Protein AF-0000000067284249 (afdb_homodimer)

Sequence (664 aa):
MKAVLMTAPGNPEVLQLQDVANPSVSVGETELVVRLRAAGVNPIDTKLRKRGTFYPDQMPAILGCDGAGIVEAVGTGVKKFRVGDEVYFCNGGLGAHQGNYAEYTTVDERFAAHKPTSVSFAEAAAAPLVLITAWEALYERGRLEPGEKVLIHAGAGG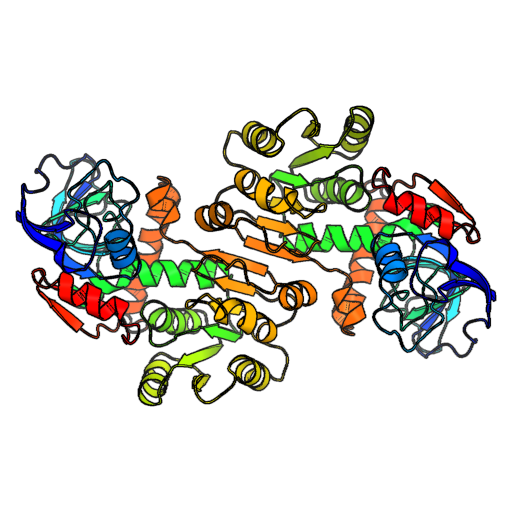VGHVAIQLAKLKGANVCTTVSSQEKADFVKQLGADYPILYKQTDFAQAALDWTGGEGVDLAFDTVGGETFHKTFPAVRIYGDIVTILEPDANTVWKIARNRNLRIGLELMLTPMLQGILEAQQHHADILAECAKYIDAGKLKIHVSQELPLAEAAKAHQLIESGSTTGKIVLVIMKAVLMTAPGNPEVLQLQDVANPSVSVGETELVVRLRAAGVNPIDTKLRKRGTFYPDQMPAILGCDGAGIVEAVGTGVKKFRVGDEVYFCNGGLGAHQGNYAEYTTVDERFAAHKPTSVSFAEAAAAPLVLITAWEALYERGRLEPGEKVLIHAGAGGVGHVAIQLAKLKGANVCTTVSSQEKADFVKQLGADYPILYKQTDFAQAALDWTGGEGVDLAFDTVGGETFHKTFPAVRIYGDIVTILEPDANTVWKIARNRNLRIGLELMLTPMLQGILEAQQHHADILAECAKYIDAGKLKIHVSQELPLAEAAKAHQLIESGSTTGKIVLVI

Foldseek 3Di:
DWFWWQAAADALVSTFIDDDDAPDPPAPQQKFKFQFFKFFDDLLLLVCSNPNAPCNVQPGAGAGQKTWGFGCDGHNNHDPDDGGFIKIFGHDRRRPAHHHLDRIHMDGPLQIAGAQPVDDRQLRRNQQPLLLQLCCQQCPQQVQAAAFEEEEEPLQEANNVQNLLVNVVRNYAYEYEDQDPVSVVVSVVSPHPHYDNVVVDPVLVVLCVVVVNQATQEYEAADADAVVLSNLSRHGQQHEYEYQDDHDPPRDCVSVVVSVYHYHYDDLCVCNVVVPSVSSSVSNVSSNVVSVCVNVVSGGADEPEEAASRCSSVLSVVVVVVRDGGTHMHGD/DWFWWQAAAAALVSTFIDDDDAPDPPAPQQKFKFQFFKFFDDLLLLVCSNPNAPCNVQPGAGAGQKTWGFGCDGHNNHDPDDGGFIKIFGHDRRRPAHHHLGRIHMDGPLQIAGAQPVDDRQLRRNDQPLLLQLCCQQCPQQVQAAAFEEEEEPLQEANNVQNLLVNVVRNYAYEYEDQDPVSVVVSVVSPHPHYDNVVVDPVLVVLCVVVVNQATQEYEAADADAVVLSNLSRHGQQHEYEYQDDHDPPRDCVSVVVSVYHYHYDDLCVCVVVVPSVSSSVSNVSSNVVSVCVNVVSGGADEPEEAASRCSSVLSVVVVVVRDGGTHMHGD

Structure (mmCIF, N/CA/C/O backbone):
data_AF-0000000067284249-model_v1
#
loop_
_entity.id
_entity.type
_entity.pdbx_description
1 polymer 'NADPH:quinone reductase'
#
loop_
_atom_site.group_PDB
_atom_site.id
_atom_site.type_symbol
_atom_site.label_atom_id
_atom_site.label_alt_id
_atom_site.label_comp_id
_atom_site.label_asym_id
_atom_site.label_entity_id
_atom_site.label_seq_id
_atom_site.pdbx_PDB_ins_code
_atom_site.Cartn_x
_atom_site.Cartn_y
_atom_site.Cartn_z
_atom_site.occupancy
_atom_site.B_iso_or_equiv
_atom_site.auth_seq_id
_atom_site.auth_comp_id
_atom_site.auth_asym_id
_atom_site.auth_atom_id
_atom_site.pdbx_PDB_model_num
ATOM 1 N N . MET A 1 1 ? -14.883 39.812 17.094 1 94.19 1 MET A N 1
ATOM 2 C CA . MET A 1 1 ? -13.477 39.438 16.922 1 94.19 1 MET A CA 1
ATOM 3 C C . MET A 1 1 ? -13.039 39.656 15.469 1 94.19 1 MET A C 1
ATOM 5 O O . MET A 1 1 ? -13.875 39.688 14.562 1 94.19 1 MET A O 1
ATOM 9 N N . LYS A 1 2 ? -11.797 39.875 15.328 1 97 2 LYS A N 1
ATOM 10 C CA . LYS A 1 2 ? -11.242 39.938 13.977 1 97 2 LYS A CA 1
ATOM 11 C C . LYS A 1 2 ? -11.008 38.531 13.43 1 97 2 LYS A C 1
ATOM 13 O O . LYS A 1 2 ? -10.562 37.625 14.156 1 97 2 LYS A O 1
ATOM 18 N N . ALA A 1 3 ? -11.383 38.344 12.18 1 97.94 3 ALA A N 1
ATOM 19 C CA . ALA A 1 3 ? -11.148 37.094 11.477 1 97.94 3 ALA A CA 1
ATOM 20 C C . ALA A 1 3 ? -11.023 37.312 9.977 1 97.94 3 ALA A C 1
ATOM 22 O O . ALA A 1 3 ? -11.508 38.344 9.453 1 97.94 3 ALA A O 1
ATOM 23 N N . VAL A 1 4 ? -10.32 36.469 9.336 1 98.44 4 VAL A N 1
ATOM 24 C CA . VAL A 1 4 ? -10.25 36.5 7.875 1 98.44 4 VAL A CA 1
ATOM 25 C C . VAL A 1 4 ? -11.359 35.625 7.293 1 98.44 4 VAL A C 1
ATOM 27 O O . VAL A 1 4 ? -11.359 34.406 7.48 1 98.44 4 VAL A O 1
ATOM 30 N N . LEU A 1 5 ? -12.234 36.219 6.547 1 97.25 5 LEU A N 1
ATOM 31 C CA . LEU A 1 5 ? -13.359 35.5 5.953 1 97.25 5 LEU A CA 1
ATOM 32 C C . LEU A 1 5 ? -13.102 35.219 4.477 1 97.25 5 LEU A C 1
ATOM 34 O O . LEU A 1 5 ? -12.594 36.062 3.75 1 97.25 5 LEU A O 1
ATOM 38 N N . MET A 1 6 ? -13.297 34 4.133 1 97.12 6 MET A N 1
ATOM 39 C CA . MET A 1 6 ? -13.438 33.625 2.727 1 97.12 6 MET A CA 1
ATOM 40 C C . MET A 1 6 ? -14.891 33.781 2.27 1 97.12 6 MET A C 1
ATOM 42 O O . MET A 1 6 ? -15.758 33 2.689 1 97.12 6 MET A O 1
ATOM 46 N N . THR A 1 7 ? -15.164 34.625 1.391 1 91.5 7 THR A N 1
ATOM 47 C CA . THR A 1 7 ? -16.531 35 1.06 1 91.5 7 THR A CA 1
ATOM 48 C C . THR A 1 7 ? -17.016 34.188 -0.159 1 91.5 7 THR A C 1
ATOM 50 O O . THR A 1 7 ? -18.219 34 -0.337 1 91.5 7 THR A O 1
ATOM 53 N N . ALA A 1 8 ? -16.141 33.812 -0.989 1 94.31 8 ALA A N 1
ATOM 54 C CA . ALA A 1 8 ? -16.375 32.969 -2.168 1 94.31 8 ALA A CA 1
ATOM 55 C C . ALA A 1 8 ? -15.094 32.281 -2.621 1 94.31 8 ALA A C 1
ATOM 57 O O . ALA A 1 8 ? -13.992 32.719 -2.281 1 94.31 8 ALA A O 1
ATOM 58 N N . PRO A 1 9 ? -15.305 31.141 -3.275 1 96.31 9 PRO A N 1
ATOM 59 C CA . PRO A 1 9 ? -14.102 30.594 -3.896 1 96.31 9 PRO A CA 1
ATOM 60 C C . PRO A 1 9 ? -13.461 31.547 -4.895 1 96.31 9 PRO A C 1
ATOM 62 O O . PRO A 1 9 ? -14.172 32.281 -5.594 1 96.31 9 PRO A O 1
ATOM 65 N N . GLY A 1 10 ? -12.141 31.609 -4.949 1 96.88 10 GLY A N 1
ATOM 66 C CA . GLY A 1 10 ? -11.492 32.5 -5.902 1 96.88 10 GLY A CA 1
ATOM 67 C C . GLY A 1 10 ? -10.031 32.75 -5.582 1 96.88 10 GLY A C 1
ATOM 68 O O . GLY A 1 10 ? -9.375 31.922 -4.965 1 96.88 10 GLY A O 1
ATOM 69 N N . ASN A 1 11 ? -9.523 33.875 -6.148 1 96.56 11 ASN A N 1
ATOM 70 C CA . ASN A 1 11 ? -8.141 34.281 -5.91 1 96.56 11 ASN A CA 1
ATOM 71 C C . ASN A 1 11 ? -7.941 34.781 -4.48 1 96.56 11 ASN A C 1
ATOM 73 O O . ASN A 1 11 ? -8.914 34.969 -3.748 1 96.56 11 ASN A O 1
ATOM 77 N N . PRO A 1 12 ? -6.723 34.969 -4.031 1 96.62 12 PRO A N 1
ATOM 78 C CA . PRO A 1 12 ? -6.441 35.312 -2.637 1 96.62 12 PRO A CA 1
ATOM 79 C C . PRO A 1 12 ? -7.195 36.562 -2.166 1 96.62 12 PRO A C 1
ATOM 81 O O . PRO A 1 12 ? -7.449 36.719 -0.97 1 96.62 12 PRO A O 1
ATOM 84 N N . GLU A 1 13 ? -7.625 37.375 -2.992 1 94.56 13 GLU A N 1
ATOM 85 C CA . GLU A 1 13 ? -8.297 38.625 -2.656 1 94.56 13 GLU A CA 1
ATOM 86 C C . GLU A 1 13 ? -9.648 38.375 -1.998 1 94.56 13 GLU A C 1
ATOM 88 O O . GLU A 1 13 ? -10.227 39.25 -1.378 1 94.56 13 GLU A O 1
ATOM 93 N N . VAL A 1 14 ? -10.156 37.188 -2.145 1 96.69 14 VAL A N 1
ATOM 94 C CA . VAL A 1 14 ? -11.445 36.844 -1.549 1 96.69 14 VAL A CA 1
ATOM 95 C C . VAL A 1 14 ? -11.305 36.75 -0.031 1 96.69 14 VAL A C 1
ATOM 97 O O . VAL A 1 14 ? -12.305 36.75 0.689 1 96.69 14 VAL A O 1
ATOM 100 N N . LEU A 1 15 ? -10.102 36.625 0.449 1 97.69 15 LEU A N 1
ATOM 101 C CA . LEU A 1 15 ? -9.836 36.625 1.883 1 97.69 15 LEU A CA 1
ATOM 102 C C . LEU A 1 15 ? -9.859 38.062 2.438 1 97.69 15 LEU A C 1
ATOM 104 O O . LEU A 1 15 ? -9.031 38.875 2.061 1 97.69 15 LEU A O 1
ATOM 108 N N . GLN A 1 16 ? -10.781 38.281 3.395 1 96.81 16 GLN A N 1
ATOM 109 C CA . GLN A 1 16 ? -10.961 39.625 3.9 1 96.81 16 GLN A CA 1
ATOM 110 C C . GLN A 1 16 ? -11.016 39.656 5.426 1 96.81 16 GLN A C 1
ATOM 112 O O . GLN A 1 16 ? -11.758 38.875 6.035 1 96.81 16 GLN A O 1
ATOM 117 N N . LEU A 1 17 ? -10.234 40.5 6 1 97.5 17 LEU A N 1
ATOM 118 C CA . LEU A 1 17 ? -10.32 40.719 7.438 1 97.5 17 LEU A CA 1
ATOM 119 C C . LEU A 1 17 ? -11.609 41.438 7.801 1 97.5 17 LEU A C 1
ATOM 121 O O . LEU A 1 17 ? -11.906 42.5 7.246 1 97.5 17 LEU A O 1
ATOM 125 N N . GLN A 1 18 ? -12.344 40.875 8.672 1 96.75 18 GLN A N 1
ATOM 126 C CA . GLN A 1 18 ? -13.609 41.469 9.094 1 96.75 18 GLN A CA 1
ATOM 127 C C . GLN A 1 18 ? -13.844 41.25 10.586 1 96.75 18 GLN A C 1
ATOM 129 O O . GLN A 1 18 ? -13.164 40.438 11.219 1 96.75 18 GLN A O 1
ATOM 134 N N . ASP A 1 19 ? -14.734 42.062 11.094 1 96.38 19 ASP A N 1
ATOM 135 C CA . ASP A 1 19 ? -15.242 41.844 12.445 1 96.38 19 ASP A CA 1
ATOM 136 C C . ASP A 1 19 ? -16.406 40.844 12.438 1 96.38 19 ASP A C 1
ATOM 138 O O . ASP A 1 19 ? -17.391 41.062 11.719 1 96.38 19 ASP A O 1
ATOM 142 N N . VAL A 1 20 ? -16.234 39.781 13.164 1 92.69 20 VAL A N 1
ATOM 143 C CA . VAL A 1 20 ? -17.312 38.781 13.273 1 92.69 20 VAL A CA 1
ATOM 144 C C . VAL A 1 20 ? -17.609 38.531 14.75 1 92.69 20 VAL A C 1
ATOM 146 O O . VAL A 1 20 ? -16.891 39 15.633 1 92.69 20 VAL A O 1
ATOM 149 N N . ALA A 1 21 ? -18.703 37.844 14.969 1 88 21 ALA A N 1
ATOM 150 C CA . ALA A 1 21 ? -19.062 37.5 16.344 1 88 21 ALA A CA 1
ATOM 151 C C . ALA A 1 21 ? -18.031 36.531 16.953 1 88 21 ALA A C 1
ATOM 153 O O . ALA A 1 21 ? -17.547 35.625 16.297 1 88 21 ALA A O 1
ATOM 154 N N . ASN A 1 22 ? -17.688 36.781 18.172 1 85.94 22 ASN A N 1
ATOM 155 C CA . ASN A 1 22 ? -16.812 35.875 18.891 1 85.94 22 ASN A CA 1
ATOM 156 C C . ASN A 1 22 ? -17.516 34.531 19.156 1 85.94 22 ASN A C 1
ATOM 158 O O . ASN A 1 22 ? -18.734 34.5 19.375 1 85.94 22 ASN A O 1
ATOM 162 N N . PRO A 1 23 ? -16.781 33.5 18.859 1 71.56 23 PRO A N 1
ATOM 163 C CA . PRO A 1 23 ? -17.406 32.219 19.234 1 71.56 23 PRO A CA 1
ATOM 164 C C . PRO A 1 23 ? -17.859 32.188 20.688 1 71.56 23 PRO A C 1
ATOM 166 O O . PRO A 1 23 ? -17.188 32.75 21.562 1 71.56 23 PRO A O 1
ATOM 169 N N . SER A 1 24 ? -19.172 32.469 20.797 1 62.38 24 SER A N 1
ATOM 170 C CA . SER A 1 24 ? -19.828 32.719 22.078 1 62.38 24 SER A CA 1
ATOM 171 C C . SER A 1 24 ? -19.297 31.781 23.156 1 62.38 24 SER A C 1
ATOM 173 O O . SER A 1 24 ? -18.781 30.703 22.859 1 62.38 24 SER A O 1
ATOM 175 N N . VAL A 1 25 ? -19.172 32.344 24.422 1 58.22 25 VAL A N 1
ATOM 176 C CA . VAL A 1 25 ? -18.875 31.703 25.703 1 58.22 25 VAL A CA 1
ATOM 177 C C . VAL A 1 25 ? -19.75 30.469 25.875 1 58.22 25 VAL A C 1
ATOM 179 O O . VAL A 1 25 ? -19.562 29.703 26.828 1 58.22 25 VAL A O 1
ATOM 182 N N . SER A 1 26 ? -20.766 30.281 25.141 1 63.66 26 SER A N 1
ATOM 183 C CA . SER A 1 26 ? -21.406 29 25.438 1 63.66 26 SER A CA 1
ATOM 184 C C . SER A 1 26 ? -20.625 27.844 24.859 1 63.66 26 SER A C 1
ATOM 186 O O . SER A 1 26 ? -20.969 27.312 23.797 1 63.66 26 SER A O 1
ATOM 188 N N . VAL A 1 27 ? -19.547 27.703 25.375 1 82.38 27 VAL A N 1
ATOM 189 C CA . VAL A 1 27 ? -18.578 26.656 25.047 1 82.38 27 VAL A CA 1
ATOM 190 C C . VAL A 1 27 ? -19.156 25.281 25.375 1 82.38 27 VAL A C 1
ATOM 192 O O . VAL A 1 27 ? -19.812 25.109 26.406 1 82.38 27 VAL A O 1
ATOM 195 N N . GLY A 1 28 ? -19.125 24.438 24.438 1 89 28 GLY A N 1
ATOM 196 C CA . GLY A 1 28 ? -19.578 23.078 24.672 1 89 28 GLY A CA 1
ATOM 197 C C . GLY A 1 28 ? -18.953 22.453 25.906 1 89 28 GLY A C 1
ATOM 198 O O . GLY A 1 28 ? -17.922 22.922 26.391 1 89 28 GLY A O 1
ATOM 199 N N . GLU A 1 29 ? -19.5 21.406 26.422 1 93.5 29 GLU A N 1
ATOM 200 C CA . GLU A 1 29 ? -19.109 20.75 27.672 1 93.5 29 GLU A CA 1
ATOM 201 C C . GLU A 1 29 ? -17.641 20.375 27.672 1 93.5 29 GLU A C 1
ATOM 203 O O . GLU A 1 29 ? -16.953 20.5 28.688 1 93.5 29 GLU A O 1
ATOM 208 N N . THR A 1 30 ? -17.078 19.938 26.531 1 96.19 30 THR A N 1
ATOM 209 C CA . THR A 1 30 ? -15.703 19.469 26.484 1 96.19 30 THR A CA 1
ATOM 210 C C . THR A 1 30 ? -14.844 20.391 25.625 1 96.19 30 THR A C 1
ATOM 212 O O . THR A 1 30 ? -13.766 20.016 25.188 1 96.19 30 THR A O 1
ATOM 215 N N . GLU A 1 31 ? -15.266 21.625 25.422 1 96.75 31 GLU A N 1
ATOM 216 C CA . GLU A 1 31 ? -14.594 22.516 24.484 1 96.75 31 GLU A CA 1
ATOM 217 C C . GLU A 1 31 ? -13.758 23.562 25.219 1 96.75 31 GLU A C 1
ATOM 219 O O . GLU A 1 31 ? -14.062 23.922 26.359 1 96.75 31 GLU A O 1
ATOM 224 N N . LEU A 1 32 ? -12.734 23.953 24.578 1 97.56 32 LEU A N 1
ATOM 225 C CA . LEU A 1 32 ? -11.914 25.094 24.953 1 97.56 32 LEU A CA 1
ATOM 226 C C . LEU A 1 32 ? -12.219 26.297 24.062 1 97.56 32 LEU A C 1
ATOM 228 O O . LEU A 1 32 ? -12.406 26.141 22.859 1 97.56 32 LEU A O 1
ATOM 232 N N . VAL A 1 33 ? -12.281 27.438 24.656 1 97.06 33 VAL A N 1
ATOM 233 C CA . VAL A 1 33 ? -12.125 28.672 23.891 1 97.06 33 VAL A CA 1
ATOM 234 C C . VAL A 1 33 ? -10.664 29.109 23.906 1 97.06 33 VAL A C 1
ATOM 236 O O . VAL A 1 33 ? -10.07 29.266 24.984 1 97.06 33 VAL A O 1
ATOM 239 N N . VAL A 1 34 ? -10.148 29.25 22.812 1 97.94 34 VAL A N 1
ATOM 240 C CA . VAL A 1 34 ? -8.727 29.578 22.703 1 97.94 34 VAL A CA 1
ATOM 241 C C . VAL A 1 34 ? -8.562 30.969 22.109 1 97.94 34 VAL A C 1
ATOM 243 O O . VAL A 1 34 ? -9.117 31.266 21.047 1 97.94 34 VAL A O 1
ATOM 246 N N . ARG A 1 35 ? -7.883 31.812 22.828 1 98.12 35 ARG A N 1
ATOM 247 C CA . ARG A 1 35 ? -7.387 33.062 22.234 1 98.12 35 ARG A CA 1
ATOM 248 C C . ARG A 1 35 ? -6.152 32.781 21.375 1 98.12 35 ARG A C 1
ATOM 250 O O . ARG A 1 35 ? -5.055 32.594 21.906 1 98.12 35 ARG A O 1
ATOM 257 N N . LEU A 1 36 ? -6.406 32.812 20.109 1 98.69 36 LEU A N 1
ATOM 258 C CA . LEU A 1 36 ? -5.355 32.438 19.172 1 98.69 36 LEU A CA 1
ATOM 259 C C . LEU A 1 36 ? -4.258 33.5 19.141 1 98.69 36 LEU A C 1
ATOM 261 O O . LEU A 1 36 ? -4.547 34.688 19.188 1 98.69 36 LEU A O 1
ATOM 265 N N . ARG A 1 37 ? -3.037 33.031 19.062 1 98.88 37 ARG A N 1
ATOM 266 C CA . ARG A 1 37 ? -1.884 33.906 18.922 1 98.88 37 ARG A CA 1
ATOM 267 C C . ARG A 1 37 ? -1.258 33.75 17.547 1 98.88 37 ARG A C 1
ATOM 269 O O . ARG A 1 37 ? -0.583 34.688 17.062 1 98.88 37 ARG A O 1
ATOM 276 N N . ALA A 1 38 ? -1.45 32.688 16.922 1 98.94 38 ALA A N 1
ATOM 277 C CA . ALA A 1 38 ? -0.933 32.438 15.578 1 98.94 38 ALA A CA 1
ATOM 278 C C . ALA A 1 38 ? -1.703 31.297 14.891 1 98.94 38 ALA A C 1
ATOM 280 O O . ALA A 1 38 ? -2.365 30.5 15.555 1 98.94 38 ALA A O 1
ATOM 281 N N . ALA A 1 39 ? -1.671 31.25 13.57 1 98.94 39 ALA A N 1
ATOM 282 C CA . ALA A 1 39 ? -2.268 30.203 12.727 1 98.94 39 ALA A CA 1
ATOM 283 C C . ALA A 1 39 ? -1.317 29.797 11.609 1 98.94 39 ALA A C 1
ATOM 285 O O . ALA A 1 39 ? -0.726 30.641 10.938 1 98.94 39 ALA A O 1
ATOM 286 N N . GLY A 1 40 ? -1.103 28.516 11.477 1 98.81 40 GLY A N 1
ATOM 287 C CA . GLY A 1 40 ? -0.304 28.031 10.359 1 98.81 40 GLY A CA 1
ATOM 288 C C . GLY A 1 40 ? -1.04 28.078 9.031 1 98.81 40 GLY A C 1
ATOM 289 O O . GLY A 1 40 ? -2.26 27.906 8.992 1 98.81 40 GLY A O 1
ATOM 290 N N . VAL A 1 41 ? -0.318 28.344 7.957 1 98.62 41 VAL A N 1
ATOM 291 C CA . VAL A 1 41 ? -0.887 28.344 6.613 1 98.62 41 VAL A CA 1
ATOM 292 C C . VAL A 1 41 ? -0.403 27.109 5.855 1 98.62 41 VAL A C 1
ATOM 294 O O . VAL A 1 41 ? 0.792 26.797 5.848 1 98.62 41 VAL A O 1
ATOM 297 N N . ASN A 1 42 ? -1.313 26.375 5.266 1 98.06 42 ASN A N 1
ATOM 298 C CA . ASN A 1 42 ? -1.005 25.125 4.574 1 98.06 42 ASN A CA 1
ATOM 299 C C . ASN A 1 42 ? -1.575 25.125 3.156 1 98.06 42 ASN A C 1
ATOM 301 O O . ASN A 1 42 ? -2.512 25.859 2.854 1 98.06 42 ASN A O 1
ATOM 305 N N . PRO A 1 43 ? -1.048 24.266 2.291 1 96.94 43 PRO A N 1
ATOM 306 C CA . PRO A 1 43 ? -1.557 24.156 0.92 1 96.94 43 PRO A CA 1
ATOM 307 C C . PRO A 1 43 ? -3.053 23.859 0.869 1 96.94 43 PRO A C 1
ATOM 309 O O . PRO A 1 43 ? -3.75 24.312 -0.036 1 96.94 43 PRO A O 1
ATOM 312 N N . ILE A 1 44 ? -3.588 23.109 1.816 1 97.19 44 ILE A N 1
ATOM 313 C CA . ILE A 1 44 ? -5.008 22.781 1.832 1 97.19 44 ILE A CA 1
ATOM 314 C C . ILE A 1 44 ? -5.84 24.047 1.948 1 97.19 44 ILE A C 1
ATOM 316 O O . ILE A 1 44 ? -6.926 24.141 1.37 1 97.19 44 ILE A O 1
ATOM 320 N N . ASP A 1 45 ? -5.344 25.047 2.641 1 98.06 45 ASP A N 1
ATOM 321 C CA . ASP A 1 45 ? -6.059 26.312 2.77 1 98.06 45 ASP A CA 1
ATOM 322 C C . ASP A 1 45 ? -6.242 26.984 1.409 1 98.06 45 ASP A C 1
ATOM 324 O O . ASP A 1 45 ? -7.328 27.469 1.096 1 98.06 45 ASP A O 1
ATOM 328 N N . THR A 1 46 ? -5.145 26.969 0.625 1 97.88 46 THR A N 1
ATOM 329 C CA . THR A 1 46 ? -5.203 27.594 -0.689 1 97.88 46 THR A CA 1
ATOM 330 C C . THR A 1 46 ? -6.113 26.812 -1.627 1 97.88 46 THR A C 1
ATOM 332 O O . THR A 1 46 ? -6.824 27.406 -2.447 1 97.88 46 THR A O 1
ATOM 335 N N . LYS A 1 47 ? -6.109 25.516 -1.498 1 96.88 47 LYS A N 1
ATOM 336 C CA . LYS A 1 47 ? -6.973 24.688 -2.33 1 96.88 47 LYS A CA 1
ATOM 337 C C . LYS A 1 47 ? -8.445 24.953 -2.025 1 96.88 47 LYS A C 1
ATOM 339 O O . LYS A 1 47 ? -9.258 25.078 -2.941 1 96.88 47 LYS A O 1
ATOM 344 N N . LEU A 1 48 ? -8.75 25 -0.772 1 97.38 48 LEU A N 1
ATOM 345 C CA . LEU A 1 48 ? -10.125 25.281 -0.368 1 97.38 48 LEU A CA 1
ATOM 346 C C . LEU A 1 48 ? -10.555 26.672 -0.836 1 97.38 48 LEU A C 1
ATOM 348 O O . LEU A 1 48 ? -11.664 26.844 -1.349 1 97.38 48 LEU A O 1
ATOM 352 N N . ARG A 1 49 ? -9.688 27.562 -0.67 1 97.81 49 ARG A N 1
ATOM 353 C CA . ARG A 1 49 ? -9.992 28.922 -1.112 1 97.81 49 ARG A CA 1
ATOM 354 C C . ARG A 1 49 ? -10.289 28.953 -2.609 1 97.81 49 ARG A C 1
ATOM 356 O O . ARG A 1 49 ? -11.25 29.594 -3.043 1 97.81 49 ARG A O 1
ATOM 363 N N . LYS A 1 50 ? -9.508 28.266 -3.396 1 97.5 50 LYS A N 1
ATOM 364 C CA . LYS A 1 50 ? -9.625 28.266 -4.852 1 97.5 50 LYS A CA 1
ATOM 365 C C . LYS A 1 50 ? -10.867 27.516 -5.305 1 97.5 50 LYS A C 1
ATOM 367 O O . LYS A 1 50 ? -11.609 27.984 -6.172 1 97.5 50 LYS A O 1
ATOM 372 N N . ARG A 1 51 ? -11.117 26.344 -4.633 1 95.88 51 ARG A N 1
ATOM 373 C CA . ARG A 1 51 ? -12.086 25.406 -5.188 1 95.88 51 ARG A CA 1
ATOM 374 C C . ARG A 1 51 ? -13.391 25.438 -4.395 1 95.88 51 ARG A C 1
ATOM 376 O O . ARG A 1 51 ? -14.422 24.938 -4.863 1 95.88 51 ARG A O 1
ATOM 383 N N . GLY A 1 52 ? -13.328 25.953 -3.271 1 95.25 52 GLY A N 1
ATOM 384 C CA . GLY A 1 52 ? -14.445 25.859 -2.344 1 95.25 52 GLY A CA 1
ATOM 385 C C . GLY A 1 52 ? -14.195 24.875 -1.219 1 95.25 52 GLY A C 1
ATOM 386 O O . GLY A 1 52 ? -13.375 23.953 -1.355 1 95.25 52 GLY A O 1
ATOM 387 N N . THR A 1 53 ? -14.914 25.141 -0.128 1 94.06 53 THR A N 1
ATOM 388 C CA . THR A 1 53 ? -14.766 24.25 1.018 1 94.06 53 THR A CA 1
ATOM 389 C C . THR A 1 53 ? -15.539 22.953 0.801 1 94.06 53 THR A C 1
ATOM 391 O O . THR A 1 53 ? -16.188 22.766 -0.236 1 94.06 53 THR A O 1
ATOM 394 N N . PHE A 1 54 ? -15.477 22.062 1.727 1 89.06 54 PHE A N 1
ATOM 395 C CA . PHE A 1 54 ? -16.219 20.797 1.672 1 89.06 54 PHE A CA 1
ATOM 396 C C . PHE A 1 54 ? -17.688 21.031 2.014 1 89.06 54 PHE A C 1
ATOM 398 O O . PHE A 1 54 ? -18.5 20.109 1.882 1 89.06 54 PHE A O 1
ATOM 405 N N . TYR A 1 55 ? -18 22.281 2.41 1 91.31 55 TYR A N 1
ATOM 406 C CA . TYR A 1 55 ? -19.328 22.688 2.844 1 91.31 55 TYR A CA 1
ATOM 407 C C . TYR A 1 55 ? -19.75 24 2.201 1 91.31 55 TYR A C 1
ATOM 409 O O . TYR A 1 55 ? -19.891 25.016 2.885 1 91.31 55 TYR A O 1
ATOM 417 N N . PRO A 1 56 ? -20.125 23.938 1 1 87.81 56 PRO A N 1
ATOM 418 C CA . PRO A 1 56 ? -20.375 25.188 0.258 1 87.81 56 PRO A CA 1
ATOM 419 C C . PRO A 1 56 ? -21.562 25.969 0.805 1 87.81 56 PRO A C 1
ATOM 421 O O . PRO A 1 56 ? -21.641 27.188 0.625 1 87.81 56 PRO A O 1
ATOM 424 N N . ASP A 1 57 ? -22.375 25.328 1.511 1 90.75 57 ASP A N 1
ATOM 425 C CA . ASP A 1 57 ? -23.578 26 2.023 1 90.75 57 ASP A CA 1
ATOM 426 C C . ASP A 1 57 ? -23.266 26.75 3.316 1 90.75 57 ASP A C 1
ATOM 428 O O . ASP A 1 57 ? -24.109 27.516 3.805 1 90.75 57 ASP A O 1
ATOM 432 N N . GLN A 1 58 ? -22.047 26.625 3.816 1 90.06 58 GLN A N 1
ATOM 433 C CA . GLN A 1 58 ? -21.641 27.281 5.059 1 90.06 58 GLN A CA 1
ATOM 434 C C . GLN A 1 58 ? -20.641 28.406 4.797 1 90.06 58 GLN A C 1
ATOM 436 O O . GLN A 1 58 ? -19.484 28.312 5.215 1 90.06 58 GLN A O 1
ATOM 441 N N . MET A 1 59 ? -21.062 29.406 4.051 1 91.38 59 MET A N 1
ATOM 442 C CA . MET A 1 59 ? -20.234 30.562 3.705 1 91.38 59 MET A CA 1
ATOM 443 C C . MET A 1 59 ? -20.812 31.844 4.328 1 91.38 59 MET A C 1
ATOM 445 O O . MET A 1 59 ? -22.016 31.953 4.555 1 91.38 59 MET A O 1
ATOM 449 N N . PRO A 1 60 ? -20 32.781 4.652 1 94.38 60 PRO A N 1
ATOM 450 C CA . PRO A 1 60 ? -18.547 32.781 4.5 1 94.38 60 PRO A CA 1
ATOM 451 C C . PRO A 1 60 ? -17.828 31.859 5.477 1 94.38 60 PRO A C 1
ATOM 453 O O . PRO A 1 60 ? -18.406 31.469 6.496 1 94.38 60 PRO A O 1
ATOM 456 N N . ALA A 1 61 ? -16.609 31.469 5.117 1 96.12 61 ALA A N 1
ATOM 457 C CA . ALA A 1 61 ? -15.852 30.531 5.934 1 96.12 61 ALA A CA 1
ATOM 458 C C . ALA A 1 61 ? -14.578 31.172 6.48 1 96.12 61 ALA A C 1
ATOM 460 O O . ALA A 1 61 ? -14.023 32.094 5.863 1 96.12 61 ALA A O 1
ATOM 461 N N . ILE A 1 62 ? -14.195 30.75 7.66 1 97.5 62 ILE A N 1
ATOM 462 C CA . ILE A 1 62 ? -12.867 31.031 8.188 1 97.5 62 ILE A CA 1
ATOM 463 C C . ILE A 1 62 ? -11.969 29.828 7.992 1 97.5 62 ILE A C 1
ATOM 465 O O . ILE A 1 62 ? -12.227 28.75 8.547 1 97.5 62 ILE A O 1
ATOM 469 N N . LEU A 1 63 ? -10.883 29.984 7.234 1 98.31 63 LEU A N 1
ATOM 470 C CA . LEU A 1 63 ? -9.992 28.875 6.898 1 98.31 63 LEU A CA 1
ATOM 471 C C . LEU A 1 63 ? -8.891 28.734 7.941 1 98.31 63 LEU A C 1
ATOM 473 O O . LEU A 1 63 ? -8.906 29.422 8.969 1 98.31 63 LEU A O 1
ATOM 477 N N . GLY A 1 64 ? -8.023 27.766 7.684 1 98.56 64 GLY A N 1
ATOM 478 C CA . GLY A 1 64 ? -6.879 27.531 8.547 1 98.56 64 GLY A CA 1
ATOM 479 C C . GLY A 1 64 ? -7.098 26.375 9.516 1 98.56 64 GLY A C 1
ATOM 480 O O . GLY A 1 64 ? -7.832 26.516 10.5 1 98.56 64 GLY A O 1
ATOM 481 N N . CYS A 1 65 ? -6.301 25.328 9.438 1 98.31 65 CYS A N 1
ATOM 482 C CA . CYS A 1 65 ? -6.508 24.141 10.25 1 98.31 65 CYS A CA 1
ATOM 483 C C . CYS A 1 65 ? -5.625 24.172 11.492 1 98.31 65 CYS A C 1
ATOM 485 O O . CYS A 1 65 ? -5.91 23.484 12.477 1 98.31 65 CYS A O 1
ATOM 487 N N . ASP A 1 66 ? -4.598 24.984 11.453 1 98.81 66 ASP A N 1
ATOM 488 C CA . ASP A 1 66 ? -3.6 24.969 12.516 1 98.81 66 ASP A CA 1
ATOM 489 C C . ASP A 1 66 ? -3.744 26.203 13.406 1 98.81 66 ASP A C 1
ATOM 491 O O . ASP A 1 66 ? -3.85 27.328 12.914 1 98.81 66 ASP A O 1
ATOM 495 N N . GLY A 1 67 ? -3.717 25.969 14.688 1 98.81 67 GLY A N 1
ATOM 496 C CA . GLY A 1 67 ? -3.768 27.078 15.617 1 98.81 67 GLY A CA 1
ATOM 497 C C . GLY A 1 67 ? -2.926 26.875 16.859 1 98.81 67 GLY A C 1
ATOM 498 O O . GLY A 1 67 ? -2.639 25.734 17.234 1 98.81 67 GLY A O 1
ATOM 499 N N . ALA A 1 68 ? -2.486 27.906 17.453 1 98.94 68 ALA A N 1
ATOM 500 C CA . ALA A 1 68 ? -1.849 27.953 18.766 1 98.94 68 ALA A CA 1
ATOM 501 C C . ALA A 1 68 ? -2.266 29.203 19.531 1 98.94 68 ALA A C 1
ATOM 503 O O . ALA A 1 68 ? -2.393 30.281 18.953 1 98.94 68 ALA A O 1
ATOM 504 N N . GLY A 1 69 ? -2.494 29.016 20.781 1 98.88 69 GLY A N 1
ATOM 505 C CA . GLY A 1 69 ? -2.938 30.141 21.609 1 98.88 69 GLY A CA 1
ATOM 506 C C . GLY A 1 69 ? -3.086 29.781 23.078 1 98.88 69 GLY A C 1
ATOM 507 O O . GLY A 1 69 ? -2.443 28.859 23.562 1 98.88 69 GLY A O 1
ATOM 508 N N . ILE A 1 70 ? -3.855 30.625 23.688 1 98.75 70 ILE A N 1
ATOM 509 C CA . ILE A 1 70 ? -4.039 30.516 25.125 1 98.75 70 ILE A CA 1
ATOM 510 C C . ILE A 1 70 ? -5.5 30.188 25.438 1 98.75 70 ILE A C 1
ATOM 512 O O . ILE A 1 70 ? -6.41 30.828 24.906 1 98.75 70 ILE A O 1
ATOM 516 N N . VAL A 1 71 ? -5.699 29.203 26.312 1 98.25 71 VAL A N 1
ATOM 517 C CA . VAL A 1 71 ? -7.055 28.859 26.719 1 98.25 71 VAL A CA 1
ATOM 518 C C . VAL A 1 71 ? -7.672 30.016 27.5 1 98.25 71 VAL A C 1
ATOM 520 O O . VAL A 1 71 ? -7.137 30.438 28.531 1 98.25 71 VAL A O 1
ATOM 523 N N . GLU A 1 72 ? -8.727 30.469 27 1 96.31 72 GLU A N 1
ATOM 524 C CA . GLU A 1 72 ? -9.406 31.609 27.594 1 96.31 72 GLU A CA 1
ATOM 525 C C . GLU A 1 72 ? -10.594 31.156 28.453 1 96.31 72 GLU A C 1
ATOM 527 O O . GLU A 1 72 ? -10.914 31.797 29.453 1 96.31 72 GLU A O 1
ATOM 532 N N . ALA A 1 73 ? -11.25 30.125 28.062 1 95.88 73 ALA A N 1
ATOM 533 C CA . ALA A 1 73 ? -12.383 29.531 28.766 1 95.88 73 ALA A CA 1
ATOM 534 C C . ALA A 1 73 ? -12.477 28.031 28.5 1 95.88 73 ALA A C 1
ATOM 536 O O . ALA A 1 73 ? -11.953 27.547 27.5 1 95.88 73 ALA A O 1
ATOM 537 N N . VAL A 1 74 ? -13.125 27.344 29.453 1 96.12 74 VAL A N 1
ATOM 538 C CA . VAL A 1 74 ? -13.281 25.906 29.297 1 96.12 74 VAL A CA 1
ATOM 539 C C . VAL A 1 74 ? -14.719 25.5 29.641 1 96.12 74 VAL A C 1
ATOM 541 O O . VAL A 1 74 ? -15.359 26.125 30.484 1 96.12 74 VAL A O 1
ATOM 544 N N . GLY A 1 75 ? -15.172 24.516 28.891 1 95.56 75 GLY A N 1
ATOM 545 C CA . GLY A 1 75 ? -16.453 23.922 29.266 1 95.56 75 GLY A CA 1
ATOM 546 C C . GLY A 1 75 ? -16.406 23.219 30.609 1 95.56 75 GLY A C 1
ATOM 547 O O . GLY A 1 75 ? -15.336 22.875 31.109 1 95.56 75 GLY A O 1
ATOM 548 N N . THR A 1 76 ? -17.594 22.906 31.125 1 95.38 76 THR A N 1
ATOM 549 C CA . THR A 1 76 ? -17.734 22.375 32.469 1 95.38 76 THR A CA 1
ATOM 550 C C . THR A 1 76 ? -17.172 20.953 32.562 1 95.38 76 THR A C 1
ATOM 552 O O . THR A 1 76 ? -16.797 20.5 33.656 1 95.38 76 THR A O 1
ATOM 555 N N . GLY A 1 77 ? -17.047 20.281 31.469 1 96.62 77 GLY A N 1
ATOM 556 C CA . GLY A 1 77 ? -16.594 18.906 31.469 1 96.62 77 GLY A CA 1
ATOM 557 C C . GLY A 1 77 ? -15.133 18.75 31.125 1 96.62 77 GLY A C 1
ATOM 558 O O . GLY A 1 77 ? -14.609 17.641 31.062 1 96.62 77 GLY A O 1
ATOM 559 N N . VAL A 1 78 ? -14.484 19.844 30.828 1 97.69 78 VAL A N 1
ATOM 560 C CA . VAL A 1 78 ? -13.078 19.812 30.438 1 97.69 78 VAL A CA 1
ATOM 561 C C . VAL A 1 78 ? -12.219 19.359 31.609 1 97.69 78 VAL A C 1
ATOM 563 O O . VAL A 1 78 ? -12.398 19.812 32.75 1 97.69 78 VAL A O 1
ATOM 566 N N . LYS A 1 79 ? -11.219 18.438 31.359 1 97.81 79 LYS A N 1
ATOM 567 C CA . LYS A 1 79 ? -10.406 17.859 32.406 1 97.81 79 LYS A CA 1
ATOM 568 C C . LYS A 1 79 ? -8.914 18.047 32.125 1 97.81 79 LYS A C 1
ATOM 570 O O . LYS A 1 79 ? -8.102 18.109 33.031 1 97.81 79 LYS A O 1
ATOM 575 N N . LYS A 1 80 ? -8.555 18.219 30.922 1 97.81 80 LYS A N 1
ATOM 576 C CA . LYS A 1 80 ? -7.156 18.125 30.5 1 97.81 80 LYS A CA 1
ATOM 577 C C . LYS A 1 80 ? -6.484 19.5 30.531 1 97.81 80 LYS A C 1
ATOM 579 O O . LYS A 1 80 ? -5.258 19.594 30.594 1 97.81 80 LYS A O 1
ATOM 584 N N . PHE A 1 81 ? -7.32 20.578 30.469 1 98.56 81 PHE A N 1
ATOM 585 C CA . PHE A 1 81 ? -6.781 21.922 30.328 1 98.56 81 PHE A CA 1
ATOM 586 C C . PHE A 1 81 ? -7.457 22.875 31.312 1 98.56 81 PHE A C 1
ATOM 588 O O . PHE A 1 81 ? -8.531 22.578 31.844 1 98.56 81 PHE A O 1
ATOM 595 N N . ARG A 1 82 ? -6.793 23.984 31.516 1 98.12 82 ARG A N 1
ATOM 596 C CA . ARG A 1 82 ? -7.348 25.078 32.312 1 98.12 82 ARG A CA 1
ATOM 597 C C . ARG A 1 82 ? -7.074 26.422 31.641 1 98.12 82 ARG A C 1
ATOM 599 O O . ARG A 1 82 ? -6.215 26.531 30.766 1 98.12 82 ARG A O 1
ATOM 606 N N . VAL A 1 83 ? -7.797 27.375 32.094 1 97.69 83 VAL A N 1
ATOM 607 C CA . VAL A 1 83 ? -7.602 28.734 31.594 1 97.69 83 VAL A CA 1
ATOM 608 C C . VAL A 1 83 ? -6.145 29.156 31.797 1 97.69 83 VAL A C 1
ATOM 610 O O . VAL A 1 83 ? -5.574 28.922 32.875 1 97.69 83 VAL A O 1
ATOM 613 N N . GLY A 1 84 ? -5.539 29.656 30.766 1 98.56 84 GLY A N 1
ATOM 614 C CA . GLY A 1 84 ? -4.148 30.078 30.828 1 98.56 84 GLY A CA 1
ATOM 615 C C . GLY A 1 84 ? -3.189 29.109 30.172 1 98.56 84 GLY A C 1
ATOM 616 O O . GLY A 1 84 ? -2.055 29.484 29.859 1 98.56 84 GLY A O 1
ATOM 617 N N . ASP A 1 85 ? -3.621 27.891 30 1 98.81 85 ASP A N 1
ATOM 618 C CA . ASP A 1 85 ? -2.773 26.922 29.328 1 98.81 85 ASP A CA 1
ATOM 619 C C . ASP A 1 85 ? -2.488 27.328 27.891 1 98.81 85 ASP A C 1
ATOM 621 O O . ASP A 1 85 ? -3.369 27.844 27.188 1 98.81 85 ASP A O 1
ATOM 625 N N . GLU A 1 86 ? -1.235 27.125 27.422 1 98.94 86 GLU A N 1
ATOM 626 C CA . GLU A 1 86 ? -0.87 27.312 26.016 1 98.94 86 GLU A CA 1
ATOM 627 C C . GLU A 1 86 ? -1.056 26.031 25.219 1 98.94 86 GLU A C 1
ATOM 629 O O . GLU A 1 86 ? -0.545 24.969 25.609 1 98.94 86 GLU A O 1
ATOM 634 N N . VAL A 1 87 ? -1.85 26.078 24.141 1 98.94 87 VAL A N 1
ATOM 635 C CA . VAL A 1 87 ? -2.215 24.875 23.406 1 98.94 87 VAL A CA 1
ATOM 636 C C . VAL A 1 87 ? -1.94 25.078 21.906 1 98.94 87 VAL A C 1
ATOM 638 O O . VAL A 1 87 ? -1.796 26.219 21.453 1 98.94 87 VAL A O 1
ATOM 641 N N . TYR A 1 88 ? -1.722 24.047 21.172 1 98.94 88 TYR A N 1
ATOM 642 C CA . TYR A 1 88 ? -1.696 24.016 19.703 1 98.94 88 TYR A CA 1
ATOM 643 C C . TYR A 1 88 ? -2.439 22.797 19.172 1 98.94 88 TYR A C 1
ATOM 645 O O . TYR A 1 88 ? -2.605 21.812 19.891 1 98.94 88 TYR A O 1
ATOM 653 N N . PHE A 1 89 ? -3.002 22.859 18.031 1 98.94 89 PHE A N 1
ATOM 654 C CA . PHE A 1 89 ? -3.902 21.844 17.516 1 98.94 89 PHE A CA 1
ATOM 655 C C . PHE A 1 89 ? -4.117 22.016 16.016 1 98.94 89 PHE A C 1
ATOM 657 O O . PHE A 1 89 ? -3.807 23.078 15.461 1 98.94 89 PHE A O 1
ATOM 664 N N . CYS A 1 90 ? -4.5 20.984 15.352 1 98.88 90 CYS A N 1
ATOM 665 C CA . CYS A 1 90 ? -5.07 20.984 14.008 1 98.88 90 CYS A CA 1
ATOM 666 C C . CYS A 1 90 ? -6.566 20.688 14.047 1 98.88 90 CYS A C 1
ATOM 668 O O . CYS A 1 90 ? -6.969 19.531 14.25 1 98.88 90 CYS A O 1
ATOM 670 N N . ASN A 1 91 ? -7.348 21.672 13.867 1 98.44 91 ASN A N 1
ATOM 671 C CA . ASN A 1 91 ? -8.797 21.516 13.961 1 98.44 91 ASN A CA 1
ATOM 672 C C . ASN A 1 91 ? -9.523 22.672 13.258 1 98.44 91 ASN A C 1
ATOM 674 O O . ASN A 1 91 ? -9.109 23.828 13.367 1 98.44 91 ASN A O 1
ATOM 678 N N . GLY A 1 92 ? -10.594 22.297 12.555 1 97 92 GLY A N 1
ATOM 679 C CA . GLY A 1 92 ? -11.398 23.312 11.891 1 97 92 GLY A CA 1
ATOM 680 C C . GLY A 1 92 ? -10.805 23.781 10.578 1 97 92 GLY A C 1
ATOM 681 O O . GLY A 1 92 ? -9.805 23.234 10.109 1 97 92 GLY A O 1
ATOM 682 N N . GLY A 1 93 ? -11.492 24.75 9.953 1 97.31 93 GLY A N 1
ATOM 683 C CA . GLY A 1 93 ? -10.945 25.453 8.805 1 97.31 93 GLY A CA 1
ATOM 684 C C . GLY A 1 93 ? -11.227 24.766 7.484 1 97.31 93 GLY A C 1
ATOM 685 O O . GLY A 1 93 ? -10.719 25.188 6.441 1 97.31 93 GLY A O 1
ATOM 686 N N . LEU A 1 94 ? -12.039 23.719 7.551 1 96.44 94 LEU A N 1
ATOM 687 C CA . LEU A 1 94 ? -12.336 22.984 6.324 1 96.44 94 LEU A CA 1
ATOM 688 C C . LEU A 1 94 ? -13.711 23.359 5.785 1 96.44 94 LEU A C 1
ATOM 690 O O . LEU A 1 94 ? -14.148 22.812 4.766 1 96.44 94 LEU A O 1
ATOM 694 N N . GLY A 1 95 ? -14.406 24.219 6.492 1 93.31 95 GLY A N 1
ATOM 695 C CA . GLY A 1 95 ? -15.688 24.703 6.012 1 93.31 95 GLY A CA 1
ATOM 696 C C . GLY A 1 95 ? -16.812 24.484 7.004 1 93.31 95 GLY A C 1
ATOM 697 O O . GLY A 1 95 ? -17.797 25.234 7.008 1 93.31 95 GLY A O 1
ATOM 698 N N . ALA A 1 96 ? -16.734 23.547 7.832 1 92.75 96 ALA A N 1
ATOM 699 C CA . ALA A 1 96 ? -17.75 23.281 8.836 1 92.75 96 ALA A CA 1
ATOM 700 C C . ALA A 1 96 ? -17.422 23.984 10.148 1 92.75 96 ALA A C 1
ATOM 702 O O . ALA A 1 96 ? -17.953 25.062 10.43 1 92.75 96 ALA A O 1
ATOM 703 N N . HIS A 1 97 ? -16.531 23.438 10.875 1 93.12 97 HIS A N 1
ATOM 704 C CA . HIS A 1 97 ? -16.047 24.109 12.078 1 93.12 97 HIS A CA 1
ATOM 705 C C . HIS A 1 97 ? -15.141 25.297 11.727 1 93.12 97 HIS A C 1
ATOM 707 O O . HIS A 1 97 ? -14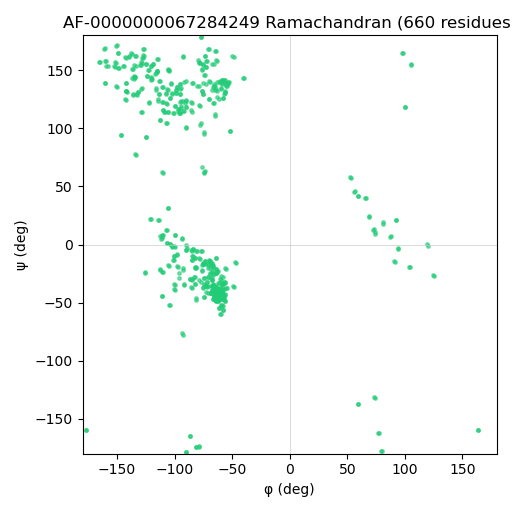.32 25.203 10.805 1 93.12 97 HIS A O 1
ATOM 713 N N . GLN A 1 98 ? -15.305 26.344 12.406 1 94.44 98 GLN A N 1
ATOM 714 C CA . GLN A 1 98 ? -14.523 27.562 12.188 1 94.44 98 GLN A CA 1
ATOM 715 C C . GLN A 1 98 ? -13.023 27.25 12.219 1 94.44 98 GLN A C 1
ATOM 717 O O . GLN A 1 98 ? -12.555 26.5 13.078 1 94.44 98 GLN A O 1
ATOM 722 N N . GLY A 1 99 ? -12.273 27.938 11.25 1 97.56 99 GLY A N 1
ATOM 723 C CA . GLY A 1 99 ? -10.82 27.797 11.242 1 97.56 99 GLY A CA 1
ATOM 724 C C . GLY A 1 99 ? -10.125 28.781 12.164 1 97.56 99 GLY A C 1
ATOM 725 O O . GLY A 1 99 ? -10.758 29.375 13.047 1 97.56 99 GLY A O 1
ATOM 726 N N . ASN A 1 100 ? -8.805 28.891 11.945 1 98.62 100 ASN A N 1
ATOM 727 C CA . ASN A 1 100 ? -7.98 29.547 12.953 1 98.62 100 ASN A CA 1
ATOM 728 C C . ASN A 1 100 ? -7.434 30.891 12.461 1 98.62 100 ASN A C 1
ATOM 730 O O . ASN A 1 100 ? -6.609 31.5 13.125 1 98.62 100 ASN A O 1
ATOM 734 N N . TYR A 1 101 ? -7.875 31.297 11.266 1 98.69 101 TYR A N 1
ATOM 735 C CA . TYR A 1 101 ? -7.586 32.656 10.828 1 98.69 101 TYR A CA 1
ATOM 736 C C . TYR A 1 101 ? -8.461 33.656 11.57 1 98.69 101 TYR A C 1
ATOM 738 O O . TYR A 1 101 ? -9.227 34.406 10.953 1 98.69 101 TYR A O 1
ATOM 746 N N . ALA A 1 102 ? -8.328 33.719 12.898 1 98.31 102 ALA A N 1
ATOM 747 C CA . ALA A 1 102 ? -9.195 34.5 13.766 1 98.31 102 ALA A CA 1
ATOM 748 C C . ALA A 1 102 ? -8.547 34.75 15.117 1 98.31 102 ALA A C 1
ATOM 750 O O . ALA A 1 102 ? -7.52 34.156 15.445 1 98.31 102 ALA A O 1
ATOM 751 N N . GLU A 1 103 ? -9.172 35.656 15.844 1 98.19 103 GLU A N 1
ATOM 752 C CA . GLU A 1 103 ? -8.633 35.969 17.156 1 98.19 103 GLU A CA 1
ATOM 753 C C . GLU A 1 103 ? -8.992 34.875 18.172 1 98.19 103 GLU A C 1
ATOM 755 O O . GLU A 1 103 ? -8.25 34.656 19.141 1 98.19 103 GLU A O 1
ATOM 760 N N . TYR A 1 104 ? -10.188 34.25 17.969 1 97.19 104 TYR A N 1
ATOM 761 C CA . TYR A 1 104 ? -10.633 33.188 18.875 1 97.19 104 TYR A CA 1
ATOM 762 C C . TYR A 1 104 ? -11.164 31.984 18.094 1 97.19 104 TYR A C 1
ATOM 764 O O . TYR A 1 104 ? -11.633 32.125 16.953 1 97.19 104 TYR A O 1
ATOM 772 N N . THR A 1 105 ? -11.094 30.875 18.656 1 96.88 105 THR A N 1
ATOM 773 C CA . THR A 1 105 ? -11.727 29.672 18.156 1 96.88 105 THR A CA 1
ATOM 774 C C . THR A 1 105 ? -12.109 28.734 19.297 1 96.88 105 THR A C 1
ATOM 776 O O . THR A 1 105 ? -11.883 29.047 20.469 1 96.88 105 THR A O 1
ATOM 779 N N . THR A 1 106 ? -12.844 27.703 18.969 1 96.69 106 THR A N 1
ATOM 780 C CA . THR A 1 106 ? -13.117 26.625 19.906 1 96.69 106 THR A CA 1
ATOM 781 C C . THR A 1 106 ? -12.5 25.312 19.422 1 96.69 106 THR A C 1
ATOM 783 O O . THR A 1 106 ? -12.336 25.109 18.219 1 96.69 106 THR A O 1
ATOM 786 N N . VAL A 1 107 ? -12.125 24.484 20.344 1 97.56 107 VAL A N 1
ATOM 787 C CA . VAL A 1 107 ? -11.609 23.156 20.016 1 97.56 107 VAL A CA 1
ATOM 788 C C . VAL A 1 107 ? -11.93 22.188 21.156 1 97.56 107 VAL A C 1
ATOM 790 O O . VAL A 1 107 ? -11.875 22.562 22.328 1 97.56 107 VAL A O 1
ATOM 793 N N . ASP A 1 108 ? -12.391 20.984 20.781 1 97.69 108 ASP A N 1
ATOM 794 C CA . ASP A 1 108 ? -12.57 19.969 21.797 1 97.69 108 ASP A CA 1
ATOM 795 C C . ASP A 1 108 ? -11.258 19.656 22.5 1 97.69 108 ASP A C 1
ATOM 797 O O . ASP A 1 108 ? -10.211 19.547 21.859 1 97.69 108 ASP A O 1
ATOM 801 N N . GLU A 1 109 ? -11.273 19.484 23.812 1 98.38 109 GLU A N 1
ATOM 802 C CA . GLU A 1 109 ? -10.047 19.25 24.547 1 98.38 109 GLU A CA 1
ATOM 803 C C . GLU A 1 109 ? -9.328 17.984 24.062 1 98.38 109 GLU A C 1
ATOM 805 O O . GLU A 1 109 ? -8.117 17.859 24.203 1 98.38 109 GLU A O 1
ATOM 810 N N . ARG A 1 110 ? -10.047 17.047 23.531 1 97.94 110 ARG A N 1
ATOM 811 C CA . ARG A 1 110 ? -9.5 15.773 23.047 1 97.94 110 ARG A CA 1
ATOM 812 C C . ARG A 1 110 ? -8.664 15.969 21.797 1 97.94 110 ARG A C 1
ATOM 814 O O . ARG A 1 110 ? -7.891 15.086 21.406 1 97.94 110 ARG A O 1
ATOM 821 N N . PHE A 1 111 ? -8.719 17.172 21.109 1 98.75 111 PHE A N 1
ATOM 822 C CA . PHE A 1 111 ? -8.055 17.391 19.828 1 98.75 111 PHE A CA 1
ATOM 823 C C . PHE A 1 111 ? -6.914 18.391 19.969 1 98.75 111 PHE A C 1
ATOM 825 O O . PHE A 1 111 ? -6.324 18.812 18.984 1 98.75 111 PHE A O 1
ATOM 832 N N . ALA A 1 112 ? -6.625 18.75 21.172 1 98.81 112 ALA A N 1
ATOM 833 C CA . ALA A 1 112 ? -5.578 19.734 21.438 1 98.81 112 ALA A CA 1
ATOM 834 C C . ALA A 1 112 ? -4.457 19.141 22.281 1 98.81 112 ALA A C 1
ATOM 836 O O . ALA A 1 112 ? -4.656 18.109 22.953 1 98.81 112 ALA A O 1
ATOM 837 N N . ALA A 1 113 ? -3.324 19.688 22.172 1 98.94 113 ALA A N 1
ATOM 838 C CA . ALA A 1 113 ? -2.176 19.375 23.016 1 98.94 113 ALA A CA 1
ATOM 839 C C . ALA A 1 113 ? -1.563 20.625 23.609 1 98.94 113 ALA A C 1
ATOM 841 O O . ALA A 1 113 ? -1.751 21.734 23.094 1 98.94 113 ALA A O 1
ATOM 842 N N . HIS A 1 114 ? -0.875 20.438 24.719 1 98.94 114 HIS A N 1
ATOM 843 C CA . HIS A 1 114 ? -0.091 21.547 25.234 1 98.94 114 HIS A CA 1
ATOM 844 C C . HIS A 1 114 ? 1.006 21.953 24.25 1 98.94 114 HIS A C 1
ATOM 846 O O . HIS A 1 114 ? 1.687 21.094 23.688 1 98.94 114 HIS A O 1
ATOM 852 N N . LYS A 1 115 ? 1.077 23.188 24.031 1 98.5 115 LYS A N 1
ATOM 853 C CA . LYS A 1 115 ? 2.146 23.734 23.203 1 98.5 115 LYS A CA 1
ATOM 854 C C . LYS A 1 115 ? 3.518 23.406 23.781 1 98.5 115 LYS A C 1
ATOM 856 O O . LYS A 1 115 ? 3.707 23.453 25 1 98.5 115 LYS A O 1
ATOM 861 N N . PRO A 1 116 ? 4.562 23.078 22.875 1 98.81 116 PRO A N 1
ATOM 862 C CA . PRO A 1 116 ? 5.914 23 23.438 1 98.81 116 PRO A CA 1
ATOM 863 C C . PRO A 1 116 ? 6.332 24.297 24.125 1 98.81 116 PRO A C 1
ATOM 865 O O . PRO A 1 116 ? 6.062 25.391 23.625 1 98.81 116 PRO A O 1
ATOM 868 N N . THR A 1 117 ? 7 24.219 25.188 1 98.56 117 THR A N 1
ATOM 869 C CA . THR A 1 117 ? 7.305 25.391 26 1 98.56 117 THR A CA 1
ATOM 870 C C . THR A 1 117 ? 8.492 26.156 25.438 1 98.56 117 THR A C 1
ATOM 872 O O . THR A 1 117 ? 8.672 27.344 25.719 1 98.56 117 THR A O 1
ATOM 875 N N . SER A 1 118 ? 9.258 25.516 24.641 1 98.56 118 SER A N 1
ATOM 876 C CA . SER A 1 118 ? 10.531 26.078 24.203 1 98.56 118 SER A CA 1
ATOM 877 C C . SER A 1 118 ? 10.375 26.891 22.922 1 98.56 118 SER A C 1
ATOM 879 O O . SER A 1 118 ? 11.344 27.453 22.422 1 98.56 118 SER A O 1
ATOM 881 N N . VAL A 1 119 ? 9.117 26.969 22.375 1 98.75 119 VAL A N 1
ATOM 882 C CA . VAL A 1 119 ? 9 27.609 21.062 1 98.75 119 VAL A CA 1
ATOM 883 C C . VAL A 1 119 ? 7.926 28.703 21.125 1 98.75 119 VAL A C 1
ATOM 885 O O . VAL A 1 119 ? 7.109 28.734 22.047 1 98.75 119 VAL A O 1
ATOM 888 N N . SER A 1 120 ? 7.953 29.594 20.141 1 98.81 120 SER A N 1
ATOM 889 C CA . SER A 1 120 ? 6.98 30.688 20.031 1 98.81 120 SER A CA 1
ATOM 890 C C . SER A 1 120 ? 5.617 30.156 19.578 1 98.81 120 SER A C 1
ATOM 892 O O . SER A 1 120 ? 5.5 29 19.156 1 98.81 120 SER A O 1
ATOM 894 N N . PHE A 1 121 ? 4.578 30.938 19.781 1 98.88 121 PHE A N 1
ATOM 895 C CA . PHE A 1 121 ? 3.258 30.578 19.266 1 98.88 121 PHE A CA 1
ATOM 896 C C . PHE A 1 121 ? 3.289 30.422 17.75 1 98.88 121 PHE A C 1
ATOM 898 O O . PHE A 1 121 ? 2.572 29.578 17.203 1 98.88 121 PHE A O 1
ATOM 905 N N . ALA A 1 122 ? 4.137 31.219 17.062 1 98.88 122 ALA A N 1
ATOM 906 C CA . ALA A 1 122 ? 4.258 31.094 15.617 1 98.88 122 ALA A CA 1
ATOM 907 C C . ALA A 1 122 ? 4.781 29.719 15.219 1 98.88 122 ALA A C 1
ATOM 909 O O . ALA A 1 122 ? 4.199 29.047 14.359 1 98.88 122 ALA A O 1
ATOM 910 N N . GLU A 1 123 ? 5.832 29.281 15.867 1 98.88 123 GLU A N 1
ATOM 911 C CA . GLU A 1 123 ? 6.383 27.969 15.594 1 98.88 123 GLU A CA 1
ATOM 912 C C . GLU A 1 123 ? 5.375 26.875 15.93 1 98.88 123 GLU A C 1
ATOM 914 O O . GLU A 1 123 ? 5.203 25.922 15.156 1 98.88 123 GLU A O 1
ATOM 919 N N . ALA A 1 124 ? 4.699 27.031 17.031 1 98.94 124 ALA A N 1
ATOM 920 C CA . ALA A 1 124 ? 3.727 26.031 17.469 1 98.94 124 ALA A CA 1
ATOM 921 C C . ALA A 1 124 ? 2.562 25.938 16.484 1 98.94 124 ALA A C 1
ATOM 923 O O . ALA A 1 124 ? 2.109 24.844 16.156 1 98.94 124 ALA A O 1
ATOM 924 N N . ALA A 1 125 ? 2.082 27.078 16 1 98.88 125 ALA A N 1
ATOM 925 C CA . ALA A 1 125 ? 0.93 27.109 15.102 1 98.88 125 ALA A CA 1
ATOM 926 C C . ALA A 1 125 ? 1.28 26.516 13.742 1 98.88 125 ALA A C 1
ATOM 928 O O . ALA A 1 125 ? 0.403 26.016 13.031 1 98.88 125 ALA A O 1
ATOM 929 N N . ALA A 1 126 ? 2.557 26.547 13.406 1 98.75 126 ALA A N 1
ATOM 930 C CA . ALA A 1 126 ? 3.02 26.078 12.102 1 98.75 126 ALA A CA 1
ATOM 931 C C . ALA A 1 126 ? 3.166 24.562 12.102 1 98.75 126 ALA A C 1
ATOM 933 O O . ALA A 1 126 ? 3.314 23.938 11.039 1 98.75 126 ALA A O 1
ATOM 934 N N . ALA A 1 127 ? 3.002 23.891 13.172 1 98.88 127 ALA A N 1
ATOM 935 C CA . ALA A 1 127 ? 3.561 22.562 13.367 1 98.88 127 ALA A CA 1
ATOM 936 C C . ALA A 1 127 ? 2.5 21.484 13.141 1 98.88 127 ALA A C 1
ATOM 938 O O . ALA A 1 127 ? 2.783 20.438 12.539 1 98.88 127 ALA A O 1
ATOM 939 N N . PRO A 1 128 ? 1.253 21.656 13.547 1 98.94 128 PRO A N 1
ATOM 940 C CA . PRO A 1 128 ? 0.367 20.516 13.766 1 98.94 128 PRO A CA 1
ATOM 941 C C . PRO A 1 128 ? 0.122 19.703 12.484 1 98.94 128 PRO A C 1
ATOM 943 O O . PRO A 1 128 ? 0.385 18.5 12.453 1 98.94 128 PRO A O 1
ATOM 946 N N . LEU A 1 129 ? -0.322 20.328 11.43 1 98.88 129 LEU A N 1
ATOM 947 C CA . LEU A 1 129 ? -0.69 19.578 10.234 1 98.88 129 LEU A CA 1
ATOM 948 C C . LEU A 1 129 ? 0.509 18.828 9.672 1 98.88 129 LEU A C 1
ATOM 950 O O . LEU A 1 129 ? 0.403 17.641 9.344 1 98.88 129 LEU A O 1
ATOM 954 N N . VAL A 1 130 ? 1.659 19.453 9.594 1 98.88 130 VAL A N 1
ATOM 955 C CA . VAL A 1 130 ? 2.803 18.828 8.945 1 98.88 130 VAL A CA 1
ATOM 956 C C . VAL A 1 130 ? 3.365 17.719 9.836 1 98.88 130 VAL A C 1
ATOM 958 O O . VAL A 1 130 ? 3.834 16.688 9.344 1 98.88 130 VAL A O 1
ATOM 961 N N . LEU A 1 131 ? 3.326 17.906 11.164 1 98.94 131 LEU A N 1
ATOM 962 C CA . LEU A 1 131 ? 3.793 16.859 12.07 1 98.94 131 LEU A CA 1
ATOM 963 C C . LEU A 1 131 ? 2.92 15.617 11.969 1 98.94 131 LEU A C 1
ATOM 965 O O . LEU A 1 131 ? 3.432 14.5 11.859 1 98.94 131 LEU A O 1
ATOM 969 N N . ILE A 1 132 ? 1.626 15.82 12.008 1 98.94 132 ILE A N 1
ATOM 970 C CA . ILE A 1 132 ? 0.693 14.703 11.93 1 98.94 132 ILE A CA 1
ATOM 971 C C . ILE A 1 132 ? 0.852 13.984 10.586 1 98.94 132 ILE A C 1
ATOM 973 O O . ILE A 1 132 ? 0.906 12.758 10.539 1 98.94 132 ILE A O 1
ATOM 977 N N . THR A 1 133 ? 0.962 14.75 9.492 1 98.94 133 THR A N 1
ATOM 978 C CA . THR A 1 133 ? 1.141 14.195 8.156 1 98.94 133 THR A CA 1
ATOM 979 C C . THR A 1 133 ? 2.393 13.328 8.094 1 98.94 133 THR A C 1
ATOM 981 O O . THR A 1 133 ? 2.336 12.18 7.664 1 98.94 133 THR A O 1
ATOM 984 N N . ALA A 1 134 ? 3.514 13.867 8.516 1 98.94 134 ALA A N 1
ATOM 985 C CA . ALA A 1 134 ? 4.785 13.156 8.438 1 98.94 134 ALA A CA 1
ATOM 986 C C . ALA A 1 134 ? 4.789 11.93 9.344 1 98.94 134 ALA A C 1
ATOM 988 O O . ALA A 1 134 ? 5.273 10.859 8.953 1 98.94 134 ALA A O 1
ATOM 989 N N . TRP A 1 135 ? 4.238 12.109 10.555 1 98.94 135 TRP A N 1
ATOM 990 C CA . TRP A 1 135 ? 4.172 11.016 11.516 1 98.94 135 TRP A CA 1
ATOM 991 C C . TRP A 1 135 ? 3.367 9.844 10.953 1 98.94 135 TRP A C 1
ATOM 993 O O . TRP A 1 135 ? 3.842 8.711 10.938 1 98.94 135 TRP A O 1
ATOM 1003 N N . GLU A 1 136 ? 2.174 10.102 10.492 1 98.88 136 GLU A N 1
ATOM 1004 C CA . GLU A 1 136 ? 1.328 9.047 9.945 1 98.88 136 GLU A CA 1
ATOM 1005 C C . GLU A 1 136 ? 1.954 8.43 8.695 1 98.88 136 GLU A C 1
ATOM 1007 O O . GLU A 1 136 ? 1.925 7.211 8.523 1 98.88 136 GLU A O 1
ATOM 1012 N N . ALA A 1 137 ? 2.514 9.242 7.852 1 98.94 137 ALA A N 1
ATOM 1013 C CA . ALA A 1 137 ? 3.082 8.75 6.598 1 98.94 137 ALA A CA 1
ATOM 1014 C C . ALA A 1 137 ? 4.289 7.855 6.859 1 98.94 137 ALA A C 1
ATOM 1016 O O . ALA A 1 137 ? 4.383 6.758 6.305 1 98.94 137 ALA A O 1
ATOM 1017 N N . LEU A 1 138 ? 5.215 8.297 7.746 1 98.94 138 LEU A N 1
ATOM 1018 C CA . LEU A 1 138 ? 6.477 7.59 7.941 1 98.94 138 LEU A CA 1
ATOM 1019 C C . LEU A 1 138 ? 6.293 6.406 8.883 1 98.94 138 LEU A C 1
ATOM 1021 O O . LEU A 1 138 ? 6.727 5.293 8.578 1 98.94 138 LEU A O 1
ATOM 1025 N N . TYR A 1 139 ? 5.594 6.641 10.016 1 98.75 139 TYR A N 1
ATOM 1026 C CA . TYR A 1 139 ? 5.602 5.656 11.094 1 98.75 139 TYR A CA 1
ATOM 1027 C C . TYR A 1 139 ? 4.438 4.688 10.953 1 98.75 139 TYR A C 1
ATOM 1029 O O . TYR A 1 139 ? 4.543 3.52 11.336 1 98.75 139 TYR A O 1
ATOM 1037 N N . GLU A 1 140 ? 3.314 5.184 10.469 1 97.88 140 GLU A N 1
ATOM 1038 C CA . GLU A 1 140 ? 2.115 4.352 10.523 1 97.88 140 GLU A CA 1
ATOM 1039 C C . GLU A 1 140 ? 1.783 3.773 9.148 1 97.88 140 GLU A C 1
ATOM 1041 O O . GLU A 1 140 ? 1.751 2.553 8.977 1 97.88 140 GLU A O 1
ATOM 1046 N N . ARG A 1 141 ? 1.69 4.586 8.117 1 97.56 141 ARG A N 1
ATOM 1047 C CA . ARG A 1 141 ? 1.427 4.059 6.781 1 97.56 141 ARG A CA 1
ATOM 1048 C C . ARG A 1 141 ? 2.67 3.391 6.203 1 97.56 141 ARG A C 1
ATOM 1050 O O . ARG A 1 141 ? 2.584 2.311 5.617 1 97.56 141 ARG A O 1
ATOM 1057 N N . GLY A 1 142 ? 3.801 4.07 6.352 1 98.12 142 GLY A N 1
ATOM 1058 C CA . GLY A 1 142 ? 5.055 3.59 5.793 1 98.12 142 GLY A CA 1
ATOM 1059 C C . GLY A 1 142 ? 5.738 2.557 6.664 1 98.12 142 GLY A C 1
ATOM 1060 O O . GLY A 1 142 ? 6.57 1.784 6.188 1 98.12 142 GLY A O 1
ATOM 1061 N N . ARG A 1 143 ? 5.48 2.627 8.023 1 97.69 143 ARG A N 1
ATOM 1062 C CA . ARG A 1 143 ? 6.027 1.689 9 1 97.69 143 ARG A CA 1
ATOM 1063 C C . ARG A 1 143 ? 7.551 1.701 8.977 1 97.69 143 ARG A C 1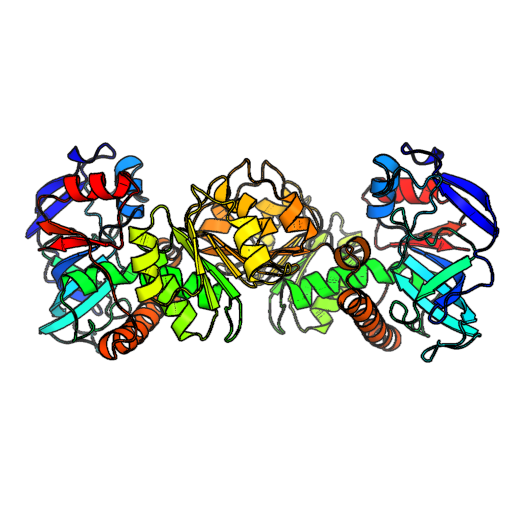
ATOM 1065 O O . ARG A 1 143 ? 8.188 0.644 8.961 1 97.69 143 ARG A O 1
ATOM 1072 N N . LEU A 1 144 ? 8.094 2.824 8.883 1 98.75 144 LEU A N 1
ATOM 1073 C CA . LEU A 1 144 ? 9.539 3.023 8.883 1 98.75 144 LEU A CA 1
ATOM 1074 C C . LEU A 1 144 ? 10.172 2.395 10.117 1 98.75 144 LEU A C 1
ATOM 1076 O O . LEU A 1 144 ? 9.656 2.525 11.227 1 98.75 144 LEU A O 1
ATOM 1080 N N . GLU A 1 145 ? 11.281 1.713 9.953 1 98.69 145 GLU A N 1
ATOM 1081 C CA . GLU A 1 145 ? 12 1.054 11.031 1 98.69 145 GLU A CA 1
ATOM 1082 C C . GLU A 1 145 ? 13.422 1.593 11.156 1 98.69 145 GLU A C 1
ATOM 1084 O O . GLU A 1 145 ? 13.977 2.137 10.203 1 98.69 145 GLU A O 1
ATOM 1089 N N . PRO A 1 146 ? 13.938 1.479 12.398 1 98.75 146 PRO A N 1
ATOM 1090 C CA . PRO A 1 146 ? 15.336 1.894 12.555 1 98.75 146 PRO A CA 1
ATOM 1091 C C . PRO A 1 146 ? 16.266 1.19 11.578 1 98.75 146 PRO A C 1
ATOM 1093 O O . PRO A 1 146 ? 16.109 -0.002 11.312 1 98.75 146 PRO A O 1
ATOM 1096 N N . GLY A 1 147 ? 17.203 1.934 11.031 1 98.75 147 GLY A N 1
ATOM 1097 C CA . GLY A 1 147 ? 18.188 1.376 10.125 1 98.75 147 GLY A CA 1
ATOM 1098 C C . GLY A 1 147 ? 17.766 1.415 8.672 1 98.75 147 GLY A C 1
ATOM 1099 O O . GLY A 1 147 ? 18.594 1.261 7.773 1 98.75 147 GLY A O 1
ATOM 1100 N N . GLU A 1 148 ? 16.516 1.649 8.352 1 98.88 148 GLU A N 1
ATOM 1101 C CA . GLU A 1 148 ? 16.016 1.684 6.98 1 98.88 148 GLU A CA 1
ATOM 1102 C C . GLU A 1 148 ? 16.422 2.975 6.277 1 98.88 148 GLU A C 1
ATOM 1104 O O . GLU A 1 148 ? 16.781 3.961 6.93 1 98.88 148 GLU A O 1
ATOM 1109 N N . LYS A 1 149 ? 16.484 2.898 5.012 1 98.94 149 LYS A N 1
ATOM 1110 C CA . LYS A 1 149 ? 16.766 4.047 4.156 1 98.94 149 LYS A CA 1
ATOM 1111 C C . LYS A 1 149 ? 15.477 4.621 3.568 1 98.94 149 LYS A C 1
ATOM 1113 O O . LYS A 1 149 ? 14.633 3.877 3.061 1 98.94 149 LYS A O 1
ATOM 1118 N N . VAL A 1 150 ? 15.336 5.914 3.701 1 98.94 150 VAL A N 1
ATOM 1119 C CA . VAL A 1 150 ? 14.102 6.551 3.26 1 98.94 150 VAL A CA 1
ATOM 1120 C C . VAL A 1 150 ? 14.422 7.727 2.338 1 98.94 150 VAL A C 1
ATOM 1122 O O . VAL A 1 150 ? 15.375 8.461 2.576 1 98.94 150 VAL A O 1
ATOM 1125 N N . LEU A 1 151 ? 13.719 7.855 1.201 1 99 151 LEU A N 1
ATOM 1126 C CA . LEU A 1 151 ? 13.727 9.023 0.326 1 99 151 LEU A CA 1
ATOM 1127 C C . LEU A 1 151 ? 12.547 9.938 0.625 1 99 151 LEU A C 1
ATOM 1129 O O . LEU A 1 151 ? 11.391 9.523 0.513 1 99 151 LEU A O 1
ATOM 1133 N N . ILE A 1 152 ? 12.789 11.117 1.051 1 98.94 152 ILE A N 1
ATOM 1134 C CA . ILE A 1 152 ? 11.758 12.109 1.321 1 98.94 152 ILE A CA 1
ATOM 1135 C C . ILE A 1 152 ? 11.836 13.227 0.287 1 98.94 152 ILE A C 1
ATOM 1137 O O . ILE A 1 152 ? 12.836 13.945 0.214 1 98.94 152 ILE A O 1
ATOM 1141 N N . HIS A 1 153 ? 10.797 13.375 -0.515 1 98.81 153 HIS A N 1
ATOM 1142 C CA . HIS A 1 153 ? 10.805 14.43 -1.522 1 98.81 153 HIS A CA 1
ATOM 1143 C C . HIS A 1 153 ? 10.547 15.789 -0.892 1 98.81 153 HIS A C 1
ATOM 1145 O O . HIS A 1 153 ? 9.805 15.898 0.084 1 98.81 153 HIS A O 1
ATOM 1151 N N . ALA A 1 154 ? 11.141 16.828 -1.562 1 98.25 154 ALA A N 1
ATOM 1152 C CA . ALA A 1 154 ? 10.945 18.219 -1.155 1 98.25 154 ALA A CA 1
ATOM 1153 C C . ALA A 1 154 ? 11.273 18.406 0.323 1 98.25 154 ALA A C 1
ATOM 1155 O O . ALA A 1 154 ? 10.453 18.938 1.083 1 98.25 154 ALA A O 1
ATOM 1156 N N . GLY A 1 155 ? 12.523 18.047 0.689 1 98.62 155 GLY A N 1
ATOM 1157 C CA . GLY A 1 155 ? 12.922 18 2.084 1 98.62 155 GLY A CA 1
ATOM 1158 C C . GLY A 1 155 ? 12.875 19.344 2.777 1 98.62 155 GLY A C 1
ATOM 1159 O O . GLY A 1 155 ? 12.711 19.422 3.996 1 98.62 155 GLY A O 1
ATOM 1160 N N . ALA A 1 156 ? 12.969 20.406 1.995 1 98.38 156 ALA A N 1
ATOM 1161 C CA . ALA A 1 156 ? 13.016 21.734 2.594 1 98.38 156 ALA A CA 1
ATOM 1162 C C . ALA A 1 156 ? 11.617 22.312 2.756 1 98.38 156 ALA A C 1
ATOM 1164 O O . ALA A 1 156 ? 11.453 23.391 3.332 1 98.38 156 ALA A O 1
ATOM 1165 N N . GLY A 1 157 ? 10.648 21.594 2.26 1 97.88 157 GLY A N 1
ATOM 1166 C CA . GLY A 1 157 ? 9.281 22.109 2.314 1 97.88 157 GLY A CA 1
ATOM 1167 C C . GLY A 1 157 ? 8.641 21.938 3.678 1 97.88 157 GLY A C 1
ATOM 1168 O O . GLY A 1 157 ? 9.32 21.609 4.652 1 97.88 157 GLY A O 1
ATOM 1169 N N . GLY A 1 158 ? 7.316 22.281 3.75 1 97.81 158 GLY A N 1
ATOM 1170 C CA . GLY A 1 158 ? 6.582 22.219 5.004 1 97.81 158 GLY A CA 1
ATOM 1171 C C . GLY A 1 158 ? 6.586 20.844 5.633 1 97.81 158 GLY A C 1
ATOM 1172 O O . GLY A 1 158 ? 7.066 20.672 6.754 1 97.81 158 GLY A O 1
ATOM 1173 N N . VAL A 1 159 ? 6.129 19.859 4.891 1 98.62 159 VAL A N 1
ATOM 1174 C CA . VAL A 1 159 ? 6.07 18.484 5.402 1 98.62 159 VAL A CA 1
ATOM 1175 C C . VAL A 1 159 ? 7.473 17.875 5.418 1 98.62 159 VAL A C 1
ATOM 1177 O O . VAL A 1 159 ? 7.855 17.203 6.379 1 98.62 159 VAL A O 1
ATOM 1180 N N . GLY A 1 160 ? 8.289 18.188 4.438 1 98.75 160 GLY A N 1
ATOM 1181 C CA . GLY A 1 160 ? 9.609 17.578 4.266 1 98.75 160 GLY A CA 1
ATOM 1182 C C . GLY A 1 160 ? 10.555 17.875 5.414 1 98.75 160 GLY A C 1
ATOM 1183 O O . GLY A 1 160 ? 11.25 16.984 5.891 1 98.75 160 GLY A O 1
ATOM 1184 N N . HIS A 1 161 ? 10.547 19.125 5.859 1 98.81 161 HIS A N 1
ATOM 1185 C CA . HIS A 1 161 ? 11.555 19.5 6.848 1 98.81 161 HIS A CA 1
ATOM 1186 C C . HIS A 1 161 ? 11.305 18.812 8.18 1 98.81 161 HIS A C 1
ATOM 1188 O O . HIS A 1 161 ? 12.25 18.516 8.914 1 98.81 161 HIS A O 1
ATOM 1194 N N . VAL A 1 162 ? 10.039 18.5 8.492 1 98.88 162 VAL A N 1
ATOM 1195 C CA . VAL A 1 162 ? 9.805 17.781 9.742 1 98.88 162 VAL A CA 1
ATOM 1196 C C . VAL A 1 162 ? 9.93 16.281 9.516 1 98.88 162 VAL A C 1
ATOM 1198 O O . VAL A 1 162 ? 10.336 15.539 10.414 1 98.88 162 VAL A O 1
ATOM 1201 N N . ALA A 1 163 ? 9.617 15.805 8.289 1 98.94 163 ALA A N 1
ATOM 1202 C CA . ALA A 1 163 ? 9.719 14.391 7.961 1 98.94 163 ALA A CA 1
ATOM 1203 C C . ALA A 1 163 ? 11.156 13.891 8.086 1 98.94 163 ALA A C 1
ATOM 1205 O O . ALA A 1 163 ? 11.398 12.797 8.594 1 98.94 163 ALA A O 1
ATOM 1206 N N . ILE A 1 164 ? 12.117 14.703 7.621 1 98.94 164 ILE A N 1
ATOM 1207 C CA . ILE A 1 164 ? 13.531 14.352 7.734 1 98.94 164 ILE A CA 1
ATOM 1208 C C . ILE A 1 164 ? 13.891 14.117 9.203 1 98.94 164 ILE A C 1
ATOM 1210 O O . ILE A 1 164 ? 14.492 13.094 9.539 1 98.94 164 ILE A O 1
ATOM 1214 N N . GLN A 1 165 ? 13.469 15.016 10.023 1 99 165 GLN A N 1
ATOM 1215 C CA . GLN A 1 165 ? 13.82 14.953 11.438 1 99 165 GLN A CA 1
ATOM 1216 C C . GLN A 1 165 ? 13.148 13.766 12.117 1 99 165 GLN A C 1
ATOM 1218 O O . GLN A 1 165 ? 13.773 13.07 12.922 1 99 165 GLN A O 1
ATOM 1223 N N . LEU A 1 166 ? 11.859 13.508 11.805 1 98.94 166 LEU A N 1
ATOM 1224 C CA . LEU A 1 166 ? 11.156 12.367 12.375 1 98.94 166 LEU A CA 1
ATOM 1225 C C . LEU A 1 166 ? 11.781 11.055 11.914 1 98.94 166 LEU A C 1
ATOM 1227 O O . LEU A 1 166 ? 11.875 10.109 12.695 1 98.94 166 LEU A O 1
ATOM 1231 N N . ALA A 1 167 ? 12.164 10.984 10.625 1 99 167 ALA A N 1
ATOM 1232 C CA . ALA A 1 167 ? 12.844 9.789 10.141 1 99 167 ALA A CA 1
ATOM 1233 C C . ALA A 1 167 ? 14.141 9.547 10.898 1 99 167 ALA A C 1
ATOM 1235 O O . ALA A 1 167 ? 14.445 8.414 11.281 1 99 167 ALA A O 1
ATOM 1236 N N . LYS A 1 168 ? 14.883 10.633 11.164 1 98.94 168 LYS A N 1
ATOM 1237 C CA . LYS A 1 168 ? 16.141 10.523 11.906 1 98.94 168 LYS A CA 1
ATOM 1238 C C . LYS A 1 168 ? 15.883 10.102 13.352 1 98.94 168 LYS A C 1
ATOM 1240 O O . LYS A 1 168 ? 16.625 9.289 13.906 1 98.94 168 LYS A O 1
ATOM 1245 N N . LEU A 1 169 ? 14.859 10.664 13.938 1 98.88 169 LEU A N 1
ATOM 1246 C CA . LEU A 1 169 ? 14.484 10.297 15.305 1 98.88 169 LEU A CA 1
ATOM 1247 C C . LEU A 1 169 ? 14.156 8.812 15.398 1 98.88 169 LEU A C 1
ATOM 1249 O O . LEU A 1 169 ? 14.391 8.188 16.438 1 98.88 169 LEU A O 1
ATOM 1253 N N . LYS A 1 170 ? 13.633 8.227 14.305 1 98.62 170 LYS A N 1
ATOM 1254 C CA . LYS A 1 170 ? 13.305 6.801 14.25 1 98.62 170 LYS A CA 1
ATOM 1255 C C . LYS A 1 170 ? 14.555 5.953 14.047 1 98.62 170 LYS A C 1
ATOM 1257 O O . LYS A 1 170 ? 14.516 4.73 14.195 1 98.62 170 LYS A O 1
ATOM 1262 N N . GLY A 1 171 ? 15.664 6.602 13.703 1 98.81 171 GLY A N 1
ATOM 1263 C CA . GLY A 1 171 ? 16.906 5.879 13.477 1 98.81 171 GLY A CA 1
ATOM 1264 C C . GLY A 1 171 ? 17.109 5.488 12.023 1 98.81 171 GLY A C 1
ATOM 1265 O O . GLY A 1 171 ? 17.891 4.574 11.727 1 98.81 171 GLY A O 1
ATOM 1266 N N . ALA A 1 172 ? 16.453 6.156 11.109 1 98.88 172 ALA A N 1
ATOM 1267 C CA . ALA A 1 172 ? 16.547 5.844 9.688 1 98.88 172 ALA A CA 1
ATOM 1268 C C . ALA A 1 172 ? 17.641 6.68 9.023 1 98.88 172 ALA A C 1
ATOM 1270 O O . ALA A 1 172 ? 18.141 7.648 9.602 1 98.88 172 ALA A O 1
ATOM 1271 N N . ASN A 1 173 ? 18.094 6.266 7.848 1 98.88 173 ASN A N 1
ATOM 1272 C CA . ASN A 1 173 ? 18.938 7.047 6.953 1 98.88 173 ASN A CA 1
ATOM 1273 C C . ASN A 1 173 ? 18.125 7.777 5.895 1 98.88 173 ASN A C 1
ATOM 1275 O O . ASN A 1 173 ? 17.234 7.191 5.27 1 98.88 173 ASN A O 1
ATOM 1279 N N . VAL A 1 174 ? 18.453 9.039 5.711 1 98.94 174 VAL A N 1
ATOM 1280 C CA . VAL A 1 174 ? 17.531 9.859 4.938 1 98.94 174 VAL A CA 1
ATOM 1281 C C . VAL A 1 174 ? 18.25 10.453 3.73 1 98.94 174 VAL A C 1
ATOM 1283 O O . VAL A 1 174 ? 19.266 11.141 3.881 1 98.94 174 VAL A O 1
ATOM 1286 N N . CYS A 1 175 ? 17.781 10.203 2.547 1 98.88 175 CYS A N 1
ATOM 1287 C CA . CYS A 1 175 ? 18.062 11.047 1.39 1 98.88 175 CYS A CA 1
ATOM 1288 C C . CYS A 1 175 ? 16.844 11.875 1.012 1 98.88 175 CYS A C 1
ATOM 1290 O O . CYS A 1 175 ? 15.711 11.492 1.317 1 98.88 175 CYS A O 1
ATOM 1292 N N . THR A 1 176 ? 17.062 13.023 0.449 1 98.94 176 THR A N 1
ATOM 1293 C CA . THR A 1 176 ? 15.969 13.945 0.158 1 98.94 176 THR A CA 1
ATOM 1294 C C . THR A 1 176 ? 16.281 14.773 -1.086 1 98.94 176 THR A C 1
ATOM 1296 O O . THR A 1 176 ? 17.438 14.93 -1.463 1 98.94 176 THR A O 1
ATOM 1299 N N . THR A 1 177 ? 15.227 15.188 -1.769 1 98.88 177 THR A N 1
ATOM 1300 C CA . THR A 1 177 ? 15.398 16.047 -2.932 1 98.88 177 THR A CA 1
ATOM 1301 C C . THR A 1 177 ? 15.234 17.516 -2.547 1 98.88 177 THR A C 1
ATOM 1303 O O . THR A 1 177 ? 14.383 17.859 -1.72 1 98.88 177 THR A O 1
ATOM 1306 N N . VAL A 1 178 ? 16.047 18.359 -3.061 1 98.5 178 VAL A N 1
ATOM 1307 C CA . VAL A 1 178 ? 16.016 19.812 -2.875 1 98.5 178 VAL A CA 1
ATOM 1308 C C . VAL A 1 178 ? 16.328 20.516 -4.195 1 98.5 178 VAL A C 1
ATOM 1310 O O . VAL A 1 178 ? 16.906 19.906 -5.098 1 98.5 178 VAL A O 1
ATOM 1313 N N . SER A 1 179 ? 15.977 21.781 -4.281 1 97.44 179 SER A N 1
ATOM 1314 C CA . SER A 1 179 ? 16.062 22.469 -5.566 1 97.44 179 SER A CA 1
ATOM 1315 C C . SER A 1 179 ? 17.312 23.328 -5.645 1 97.44 179 SER A C 1
ATOM 1317 O O . SER A 1 179 ? 17.672 23.828 -6.719 1 97.44 179 SER A O 1
ATOM 1319 N N . SER A 1 180 ? 18.016 23.578 -4.512 1 97.5 180 SER A N 1
ATOM 1320 C CA . SER A 1 180 ? 19.156 24.484 -4.492 1 97.5 180 SER A CA 1
ATOM 1321 C C . SER A 1 180 ? 20.172 24.062 -3.439 1 97.5 180 SER A C 1
ATOM 1323 O O . SER A 1 180 ? 19.875 23.234 -2.574 1 97.5 180 SER A O 1
ATOM 1325 N N . GLN A 1 181 ? 21.375 24.656 -3.588 1 98.06 181 GLN A N 1
ATOM 1326 C CA . GLN A 1 181 ? 22.438 24.359 -2.623 1 98.06 181 GLN A CA 1
ATOM 1327 C C . GLN A 1 181 ? 22.078 24.906 -1.239 1 98.06 181 GLN A C 1
ATOM 1329 O O . GLN A 1 181 ? 22.391 24.281 -0.224 1 98.06 181 GLN A O 1
ATOM 1334 N N . GLU A 1 182 ? 21.438 26.047 -1.248 1 97.94 182 GLU A N 1
ATOM 1335 C CA . GLU A 1 182 ? 21 26.609 0.019 1 97.94 182 GLU A CA 1
ATOM 1336 C C . GLU A 1 182 ? 20.062 25.672 0.756 1 97.94 182 GLU A C 1
ATOM 1338 O O . GLU A 1 182 ? 20.203 25.453 1.962 1 97.94 182 GLU A O 1
ATOM 1343 N N . LYS A 1 183 ? 19.172 25.078 0.048 1 98.31 183 LYS A N 1
ATOM 1344 C CA . LYS A 1 183 ? 18.234 24.125 0.645 1 98.31 183 LYS A CA 1
ATOM 1345 C C . LYS A 1 183 ? 18.922 22.828 1.022 1 98.31 183 LYS A C 1
ATOM 1347 O O . LYS A 1 183 ? 18.547 22.172 2.002 1 98.31 183 LYS A O 1
ATOM 1352 N N . ALA A 1 184 ? 19.922 22.453 0.258 1 98.69 184 ALA A N 1
ATOM 1353 C CA . ALA A 1 184 ? 20.719 21.281 0.619 1 98.69 184 ALA A CA 1
ATOM 1354 C C . ALA A 1 184 ? 21.391 21.469 1.978 1 98.69 184 ALA A C 1
ATOM 1356 O O . ALA A 1 184 ? 21.359 20.562 2.816 1 98.69 184 ALA A O 1
ATOM 1357 N N . ASP A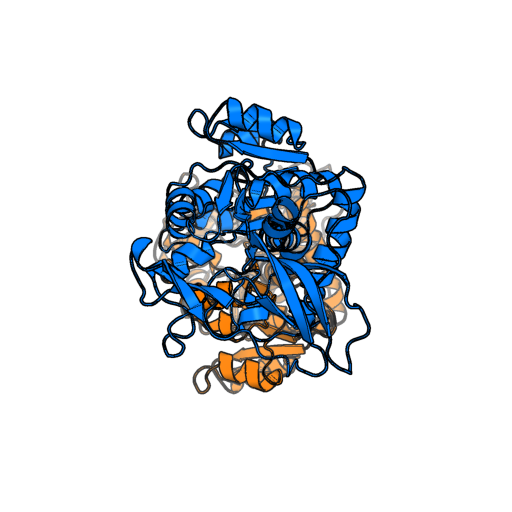 1 185 ? 21.938 22.625 2.15 1 98.69 185 ASP A N 1
ATOM 1358 C CA . ASP A 1 185 ? 22.578 22.938 3.424 1 98.69 185 ASP A CA 1
ATOM 1359 C C . ASP A 1 185 ? 21.562 22.953 4.566 1 98.69 185 ASP A C 1
ATOM 1361 O O . ASP A 1 185 ? 21.844 22.438 5.652 1 98.69 185 ASP A O 1
ATOM 1365 N N . PHE A 1 186 ? 20.406 23.453 4.281 1 98.62 186 PHE A N 1
ATOM 1366 C CA . PHE A 1 186 ? 19.344 23.531 5.262 1 98.62 186 PHE A CA 1
ATOM 1367 C C . PHE A 1 186 ? 18.922 22.141 5.715 1 98.62 186 PHE A C 1
ATOM 1369 O O . PHE A 1 186 ? 18.859 21.859 6.914 1 98.62 186 PHE A O 1
ATOM 1376 N N . VAL A 1 187 ? 18.719 21.219 4.805 1 98.88 187 VAL A N 1
ATOM 1377 C CA . VAL A 1 187 ? 18.203 19.906 5.16 1 98.88 187 VAL A CA 1
ATOM 1378 C C . VAL A 1 187 ? 19.297 19.078 5.824 1 98.88 187 VAL A C 1
ATOM 1380 O O . VAL A 1 187 ? 19 18.188 6.637 1 98.88 187 VAL A O 1
ATOM 1383 N N . LYS A 1 188 ? 20.562 19.297 5.523 1 98.88 188 LYS A N 1
ATOM 1384 C CA . LYS A 1 188 ? 21.656 18.641 6.234 1 98.88 188 LYS A CA 1
ATOM 1385 C C . LYS A 1 188 ? 21.625 18.984 7.719 1 98.88 188 LYS A C 1
ATOM 1387 O O . LYS A 1 188 ? 21.891 18.125 8.562 1 98.88 188 LYS A O 1
ATOM 1392 N N . GLN A 1 189 ? 21.281 20.234 7.934 1 98.56 189 GLN A N 1
ATOM 1393 C CA . GLN A 1 189 ? 21.188 20.672 9.32 1 98.56 189 GLN A CA 1
ATOM 1394 C C . GLN A 1 189 ? 20.016 19.984 10.031 1 98.56 189 GLN A C 1
ATOM 1396 O O . GLN A 1 189 ? 20.031 19.844 11.258 1 98.56 189 GLN A O 1
ATOM 1401 N N . LEU A 1 190 ? 19.078 19.547 9.25 1 98.75 190 LEU A N 1
ATOM 1402 C CA . LEU A 1 190 ? 17.922 18.859 9.812 1 98.75 190 LEU A CA 1
ATOM 1403 C C . LEU A 1 190 ? 18.234 17.375 10.016 1 98.75 190 LEU A C 1
ATOM 1405 O O . LEU A 1 190 ? 17.453 16.656 10.633 1 98.75 190 LEU A O 1
ATOM 1409 N N . GLY A 1 191 ? 19.312 16.859 9.453 1 98.75 191 GLY A N 1
ATOM 1410 C CA . GLY A 1 191 ? 19.719 15.492 9.672 1 98.75 191 GLY A CA 1
ATOM 1411 C C . GLY A 1 191 ? 19.766 14.672 8.398 1 98.75 191 GLY A C 1
ATOM 1412 O O . GLY A 1 191 ? 20.156 13.5 8.422 1 98.75 191 GLY A O 1
ATOM 1413 N N . ALA A 1 192 ? 19.438 15.234 7.289 1 98.88 192 ALA A N 1
ATOM 1414 C CA . ALA A 1 192 ? 19.484 14.477 6.043 1 98.88 192 ALA A CA 1
ATOM 1415 C C . ALA A 1 192 ? 20.891 13.961 5.762 1 98.88 192 ALA A C 1
ATOM 1417 O O . ALA A 1 192 ? 21.875 14.703 5.891 1 98.88 192 ALA A O 1
ATOM 1418 N N . ASP A 1 193 ? 21 12.734 5.387 1 98.88 193 ASP A N 1
ATOM 1419 C CA . ASP A 1 193 ? 22.281 12.117 5.102 1 98.88 193 ASP A CA 1
ATOM 1420 C C . ASP A 1 193 ? 22.75 12.445 3.682 1 98.88 193 ASP A C 1
ATOM 1422 O O . ASP A 1 193 ? 23.953 12.57 3.428 1 98.88 193 ASP A O 1
ATOM 1426 N N . TYR A 1 194 ? 21.797 12.555 2.785 1 98.88 194 TYR A N 1
ATOM 1427 C CA . TYR A 1 194 ? 22.156 12.711 1.381 1 98.88 194 TYR A CA 1
ATOM 1428 C C . TYR A 1 194 ? 21.141 13.594 0.657 1 98.88 194 TYR A C 1
ATOM 1430 O O . TYR A 1 194 ? 20.156 13.094 0.097 1 98.88 194 TYR A O 1
ATOM 1438 N N . PRO A 1 195 ? 21.438 14.922 0.561 1 98.88 195 PRO A N 1
ATOM 1439 C CA . PRO A 1 195 ? 20.578 15.789 -0.253 1 98.88 195 PRO A CA 1
ATOM 1440 C C . PRO A 1 195 ? 20.828 15.625 -1.751 1 98.88 195 PRO A C 1
ATOM 1442 O O . PRO A 1 195 ? 21.969 15.555 -2.191 1 98.88 195 PRO A O 1
ATOM 1445 N N . ILE A 1 196 ? 19.766 15.469 -2.504 1 98.88 196 ILE A N 1
ATOM 1446 C CA . ILE A 1 196 ? 19.828 15.312 -3.953 1 98.88 196 ILE A CA 1
ATOM 1447 C C . ILE A 1 196 ? 19.297 16.578 -4.633 1 98.88 196 ILE A C 1
ATOM 1449 O O . ILE A 1 196 ? 18.125 16.922 -4.488 1 98.88 196 ILE A O 1
ATOM 1453 N N . LEU A 1 197 ? 20.172 17.297 -5.332 1 98.69 197 LEU A N 1
ATOM 1454 C CA . LEU A 1 197 ? 19.734 18.422 -6.156 1 98.69 197 LEU A CA 1
ATOM 1455 C C . LEU A 1 197 ? 19.047 17.922 -7.426 1 98.69 197 LEU A C 1
ATOM 1457 O O . LEU A 1 197 ? 19.703 17.75 -8.461 1 98.69 197 LEU A O 1
ATOM 1461 N N . TYR A 1 198 ? 17.75 17.859 -7.406 1 97.62 198 TYR A N 1
ATOM 1462 C CA . TYR A 1 198 ? 17 17.094 -8.398 1 97.62 198 TYR A CA 1
ATOM 1463 C C . TYR A 1 198 ? 16.984 17.812 -9.742 1 97.62 198 TYR A C 1
ATOM 1465 O O . TYR A 1 198 ? 16.656 17.203 -10.773 1 97.62 198 TYR A O 1
ATOM 1473 N N . LYS A 1 199 ? 17.328 19.125 -9.781 1 97.06 199 LYS A N 1
ATOM 1474 C CA . LYS A 1 199 ? 17.391 19.875 -11.031 1 97.06 199 LYS A CA 1
ATOM 1475 C C . LYS A 1 199 ? 18.656 19.516 -11.812 1 97.06 199 LYS A C 1
ATOM 1477 O O . LYS A 1 199 ? 18.734 19.75 -13.023 1 97.06 199 LYS A O 1
ATOM 1482 N N . GLN A 1 200 ? 19.578 18.938 -11.117 1 97.06 200 GLN A N 1
ATOM 1483 C CA . GLN A 1 200 ? 20.875 18.672 -11.719 1 97.06 200 GLN A CA 1
ATOM 1484 C C . GLN A 1 200 ? 21.109 17.172 -11.875 1 97.06 200 GLN A C 1
ATOM 1486 O O . GLN A 1 200 ? 22.016 16.75 -12.617 1 97.06 200 GLN A O 1
ATOM 1491 N N . THR A 1 201 ? 20.375 16.5 -11.109 1 96.62 201 THR A N 1
ATOM 1492 C CA . THR A 1 201 ? 20.625 15.07 -11.062 1 96.62 201 THR A CA 1
ATOM 1493 C C . THR A 1 201 ? 19.312 14.297 -11.086 1 96.62 201 THR A C 1
ATOM 1495 O O . THR A 1 201 ? 18.312 14.734 -10.516 1 96.62 201 THR A O 1
ATOM 1498 N N . ASP A 1 202 ? 19.297 13.086 -11.805 1 98.31 202 ASP A N 1
ATOM 1499 C CA . ASP A 1 202 ? 18.172 12.164 -11.703 1 98.31 202 ASP A CA 1
ATOM 1500 C C . ASP A 1 202 ? 18.047 11.602 -10.289 1 98.31 202 ASP A C 1
ATOM 1502 O O . ASP A 1 202 ? 18.891 10.82 -9.852 1 98.31 202 ASP A O 1
ATOM 1506 N N . PHE A 1 203 ? 17.047 11.977 -9.602 1 98.75 203 PHE A N 1
ATOM 1507 C CA . PHE A 1 203 ? 16.969 11.656 -8.18 1 98.75 203 PHE A CA 1
ATOM 1508 C C . PHE A 1 203 ? 16.828 10.148 -7.977 1 98.75 203 PHE A C 1
ATOM 1510 O O . PHE A 1 203 ? 17.281 9.617 -6.961 1 98.75 203 PHE A O 1
ATOM 1517 N N . ALA A 1 204 ? 16.141 9.445 -8.883 1 98.81 204 ALA A N 1
ATOM 1518 C CA . ALA A 1 204 ? 15.977 8 -8.742 1 98.81 204 ALA A CA 1
ATOM 1519 C C . ALA A 1 204 ? 17.328 7.297 -8.82 1 98.81 204 ALA A C 1
ATOM 1521 O O . ALA A 1 204 ? 17.625 6.426 -8 1 98.81 204 ALA A O 1
ATOM 1522 N N . GLN A 1 205 ? 18.125 7.66 -9.812 1 98.62 205 GLN A N 1
ATOM 1523 C CA . GLN A 1 205 ? 19.453 7.086 -9.953 1 98.62 205 GLN A CA 1
ATOM 1524 C C . GLN A 1 205 ? 20.328 7.426 -8.75 1 98.62 205 GLN A C 1
ATOM 1526 O O . GLN A 1 205 ? 21.078 6.578 -8.258 1 98.62 205 GLN A O 1
ATOM 1531 N N . ALA A 1 206 ? 20.219 8.711 -8.305 1 98.81 206 ALA A N 1
ATOM 1532 C CA . ALA A 1 206 ? 20.984 9.133 -7.133 1 98.81 206 ALA A CA 1
ATOM 1533 C C . ALA A 1 206 ? 20.641 8.281 -5.914 1 98.81 206 ALA A C 1
ATOM 1535 O O . ALA A 1 206 ? 21.516 7.859 -5.164 1 98.81 206 ALA A O 1
ATOM 1536 N N . ALA A 1 207 ? 19.359 8.031 -5.699 1 98.81 207 ALA A N 1
ATOM 1537 C CA . ALA A 1 207 ? 18.922 7.195 -4.582 1 98.81 207 ALA A CA 1
ATOM 1538 C C . ALA A 1 207 ? 19.438 5.766 -4.727 1 98.81 207 ALA A C 1
ATOM 1540 O O . ALA A 1 207 ? 19.859 5.156 -3.744 1 98.81 207 ALA A O 1
ATOM 1541 N N . LEU A 1 208 ? 19.359 5.211 -5.945 1 98.75 208 LEU A N 1
ATOM 1542 C CA . LEU A 1 208 ? 19.859 3.867 -6.203 1 98.75 208 LEU A CA 1
ATOM 1543 C C . LEU A 1 208 ? 21.359 3.787 -5.898 1 98.75 208 LEU A C 1
ATOM 1545 O O . LEU A 1 208 ? 21.812 2.844 -5.25 1 98.75 208 LEU A O 1
ATOM 1549 N N . ASP A 1 209 ? 22.094 4.797 -6.344 1 98.56 209 ASP A N 1
ATOM 1550 C CA . ASP A 1 209 ? 23.531 4.832 -6.082 1 98.56 209 ASP A CA 1
ATOM 1551 C C . ASP A 1 209 ? 23.812 4.898 -4.582 1 98.56 209 ASP A C 1
ATOM 1553 O O . ASP A 1 209 ? 24.672 4.184 -4.074 1 98.56 209 ASP A O 1
ATOM 1557 N N . TRP A 1 210 ? 23.031 5.73 -3.912 1 98.62 210 TRP A N 1
ATOM 1558 C CA . TRP A 1 210 ? 23.203 5.93 -2.477 1 98.62 210 TRP A CA 1
ATOM 1559 C C . TRP A 1 210 ? 22.922 4.641 -1.709 1 98.62 210 TRP A C 1
ATOM 1561 O O . TRP A 1 210 ? 23.484 4.414 -0.638 1 98.62 210 TRP A O 1
ATOM 1571 N N . THR A 1 211 ? 22.125 3.748 -2.275 1 98.62 211 THR A N 1
ATOM 1572 C CA . THR A 1 211 ? 21.703 2.529 -1.595 1 98.62 211 THR A CA 1
ATOM 1573 C C . THR A 1 211 ? 22.422 1.312 -2.172 1 98.62 211 THR A C 1
ATOM 1575 O O . THR A 1 211 ? 21.984 0.175 -1.964 1 98.62 211 THR A O 1
ATOM 1578 N N . GLY A 1 212 ? 23.453 1.512 -2.957 1 97.94 212 GLY A N 1
ATOM 1579 C CA . GLY A 1 212 ? 24.203 0.409 -3.543 1 97.94 212 GLY A CA 1
ATOM 1580 C C . GLY A 1 212 ? 23.406 -0.351 -4.594 1 97.94 212 GLY A C 1
ATOM 1581 O O . GLY A 1 212 ? 23.609 -1.555 -4.773 1 97.94 212 GLY A O 1
ATOM 1582 N N . GLY A 1 213 ? 22.453 0.314 -5.156 1 97.88 213 GLY A N 1
ATOM 1583 C CA . GLY A 1 213 ? 21.688 -0.272 -6.246 1 97.88 213 GLY A CA 1
ATOM 1584 C C . GLY A 1 213 ? 20.422 -0.957 -5.785 1 97.88 213 GLY A C 1
ATOM 1585 O O . GLY A 1 213 ? 19.594 -1.365 -6.609 1 97.88 213 GLY A O 1
ATOM 1586 N N . GLU A 1 214 ? 20.109 -1.062 -4.574 1 97.25 214 GLU A N 1
ATOM 1587 C CA . GLU A 1 214 ? 18.969 -1.806 -4.035 1 97.25 214 GLU A CA 1
ATOM 1588 C C . GLU A 1 214 ? 17.703 -0.96 -4.055 1 97.25 214 GLU A C 1
ATOM 1590 O O . GLU A 1 214 ? 16.609 -1.479 -4.293 1 97.25 214 GLU A O 1
ATOM 1595 N N . GLY A 1 215 ? 17.844 0.365 -3.764 1 98.75 215 GLY A N 1
ATOM 1596 C CA . GLY A 1 215 ? 16.719 1.26 -3.561 1 98.75 215 GLY A CA 1
ATOM 1597 C C . GLY A 1 215 ? 16.391 1.484 -2.096 1 98.75 215 GLY A C 1
ATOM 1598 O O . GLY A 1 215 ? 16.859 0.748 -1.229 1 98.75 215 GLY A O 1
ATOM 1599 N N . VAL A 1 216 ? 15.617 2.48 -1.877 1 98.94 216 VAL A N 1
ATOM 1600 C CA . VAL A 1 216 ? 15.25 2.805 -0.502 1 98.94 216 VAL A CA 1
ATOM 1601 C C . VAL A 1 216 ? 14.156 1.853 -0.018 1 98.94 216 VAL A C 1
ATOM 1603 O O . VAL A 1 216 ? 13.414 1.289 -0.825 1 98.94 216 VAL A O 1
ATOM 1606 N N . ASP A 1 217 ? 14.078 1.691 1.332 1 98.94 217 ASP A N 1
ATOM 1607 C CA . ASP A 1 217 ? 13.023 0.887 1.947 1 98.94 217 ASP A CA 1
ATOM 1608 C C . ASP A 1 217 ? 11.672 1.586 1.854 1 98.94 217 ASP A C 1
ATOM 1610 O O . ASP A 1 217 ? 10.641 0.935 1.664 1 98.94 217 ASP A O 1
ATOM 1614 N N . LEU A 1 218 ? 11.711 2.879 1.97 1 98.94 218 LEU A N 1
ATOM 1615 C CA . LEU A 1 218 ? 10.508 3.705 1.973 1 98.94 218 LEU A CA 1
ATOM 1616 C C . LEU A 1 218 ? 10.75 5.008 1.22 1 98.94 218 LEU A C 1
ATOM 1618 O O . LEU A 1 218 ? 11.789 5.641 1.378 1 98.94 218 LEU A O 1
ATOM 1622 N N . ALA A 1 219 ? 9.844 5.352 0.346 1 99 219 ALA A N 1
ATOM 1623 C CA . ALA A 1 219 ? 9.797 6.695 -0.228 1 99 219 ALA A CA 1
ATOM 1624 C C . ALA A 1 219 ? 8.578 7.461 0.268 1 99 219 ALA A C 1
ATOM 1626 O O . ALA A 1 219 ? 7.488 6.891 0.39 1 99 219 ALA A O 1
ATOM 1627 N N . PHE A 1 220 ? 8.797 8.672 0.625 1 98.94 220 PHE A N 1
ATOM 1628 C CA . PHE A 1 220 ? 7.727 9.578 1.04 1 98.94 220 PHE A CA 1
ATOM 1629 C C . PHE A 1 220 ? 7.551 10.703 0.031 1 98.94 220 PHE A C 1
ATOM 1631 O O . PHE A 1 220 ? 8.367 11.625 -0.026 1 98.94 220 PHE A O 1
ATOM 1638 N N . ASP A 1 221 ? 6.445 10.633 -0.734 1 98.88 221 ASP A N 1
ATOM 1639 C CA . ASP A 1 221 ? 6.16 11.555 -1.826 1 98.88 221 ASP A CA 1
ATOM 1640 C C . ASP A 1 221 ? 5.254 12.695 -1.359 1 98.88 221 ASP A C 1
ATOM 1642 O O . ASP A 1 221 ? 4.082 12.477 -1.05 1 98.88 221 ASP A O 1
ATOM 1646 N N . THR A 1 222 ? 5.805 13.906 -1.345 1 98 222 THR A N 1
ATOM 1647 C CA . THR A 1 222 ? 5.047 15.094 -0.965 1 98 222 THR A CA 1
ATOM 1648 C C . THR A 1 222 ? 4.809 15.992 -2.176 1 98 222 THR A C 1
ATOM 1650 O O . THR A 1 222 ? 4.363 17.141 -2.029 1 98 222 THR A O 1
ATOM 1653 N N . VAL A 1 223 ? 5.148 15.531 -3.352 1 96.94 223 VAL A N 1
ATOM 1654 C CA . VAL A 1 223 ? 5.125 16.375 -4.543 1 96.94 223 VAL A CA 1
ATOM 1655 C C . VAL A 1 223 ? 4.004 15.922 -5.477 1 96.94 223 VAL A C 1
ATOM 1657 O O . VAL A 1 223 ? 3.236 16.75 -5.98 1 96.94 223 VAL A O 1
ATOM 1660 N N . GLY A 1 224 ? 3.844 14.633 -5.688 1 96.88 224 GLY A N 1
ATOM 1661 C CA . GLY A 1 224 ? 2.811 14.086 -6.555 1 96.88 224 GLY A CA 1
ATOM 1662 C C . GLY A 1 224 ? 3.137 14.227 -8.031 1 96.88 224 GLY A C 1
ATOM 1663 O O . GLY A 1 224 ? 4.309 14.328 -8.406 1 96.88 224 GLY A O 1
ATOM 1664 N N . GLY A 1 225 ? 2.064 14.094 -8.867 1 95.69 225 GLY A N 1
ATOM 1665 C CA . GLY A 1 225 ? 2.258 14.172 -10.312 1 95.69 225 GLY A CA 1
ATOM 1666 C C . GLY A 1 225 ? 3.209 13.125 -10.844 1 95.69 225 GLY A C 1
ATOM 1667 O O . GLY A 1 225 ? 3.162 11.961 -10.43 1 95.69 225 GLY A O 1
ATOM 1668 N N . GLU A 1 226 ? 4.109 13.539 -11.758 1 96.75 226 GLU A N 1
ATOM 1669 C CA . GLU A 1 226 ? 5.031 12.602 -12.391 1 96.75 226 GLU A CA 1
ATOM 1670 C C . GLU A 1 226 ? 6.098 12.125 -11.406 1 96.75 226 GLU A C 1
ATOM 1672 O O . GLU A 1 226 ? 6.625 11.023 -11.539 1 96.75 226 GLU A O 1
ATOM 1677 N N . THR A 1 227 ? 6.363 13.031 -10.43 1 98 227 THR A N 1
ATOM 1678 C CA . THR A 1 227 ? 7.363 12.648 -9.438 1 98 227 THR A CA 1
ATOM 1679 C C . THR A 1 227 ? 6.98 11.344 -8.75 1 98 227 THR A C 1
ATOM 1681 O O . THR A 1 227 ? 7.844 10.523 -8.438 1 98 227 THR A O 1
ATOM 1684 N N . PHE A 1 228 ? 5.738 11.125 -8.602 1 98.62 228 PHE A N 1
ATOM 1685 C CA . PHE A 1 228 ? 5.238 9.945 -7.914 1 98.62 228 PHE A CA 1
ATOM 1686 C C . PHE A 1 228 ? 5.68 8.672 -8.625 1 98.62 228 PHE A C 1
ATOM 1688 O O . PHE A 1 228 ? 6.402 7.852 -8.055 1 98.62 228 PHE A O 1
ATOM 1695 N N . HIS A 1 229 ? 5.336 8.469 -9.875 1 98.12 229 HIS A N 1
ATOM 1696 C CA . HIS A 1 229 ? 5.695 7.211 -10.523 1 98.12 229 HIS A CA 1
ATOM 1697 C C . HIS A 1 229 ? 7.172 7.188 -10.898 1 98.12 229 HIS A C 1
ATOM 1699 O O . HIS A 1 229 ? 7.758 6.113 -11.062 1 98.12 229 HIS A O 1
ATOM 1705 N N . LYS A 1 230 ? 7.84 8.367 -11.047 1 98.56 230 LYS A N 1
ATOM 1706 C CA . LYS A 1 230 ? 9.281 8.406 -11.273 1 98.56 230 LYS A CA 1
ATOM 1707 C C . LYS A 1 230 ? 10.047 7.957 -10.023 1 98.56 230 LYS A C 1
ATOM 1709 O O . LYS A 1 230 ? 11.242 7.676 -10.094 1 98.56 230 LYS A O 1
ATOM 1714 N N . THR A 1 231 ? 9.328 7.902 -8.891 1 98.88 231 THR A N 1
ATOM 1715 C CA . THR A 1 231 ? 9.938 7.488 -7.633 1 98.88 231 THR A CA 1
ATOM 1716 C C . THR A 1 231 ? 9.992 5.965 -7.539 1 98.88 231 THR A C 1
ATOM 1718 O O . THR A 1 231 ? 10.789 5.418 -6.77 1 98.88 231 THR A O 1
ATOM 1721 N N . PHE A 1 232 ? 9.195 5.238 -8.289 1 98.88 232 PHE A N 1
ATOM 1722 C CA . PHE A 1 232 ? 9.039 3.797 -8.148 1 98.88 232 PHE A CA 1
ATOM 1723 C C . PHE A 1 232 ? 10.375 3.088 -8.336 1 98.88 232 PHE A C 1
ATOM 1725 O O . PHE A 1 232 ? 10.734 2.213 -7.543 1 98.88 232 PHE A O 1
ATOM 1732 N N . PRO A 1 233 ? 11.219 3.492 -9.305 1 98.75 233 PRO A N 1
ATOM 1733 C CA . PRO A 1 233 ? 12.492 2.793 -9.508 1 98.75 233 PRO A CA 1
ATOM 1734 C C . PRO A 1 233 ? 13.461 2.994 -8.344 1 98.75 233 PRO A C 1
ATOM 1736 O O . PRO A 1 233 ? 14.445 2.256 -8.219 1 98.75 233 PRO A O 1
ATOM 1739 N N . ALA A 1 234 ? 13.234 4.012 -7.512 1 98.94 234 ALA A N 1
ATOM 1740 C CA . ALA A 1 234 ? 14.133 4.332 -6.406 1 98.94 234 ALA A CA 1
ATOM 1741 C C . ALA A 1 234 ? 13.812 3.49 -5.176 1 98.94 234 ALA A C 1
ATOM 1743 O O . ALA A 1 234 ? 14.562 3.494 -4.195 1 98.94 234 ALA A O 1
ATOM 1744 N N . VAL A 1 235 ? 12.695 2.785 -5.211 1 98.94 235 VAL A N 1
ATOM 1745 C CA . VAL A 1 235 ? 12.258 1.979 -4.078 1 98.94 235 VAL A CA 1
ATOM 1746 C C . VAL A 1 235 ? 12.656 0.522 -4.293 1 98.94 235 VAL A C 1
ATOM 1748 O O . VAL A 1 235 ? 12.508 -0.014 -5.395 1 98.94 235 VAL A O 1
ATOM 1751 N N . ARG A 1 236 ? 13.18 -0.125 -3.291 1 98.75 236 ARG A N 1
ATOM 1752 C CA . ARG A 1 236 ? 13.609 -1.511 -3.422 1 98.75 236 ARG A CA 1
ATOM 1753 C C . ARG A 1 236 ? 12.438 -2.43 -3.73 1 98.75 236 ARG A C 1
ATOM 1755 O O . ARG A 1 236 ? 11.281 -2.084 -3.455 1 98.75 236 ARG A O 1
ATOM 1762 N N . ILE A 1 237 ? 12.719 -3.584 -4.297 1 98.44 237 ILE A N 1
ATOM 1763 C CA . ILE A 1 237 ? 11.688 -4.598 -4.512 1 98.44 237 ILE A CA 1
ATOM 1764 C C . ILE A 1 237 ? 11.016 -4.938 -3.182 1 98.44 237 ILE A C 1
ATOM 1766 O O . ILE A 1 237 ? 11.688 -5.109 -2.164 1 98.44 237 ILE A O 1
ATOM 1770 N N . TYR A 1 238 ? 9.688 -4.953 -3.146 1 98.38 238 TYR A N 1
ATOM 1771 C CA . TYR A 1 238 ? 8.852 -5.227 -1.98 1 98.38 238 TYR A CA 1
ATOM 1772 C C . TYR A 1 238 ? 8.883 -4.055 -1.008 1 98.38 238 TYR A C 1
ATOM 1774 O O . TYR A 1 238 ? 8.508 -4.199 0.16 1 98.38 238 TYR A O 1
ATOM 1782 N N . GLY A 1 239 ? 9.398 -2.896 -1.442 1 98.69 239 GLY A N 1
ATOM 1783 C CA . GLY A 1 239 ? 9.438 -1.724 -0.584 1 98.69 239 GLY A CA 1
ATOM 1784 C C . GLY A 1 239 ? 8.125 -0.965 -0.546 1 98.69 239 GLY A C 1
ATOM 1785 O O . GLY A 1 239 ? 7.117 -1.433 -1.08 1 98.69 239 GLY A O 1
ATOM 1786 N N . ASP A 1 240 ? 8.164 0.178 0.127 1 98.81 240 ASP A N 1
ATOM 1787 C CA . ASP A 1 240 ? 6.961 0.971 0.365 1 98.81 240 ASP A CA 1
ATOM 1788 C C . ASP A 1 240 ? 7.129 2.393 -0.166 1 98.81 240 ASP A C 1
ATOM 1790 O O . ASP A 1 240 ? 8.227 2.951 -0.131 1 98.81 240 ASP A O 1
ATOM 1794 N N . ILE A 1 241 ? 6.078 2.932 -0.656 1 98.94 241 ILE A N 1
ATOM 1795 C CA . ILE A 1 241 ? 5.988 4.352 -0.983 1 98.94 241 ILE A CA 1
ATOM 1796 C C . ILE A 1 241 ? 4.695 4.93 -0.413 1 98.94 241 ILE A C 1
ATOM 1798 O O . ILE A 1 241 ? 3.641 4.297 -0.483 1 98.94 241 ILE A O 1
ATOM 1802 N N . VAL A 1 242 ? 4.758 6.035 0.266 1 98.94 242 VAL A N 1
ATOM 1803 C CA . VAL A 1 242 ? 3.6 6.77 0.767 1 98.94 242 VAL A CA 1
ATOM 1804 C C . VAL A 1 242 ? 3.49 8.117 0.053 1 98.94 242 VAL A C 1
ATOM 1806 O O . VAL A 1 242 ? 4.484 8.836 -0.085 1 98.94 242 VAL A O 1
ATOM 1809 N N . THR A 1 243 ? 2.359 8.438 -0.467 1 98.88 243 THR A N 1
ATOM 1810 C CA . THR A 1 243 ? 2.131 9.742 -1.079 1 98.88 243 THR A CA 1
ATOM 1811 C C . THR A 1 243 ? 0.993 10.477 -0.375 1 98.88 243 THR A C 1
ATOM 1813 O O . THR A 1 243 ? 0.021 9.852 0.06 1 98.88 243 THR A O 1
ATOM 1816 N N . ILE A 1 244 ? 1.122 11.766 -0.248 1 98.5 244 ILE A N 1
ATOM 1817 C CA . ILE A 1 244 ? 0.07 12.57 0.364 1 98.5 244 ILE A CA 1
ATOM 1818 C C . ILE A 1 244 ? -0.769 13.234 -0.725 1 98.5 244 ILE A C 1
ATOM 1820 O O . ILE A 1 244 ? -1.579 14.117 -0.439 1 98.5 244 ILE A O 1
ATOM 1824 N N . LEU A 1 245 ? -0.534 12.859 -1.998 1 97.62 245 LEU A N 1
ATOM 1825 C CA . LEU A 1 245 ? -1.309 13.336 -3.137 1 97.62 245 LEU A CA 1
ATOM 1826 C C . LEU A 1 245 ? -2.086 12.195 -3.785 1 97.62 245 LEU A C 1
ATOM 1828 O O . LEU A 1 245 ? -1.783 11.023 -3.557 1 97.62 245 LEU A O 1
ATOM 1832 N N . GLU A 1 246 ? -3.074 12.547 -4.504 1 96.56 246 GLU A N 1
ATOM 1833 C CA . GLU A 1 246 ? -3.82 11.562 -5.289 1 96.56 246 GLU A CA 1
ATOM 1834 C C . GLU A 1 246 ? -3.039 11.133 -6.527 1 96.56 246 GLU A C 1
ATOM 1836 O O . GLU A 1 246 ? -2.531 11.977 -7.27 1 96.56 246 GLU A O 1
ATOM 1841 N N . PRO A 1 247 ? -2.902 9.797 -6.727 1 96.94 247 PRO A N 1
ATOM 1842 C CA . PRO A 1 247 ? -2.26 9.383 -7.977 1 96.94 247 PRO A CA 1
ATOM 1843 C C . PRO A 1 247 ? -2.953 9.953 -9.211 1 96.94 247 PRO A C 1
ATOM 1845 O O . PRO A 1 247 ? -4.184 9.969 -9.281 1 96.94 247 PRO A O 1
ATOM 1848 N N . ASP A 1 248 ? -2.135 10.383 -10.141 1 92.88 248 ASP A N 1
ATOM 1849 C CA . ASP A 1 248 ? -2.623 10.969 -11.383 1 92.88 248 ASP A CA 1
ATOM 1850 C C . ASP A 1 248 ? -3.082 9.891 -12.359 1 92.88 248 ASP A C 1
ATOM 1852 O O . ASP A 1 248 ? -2.605 8.75 -12.297 1 92.88 248 ASP A O 1
ATOM 1856 N N . ALA A 1 249 ? -3.953 10.258 -13.305 1 90.5 249 ALA A N 1
ATOM 1857 C CA . ALA A 1 249 ? -4.438 9.328 -14.328 1 90.5 249 ALA A CA 1
ATOM 1858 C C . ALA A 1 249 ? -3.295 8.828 -15.203 1 90.5 249 ALA A C 1
ATOM 1860 O O . ALA A 1 249 ? -3.367 7.734 -15.758 1 90.5 249 ALA A O 1
ATOM 1861 N N . ASN A 1 250 ? -2.23 9.602 -15.242 1 93.69 250 ASN A N 1
ATOM 1862 C CA . ASN A 1 250 ? -1.11 9.258 -16.109 1 93.69 250 ASN A CA 1
ATOM 1863 C C . ASN A 1 250 ? -0.051 8.453 -15.359 1 93.69 250 ASN A C 1
ATOM 1865 O O . ASN A 1 250 ? 1.015 8.164 -15.914 1 93.69 250 ASN A O 1
ATOM 1869 N N . THR A 1 251 ? -0.342 8.102 -14.133 1 97.44 251 THR A N 1
ATOM 1870 C CA . THR A 1 251 ? 0.621 7.32 -13.359 1 97.44 251 THR A CA 1
ATOM 1871 C C . THR A 1 251 ? 0.945 6.008 -14.07 1 97.44 251 THR A C 1
ATOM 1873 O O . THR A 1 251 ? 0.04 5.281 -14.484 1 97.44 251 THR A O 1
ATOM 1876 N N . VAL A 1 252 ? 2.213 5.77 -14.289 1 97.31 252 VAL A N 1
ATOM 1877 C CA . VAL A 1 252 ? 2.678 4.531 -14.906 1 97.31 252 VAL A CA 1
ATOM 1878 C C . VAL A 1 252 ? 3.004 3.504 -13.82 1 97.31 252 VAL A C 1
ATOM 1880 O O . VAL A 1 252 ? 3.998 3.643 -13.102 1 97.31 252 VAL A O 1
ATOM 1883 N N . TRP A 1 253 ? 2.291 2.447 -13.758 1 98.12 253 TRP A N 1
ATOM 1884 C CA . TRP A 1 253 ? 2.301 1.555 -12.609 1 98.12 253 TRP A CA 1
ATOM 1885 C C . TRP A 1 253 ? 3.221 0.363 -12.844 1 98.12 253 TRP A C 1
ATOM 1887 O O . TRP A 1 253 ? 3.494 -0.413 -11.93 1 98.12 253 TRP A O 1
ATOM 1897 N N . LYS A 1 254 ? 3.74 0.16 -14.023 1 97 254 LYS A N 1
ATOM 1898 C CA . LYS A 1 254 ? 4.449 -1.049 -14.438 1 97 254 LYS A CA 1
ATOM 1899 C C . LYS A 1 254 ? 5.617 -1.346 -13.5 1 97 254 LYS A C 1
ATOM 1901 O O . LYS A 1 254 ? 5.777 -2.477 -13.039 1 97 254 LYS A O 1
ATOM 1906 N N . ILE A 1 255 ? 6.43 -0.349 -13.211 1 98.06 255 ILE A N 1
ATOM 1907 C CA . ILE A 1 255 ? 7.602 -0.55 -12.359 1 98.06 255 ILE A CA 1
ATOM 1908 C C . ILE A 1 255 ? 7.152 -0.899 -10.945 1 98.06 255 ILE A C 1
ATOM 1910 O O . ILE A 1 255 ? 7.715 -1.798 -10.312 1 98.06 255 ILE A O 1
ATOM 1914 N N . ALA A 1 256 ? 6.145 -0.173 -10.43 1 98.69 256 ALA A N 1
ATOM 1915 C CA . ALA A 1 256 ? 5.625 -0.484 -9.102 1 98.69 256 ALA A CA 1
ATOM 1916 C C . ALA A 1 256 ? 5.133 -1.927 -9.031 1 98.69 256 ALA A C 1
ATOM 1918 O O . ALA A 1 256 ? 5.402 -2.635 -8.055 1 98.69 256 ALA A O 1
ATOM 1919 N N . ARG A 1 257 ? 4.438 -2.35 -10.062 1 98.06 257 ARG A N 1
ATOM 1920 C CA . ARG A 1 257 ? 3.916 -3.711 -10.133 1 98.06 257 ARG A CA 1
ATOM 1921 C C . ARG A 1 257 ? 5.051 -4.73 -10.18 1 98.06 257 ARG A C 1
ATOM 1923 O O . ARG A 1 257 ? 5.047 -5.703 -9.422 1 98.06 257 ARG A O 1
ATOM 1930 N N . ASN A 1 258 ? 6.008 -4.504 -11.031 1 97.56 258 ASN A N 1
ATOM 1931 C CA . ASN A 1 258 ? 7.117 -5.434 -11.219 1 97.56 258 ASN A CA 1
ATOM 1932 C C . ASN A 1 258 ? 7.965 -5.555 -9.961 1 97.56 258 ASN A C 1
ATOM 1934 O O . ASN A 1 258 ? 8.664 -6.551 -9.766 1 97.56 258 ASN A O 1
ATOM 1938 N N . ARG A 1 259 ? 7.875 -4.555 -9.094 1 98.25 259 ARG A N 1
ATOM 1939 C CA . ARG A 1 259 ? 8.695 -4.535 -7.887 1 98.25 259 ARG A CA 1
ATOM 1940 C C . ARG A 1 259 ? 7.875 -4.898 -6.656 1 98.25 259 ARG A C 1
ATOM 1942 O O . ARG A 1 259 ? 8.375 -4.863 -5.531 1 98.25 259 ARG A O 1
ATOM 1949 N N . ASN A 1 260 ? 6.582 -5.184 -6.859 1 98.62 260 ASN A N 1
ATOM 1950 C CA . ASN A 1 260 ? 5.676 -5.527 -5.77 1 98.62 260 ASN A CA 1
ATOM 1951 C C . ASN A 1 260 ? 5.645 -4.441 -4.699 1 98.62 260 ASN A C 1
ATOM 1953 O O . ASN A 1 260 ? 5.742 -4.734 -3.508 1 98.62 260 ASN A O 1
ATOM 1957 N N . LEU A 1 261 ? 5.547 -3.195 -5.125 1 98.75 261 LEU A N 1
ATOM 1958 C CA . LEU A 1 261 ? 5.551 -2.107 -4.148 1 98.75 261 LEU A CA 1
ATOM 1959 C C . LEU A 1 261 ? 4.234 -2.055 -3.387 1 98.75 261 LEU A C 1
ATOM 1961 O O . LEU A 1 261 ? 3.209 -2.543 -3.873 1 98.75 261 LEU A O 1
ATOM 1965 N N . ARG A 1 262 ? 4.277 -1.55 -2.188 1 98.81 262 ARG A N 1
ATOM 1966 C CA . ARG A 1 262 ? 3.098 -1.16 -1.419 1 98.81 262 ARG A CA 1
ATOM 1967 C C . ARG A 1 262 ? 2.926 0.355 -1.411 1 98.81 262 ARG A C 1
ATOM 1969 O O . ARG A 1 262 ? 3.855 1.089 -1.068 1 98.81 262 ARG A O 1
ATOM 1976 N N . ILE A 1 263 ? 1.747 0.761 -1.809 1 98.81 263 ILE A N 1
ATOM 1977 C CA . ILE A 1 263 ? 1.443 2.182 -1.931 1 98.81 263 ILE A CA 1
ATOM 1978 C C . ILE A 1 263 ? 0.54 2.617 -0.779 1 98.81 263 ILE A C 1
ATOM 1980 O O . ILE A 1 263 ? -0.606 2.174 -0.68 1 98.81 263 ILE A O 1
ATOM 1984 N N . GLY A 1 264 ? 1.081 3.455 0.061 1 98.69 264 GLY A N 1
ATOM 1985 C CA . GLY A 1 264 ? 0.266 4.07 1.098 1 98.69 264 GLY A CA 1
ATOM 1986 C C . GLY A 1 264 ? -0.263 5.438 0.708 1 98.69 264 GLY A C 1
ATOM 1987 O O . GLY A 1 264 ? 0.479 6.27 0.184 1 98.69 264 GLY A O 1
ATOM 1988 N N . LEU A 1 265 ? -1.54 5.602 0.881 1 98.75 265 LEU A N 1
ATOM 1989 C CA . LEU A 1 265 ? -2.145 6.922 0.735 1 98.75 265 LEU A CA 1
ATOM 1990 C C . LEU A 1 265 ? -2.35 7.578 2.096 1 98.75 265 LEU A C 1
ATOM 1992 O O . LEU A 1 265 ? -2.801 6.93 3.043 1 98.75 265 LEU A O 1
ATOM 1996 N N . GLU A 1 266 ? -1.952 8.844 2.186 1 98.62 266 GLU A N 1
ATOM 1997 C CA . GLU A 1 266 ? -2.061 9.547 3.463 1 98.62 266 GLU A CA 1
ATOM 1998 C C . GLU A 1 266 ? -2.779 10.883 3.303 1 98.62 266 GLU A C 1
ATOM 2000 O O . GLU A 1 266 ? -2.307 11.766 2.586 1 98.62 266 GLU A O 1
ATOM 2005 N N . LEU A 1 267 ? -3.883 10.984 3.861 1 98.38 267 LEU A N 1
ATOM 2006 C CA . LEU A 1 267 ? -4.656 12.211 4.047 1 98.38 267 LEU A CA 1
ATOM 2007 C C . LEU A 1 267 ? -4.996 12.422 5.52 1 98.38 267 LEU A C 1
ATOM 2009 O O . LEU A 1 267 ? -6.027 11.938 6 1 98.38 267 LEU A O 1
ATOM 2013 N N . MET A 1 268 ? -4.172 13.133 6.207 1 98.31 268 MET A N 1
ATOM 2014 C CA . MET A 1 268 ? -4.297 13.258 7.652 1 98.31 268 MET A CA 1
ATOM 2015 C C . MET A 1 268 ? -5.598 13.961 8.023 1 98.31 268 MET A C 1
ATOM 2017 O O . MET A 1 268 ? -6.012 13.938 9.188 1 98.31 268 MET A O 1
ATOM 2021 N N . LEU A 1 269 ? -6.34 14.578 7.078 1 97.56 269 LEU A N 1
ATOM 2022 C CA . LEU A 1 269 ? -7.562 15.328 7.332 1 97.56 269 LEU A CA 1
ATOM 2023 C C . LEU A 1 269 ? -8.766 14.391 7.441 1 97.56 269 LEU A C 1
ATOM 2025 O O . LEU A 1 269 ? -9.836 14.805 7.879 1 97.56 269 LEU A O 1
ATOM 2029 N N . THR A 1 270 ? -8.547 13.133 7.062 1 97.94 270 THR A N 1
ATOM 2030 C CA . THR A 1 270 ? -9.641 12.172 6.969 1 97.94 270 THR A CA 1
ATOM 2031 C C . THR A 1 270 ? -10.383 12.062 8.297 1 97.94 270 THR A C 1
ATOM 2033 O O . THR A 1 270 ? -11.609 12.109 8.336 1 97.94 270 THR A O 1
ATOM 2036 N N . PRO A 1 271 ? -9.734 12 9.398 1 98.06 271 PRO A N 1
ATOM 2037 C CA . PRO A 1 271 ? -10.453 11.867 10.672 1 98.06 271 PRO A CA 1
ATOM 2038 C C . PRO A 1 271 ? -11.391 13.047 10.945 1 98.06 271 PRO A C 1
ATOM 2040 O O . PRO A 1 271 ? -12.516 12.852 11.406 1 98.06 271 PRO A O 1
ATOM 2043 N N . MET A 1 272 ? -10.914 14.25 10.641 1 97.19 272 MET A N 1
ATOM 2044 C CA . MET A 1 272 ? -11.75 15.43 10.852 1 97.19 272 MET A CA 1
ATOM 2045 C C . MET A 1 272 ? -12.922 15.453 9.875 1 97.19 272 MET A C 1
ATOM 2047 O O . MET A 1 272 ? -14.055 15.719 10.266 1 97.19 272 MET A O 1
ATOM 2051 N N . LEU A 1 273 ? -12.68 15.109 8.625 1 95.88 273 LEU A N 1
ATOM 2052 C CA . LEU A 1 273 ? -13.688 15.141 7.57 1 95.88 273 LEU A CA 1
ATOM 2053 C C . LEU A 1 273 ? -14.758 14.086 7.809 1 95.88 273 LEU A C 1
ATOM 2055 O O . LEU A 1 273 ? -15.93 14.289 7.477 1 95.88 273 LEU A O 1
ATOM 2059 N N . GLN A 1 274 ? -14.312 12.992 8.438 1 95.31 274 GLN A N 1
ATOM 2060 C CA . GLN A 1 274 ? -15.234 11.867 8.578 1 95.31 274 GLN A CA 1
ATOM 2061 C C . GLN A 1 274 ? -15.727 11.742 10.016 1 95.31 274 GLN A C 1
ATOM 2063 O O . GLN A 1 274 ? -16.469 10.82 10.344 1 95.31 274 GLN A O 1
ATOM 2068 N N . GLY A 1 275 ? -15.312 12.609 10.859 1 95.81 275 GLY A N 1
ATOM 2069 C CA . GLY A 1 275 ? -15.758 12.617 12.242 1 95.81 275 GLY A CA 1
ATOM 2070 C C . GLY A 1 275 ? -15.297 11.398 13.023 1 95.81 275 GLY A C 1
ATOM 2071 O O . GLY A 1 275 ? -16.078 10.82 13.789 1 95.81 275 GLY A O 1
ATOM 2072 N N . ILE A 1 276 ? -14.086 11 12.781 1 97.69 276 ILE A N 1
ATOM 2073 C CA . ILE A 1 276 ? -13.547 9.852 13.492 1 97.69 276 ILE A CA 1
ATOM 2074 C C . ILE A 1 276 ? -12.867 10.305 14.781 1 97.69 276 ILE A C 1
ATOM 2076 O O . ILE A 1 276 ? -11.688 10.656 14.781 1 97.69 276 ILE A O 1
ATOM 2080 N N . LEU A 1 277 ? -13.523 10.172 15.883 1 97.69 277 LEU A N 1
ATOM 2081 C CA . LEU A 1 277 ? -13.125 10.75 17.172 1 97.69 277 LEU A CA 1
ATOM 2082 C C . LEU A 1 277 ? -11.789 10.172 17.625 1 97.69 277 LEU A C 1
ATOM 2084 O O . LEU A 1 277 ? -10.867 10.922 17.969 1 97.69 277 LEU A O 1
ATOM 2088 N N . GLU A 1 278 ? -11.656 8.828 17.562 1 97.81 278 GLU A N 1
ATOM 2089 C CA . GLU A 1 278 ? -10.461 8.172 18.062 1 97.81 278 GLU A CA 1
ATOM 2090 C C . GLU A 1 278 ? -9.227 8.578 17.266 1 97.81 278 GLU A C 1
ATOM 2092 O O . GLU A 1 278 ? -8.141 8.734 17.812 1 97.81 278 GLU A O 1
ATOM 2097 N N . ALA A 1 279 ? -9.43 8.75 15.969 1 98.06 279 ALA A N 1
ATOM 2098 C CA . ALA A 1 279 ? -8.312 9.141 15.117 1 98.06 279 ALA A CA 1
ATOM 2099 C C . ALA A 1 279 ? -7.93 10.602 15.352 1 98.06 279 ALA A C 1
ATOM 2101 O O . ALA A 1 279 ? -6.75 10.961 15.266 1 98.06 279 ALA A O 1
ATOM 2102 N N . GLN A 1 280 ? -8.859 11.484 15.617 1 98.38 280 GLN A N 1
ATOM 2103 C CA . GLN A 1 280 ? -8.555 12.867 15.953 1 98.38 280 GLN A CA 1
ATOM 2104 C C . GLN A 1 280 ? -7.844 12.969 17.297 1 98.38 280 GLN A C 1
ATOM 2106 O O . GLN A 1 280 ? -6.949 13.797 17.469 1 98.38 280 GLN A O 1
ATOM 2111 N N . GLN A 1 281 ? -8.289 12.141 18.234 1 98.69 281 GLN A N 1
ATOM 2112 C CA . GLN A 1 281 ? -7.582 12.078 19.516 1 98.69 281 GLN A CA 1
ATOM 2113 C C . GLN A 1 281 ? -6.141 11.625 19.312 1 98.69 281 GLN A C 1
ATOM 2115 O O . GLN A 1 281 ? -5.227 12.141 19.969 1 98.69 281 GLN A O 1
ATOM 2120 N N . HIS A 1 282 ? -5.965 10.648 18.438 1 98.75 282 HIS A N 1
ATOM 2121 C CA . HIS A 1 282 ? -4.625 10.164 18.125 1 98.75 282 HIS A CA 1
ATOM 2122 C C . HIS A 1 282 ? -3.752 11.289 17.578 1 98.75 282 HIS A C 1
ATOM 2124 O O . HIS A 1 282 ? -2.557 11.352 17.875 1 98.75 282 HIS A O 1
ATOM 2130 N N . HIS A 1 283 ? -4.332 12.219 16.828 1 98.88 283 HIS A N 1
ATOM 2131 C CA . HIS A 1 283 ? -3.592 13.375 16.344 1 98.88 283 HIS A CA 1
ATOM 2132 C C . HIS A 1 283 ? -3.062 14.219 17.5 1 98.88 283 HIS A C 1
ATOM 2134 O O . HIS A 1 283 ? -1.923 14.688 17.453 1 98.88 283 HIS A O 1
ATOM 2140 N N . ALA A 1 284 ? -3.885 14.391 18.484 1 98.88 284 ALA A N 1
ATOM 2141 C CA . ALA A 1 284 ? -3.451 15.141 19.656 1 98.88 284 ALA A CA 1
ATOM 2142 C C . ALA A 1 284 ? -2.324 14.414 20.391 1 98.88 284 ALA A C 1
ATOM 2144 O O . ALA A 1 284 ? -1.403 15.047 20.906 1 98.88 284 ALA A O 1
ATOM 2145 N N . ASP A 1 285 ? -2.391 13.047 20.422 1 98.94 285 ASP A N 1
ATOM 2146 C CA . ASP A 1 285 ? -1.321 12.25 21.016 1 98.94 285 ASP A CA 1
ATOM 2147 C C . ASP A 1 285 ? -0.009 12.445 20.25 1 98.94 285 ASP A C 1
ATOM 2149 O O . ASP A 1 285 ? 1.059 12.531 20.859 1 98.94 285 ASP A O 1
ATOM 2153 N N . ILE A 1 286 ? -0.11 12.461 18.938 1 98.94 286 ILE A N 1
ATOM 2154 C CA . ILE A 1 286 ? 1.064 12.703 18.109 1 98.94 286 ILE A CA 1
ATOM 2155 C C . ILE A 1 286 ? 1.669 14.062 18.469 1 98.94 286 ILE A C 1
ATOM 2157 O O . ILE A 1 286 ? 2.881 14.172 18.656 1 98.94 286 ILE A O 1
ATOM 2161 N N . LEU A 1 287 ? 0.807 15.078 18.562 1 98.94 287 LEU A N 1
ATOM 2162 C CA . LEU A 1 287 ? 1.276 16.438 18.844 1 98.94 287 LEU A CA 1
ATOM 2163 C C . LEU A 1 287 ? 1.918 16.5 20.234 1 98.94 287 LEU A C 1
ATOM 2165 O O . LEU A 1 287 ? 2.928 17.172 20.422 1 98.94 287 LEU A O 1
ATOM 2169 N N . ALA A 1 288 ? 1.348 15.82 21.188 1 98.94 288 ALA A N 1
ATOM 2170 C CA . ALA A 1 288 ? 1.921 15.789 22.531 1 98.94 288 ALA A CA 1
ATOM 2171 C C . ALA A 1 288 ? 3.311 15.156 22.516 1 98.94 288 ALA A C 1
ATOM 2173 O O . ALA A 1 288 ? 4.227 15.656 23.172 1 98.94 288 ALA A O 1
ATOM 2174 N N . GLU A 1 289 ? 3.449 14.078 21.781 1 98.94 289 GLU A N 1
ATOM 2175 C CA . GLU A 1 289 ? 4.754 13.438 21.672 1 98.94 289 GLU A CA 1
ATOM 2176 C C . GLU A 1 289 ? 5.762 14.344 20.969 1 98.94 289 GLU A C 1
ATOM 2178 O O . GLU A 1 289 ? 6.91 14.445 21.406 1 98.94 289 GLU A O 1
ATOM 2183 N N . CYS A 1 290 ? 5.328 15 19.953 1 98.94 290 CYS A N 1
ATOM 2184 C CA . CYS A 1 290 ? 6.215 15.898 19.203 1 98.94 290 CYS A CA 1
ATOM 2185 C C . CYS A 1 290 ? 6.621 17.094 20.062 1 98.94 290 CYS A C 1
ATOM 2187 O O . CYS A 1 290 ? 7.738 17.594 19.938 1 98.94 290 CYS A O 1
ATOM 2189 N N . ALA A 1 291 ? 5.727 17.531 20.891 1 98.94 291 ALA A N 1
ATOM 2190 C CA . ALA A 1 291 ? 6.059 18.625 21.797 1 98.94 291 ALA A CA 1
ATOM 2191 C C . ALA A 1 291 ? 7.246 18.266 22.688 1 98.94 291 ALA A C 1
ATOM 2193 O O . ALA A 1 291 ? 8.117 19.094 22.938 1 98.94 291 ALA A O 1
ATOM 2194 N N . LYS A 1 292 ? 7.285 17.031 23.125 1 98.88 292 LYS A N 1
ATOM 2195 C CA . LYS A 1 292 ? 8.406 16.562 23.938 1 98.88 292 LYS A CA 1
ATOM 2196 C C . LYS A 1 292 ? 9.711 16.609 23.141 1 98.88 292 LYS A C 1
ATOM 2198 O O . LYS A 1 292 ? 10.75 17.031 23.656 1 98.88 292 LYS A O 1
ATOM 2203 N N . TYR A 1 293 ? 9.656 16.141 21.922 1 98.94 293 TYR A N 1
ATOM 2204 C CA . TYR A 1 293 ? 10.836 16.172 21.078 1 98.94 293 TYR A CA 1
ATOM 2205 C C . TYR A 1 293 ? 11.312 17.609 20.859 1 98.94 293 TYR A C 1
ATOM 2207 O O . TYR A 1 293 ? 12.516 17.875 20.859 1 98.94 293 TYR A O 1
ATOM 2215 N N . ILE A 1 294 ? 10.352 18.5 20.641 1 98.94 294 ILE A N 1
ATOM 2216 C CA . ILE A 1 294 ? 10.68 19.906 20.391 1 98.94 294 ILE A CA 1
ATOM 2217 C C . ILE A 1 294 ? 11.328 20.516 21.625 1 98.94 294 ILE A C 1
ATOM 2219 O O . ILE A 1 294 ? 12.367 21.156 21.531 1 98.94 294 ILE A O 1
ATOM 2223 N N . ASP A 1 295 ? 10.773 20.25 22.75 1 98.88 295 ASP A N 1
ATOM 2224 C CA . ASP A 1 295 ? 11.305 20.812 24 1 98.88 295 ASP A CA 1
ATOM 2225 C C . ASP A 1 295 ? 12.688 20.234 24.312 1 98.88 295 ASP A C 1
ATOM 2227 O O . ASP A 1 295 ? 13.516 20.891 24.938 1 98.88 295 ASP A O 1
ATOM 2231 N N . ALA A 1 296 ? 12.953 19.047 23.812 1 98.75 296 ALA A N 1
ATOM 2232 C CA . ALA A 1 296 ? 14.25 18.406 24.016 1 98.75 296 ALA A CA 1
ATOM 2233 C C . ALA A 1 296 ? 15.258 18.859 22.969 1 98.75 296 ALA A C 1
ATOM 2235 O O . ALA A 1 296 ? 16.406 18.422 22.969 1 98.75 296 ALA A O 1
ATOM 2236 N N . GLY A 1 297 ? 14.867 19.625 22.016 1 98.38 297 GLY A N 1
ATOM 2237 C CA . GLY A 1 297 ? 15.742 20.141 20.969 1 98.38 297 GLY A CA 1
ATOM 2238 C C . GLY A 1 297 ? 15.992 19.141 19.859 1 98.38 297 GLY A C 1
ATOM 2239 O O . GLY A 1 297 ? 16.906 19.312 19.062 1 98.38 297 GLY A O 1
ATOM 2240 N N . LYS A 1 298 ? 15.141 18.156 19.766 1 98.69 298 LYS A N 1
ATOM 2241 C CA . LYS A 1 298 ? 15.352 17.062 18.812 1 98.69 298 LYS A CA 1
ATOM 2242 C C . LYS A 1 298 ? 14.492 17.234 17.562 1 98.69 298 LYS A C 1
ATOM 2244 O O . LYS A 1 298 ? 14.656 16.516 16.578 1 98.69 298 LYS A O 1
ATOM 2249 N N . LEU A 1 299 ? 13.602 18.156 17.609 1 98.88 299 LEU A N 1
ATOM 2250 C CA . LEU A 1 299 ? 12.688 18.453 16.516 1 98.88 299 LEU A CA 1
ATOM 2251 C C . LEU A 1 299 ? 12.453 19.969 16.422 1 98.88 299 LEU A C 1
ATOM 2253 O O . LEU A 1 299 ? 12.055 20.594 17.406 1 98.88 299 LEU A O 1
ATOM 2257 N N . LYS A 1 300 ? 12.695 20.469 15.266 1 98.75 300 LYS A N 1
ATOM 2258 C CA . LYS A 1 300 ? 12.602 21.906 15.055 1 98.75 300 LYS A CA 1
ATOM 2259 C C . LYS A 1 300 ? 11.57 22.25 13.977 1 98.75 300 LYS A C 1
ATOM 2261 O O . LYS A 1 300 ? 11.453 21.531 12.977 1 98.75 300 LYS A O 1
ATOM 2266 N N . ILE A 1 301 ? 10.859 23.297 14.188 1 98.88 301 ILE A N 1
ATOM 2267 C CA . ILE A 1 301 ? 9.922 23.844 13.211 1 98.88 301 ILE A CA 1
ATOM 2268 C C . ILE A 1 301 ? 10.5 25.125 12.602 1 98.88 301 ILE A C 1
ATOM 2270 O O . ILE A 1 301 ? 10.781 26.094 13.32 1 98.88 301 ILE A O 1
ATOM 2274 N N . HIS A 1 302 ? 10.656 25.109 11.305 1 98.75 302 HIS A N 1
ATOM 2275 C CA . HIS A 1 302 ? 11.195 26.281 10.625 1 98.75 302 HIS A CA 1
ATOM 2276 C C . HIS A 1 302 ? 10.086 27.156 10.062 1 98.75 302 HIS A C 1
ATOM 2278 O O . HIS A 1 302 ? 9.359 26.734 9.156 1 98.75 302 HIS A O 1
ATOM 2284 N N . VAL A 1 303 ? 9.969 28.297 10.602 1 98.62 303 VAL A N 1
ATOM 2285 C CA . VAL A 1 303 ? 9.039 29.297 10.086 1 98.62 303 VAL A CA 1
ATOM 2286 C C . VAL A 1 303 ? 9.789 30.328 9.25 1 98.62 303 VAL A C 1
ATOM 2288 O O . VAL A 1 303 ? 10.578 31.109 9.781 1 98.62 303 VAL A O 1
ATOM 2291 N N . SER A 1 304 ? 9.5 30.312 7.977 1 97 304 SER A N 1
ATOM 2292 C CA . SER A 1 304 ? 10.25 31.188 7.082 1 97 304 SER A CA 1
ATOM 2293 C C . SER A 1 304 ? 9.641 32.594 7.047 1 97 304 SER A C 1
ATOM 2295 O O . SER A 1 304 ? 10.344 33.562 6.781 1 97 304 SER A O 1
ATOM 2297 N N . GLN A 1 305 ? 8.32 32.656 7.254 1 96.69 305 GLN A N 1
ATOM 2298 C CA . GLN A 1 305 ? 7.645 33.969 7.199 1 96.69 305 GLN A CA 1
ATOM 2299 C C . GLN A 1 305 ? 6.551 34.062 8.258 1 96.69 305 GLN A C 1
ATOM 2301 O O . GLN A 1 305 ? 5.785 33.125 8.453 1 96.69 305 GLN A O 1
ATOM 2306 N N . GLU A 1 306 ? 6.566 35.156 8.969 1 98.5 306 GLU A N 1
ATOM 2307 C CA . GLU A 1 306 ? 5.469 35.562 9.844 1 98.5 306 GLU A CA 1
ATOM 2308 C C . GLU A 1 306 ? 4.754 36.781 9.289 1 98.5 306 GLU A C 1
ATOM 2310 O O . GLU A 1 306 ? 5.391 37.781 8.992 1 98.5 306 GLU A O 1
ATOM 2315 N N . LEU A 1 307 ? 3.512 36.656 9.086 1 98.75 307 LEU A N 1
ATOM 2316 C CA . LEU A 1 307 ? 2.689 37.781 8.594 1 98.75 307 LEU A CA 1
ATOM 2317 C C . LEU A 1 307 ? 1.537 38.062 9.547 1 98.75 307 LEU A C 1
ATOM 2319 O O . LEU A 1 307 ? 1.046 37.156 10.227 1 98.75 307 LEU A O 1
ATOM 2323 N N . PRO A 1 308 ? 1.109 39.312 9.602 1 98.69 308 PRO A N 1
ATOM 2324 C CA . PRO A 1 308 ? -0.086 39.562 10.406 1 98.69 308 PRO A CA 1
ATOM 2325 C C . PRO A 1 308 ? -1.341 38.938 9.828 1 98.69 308 PRO A C 1
ATOM 2327 O O . PRO A 1 308 ? -1.417 38.688 8.617 1 98.69 308 PRO A O 1
ATOM 2330 N N . LEU A 1 309 ? -2.287 38.688 10.664 1 98.69 309 LEU A N 1
ATOM 2331 C CA . LEU A 1 309 ? -3.555 38.062 10.289 1 98.69 309 LEU A CA 1
ATOM 2332 C C . LEU A 1 309 ? -4.164 38.75 9.078 1 98.69 309 LEU A C 1
ATOM 2334 O O . LEU A 1 309 ? -4.699 38.094 8.188 1 98.69 309 LEU A O 1
ATOM 2338 N N . ALA A 1 310 ? -4.016 40.031 8.961 1 98.06 310 ALA A N 1
ATOM 2339 C CA . ALA A 1 310 ? -4.613 40.844 7.91 1 98.06 310 ALA A CA 1
ATOM 2340 C C . ALA A 1 310 ? -3.992 40.531 6.551 1 98.06 310 ALA A C 1
ATOM 2342 O O . ALA A 1 310 ? -4.551 40.875 5.508 1 98.06 310 ALA A O 1
ATOM 2343 N N . GLU A 1 311 ? -2.873 39.875 6.527 1 98.44 311 GLU A N 1
ATOM 2344 C CA . GLU A 1 311 ? -2.17 39.594 5.281 1 98.44 311 GLU A CA 1
ATOM 2345 C C . GLU A 1 311 ? -2.318 38.125 4.895 1 98.44 311 GLU A C 1
ATOM 2347 O O . GLU A 1 311 ? -1.399 37.531 4.332 1 98.44 311 GLU A O 1
ATOM 2352 N N . ALA A 1 312 ? -3.443 37.562 5.258 1 98.56 312 ALA A N 1
ATOM 2353 C CA . ALA A 1 312 ? -3.717 36.156 4.902 1 98.56 312 ALA A CA 1
ATOM 2354 C C . ALA A 1 312 ? -3.645 35.969 3.393 1 98.56 312 ALA A C 1
ATOM 2356 O O . ALA A 1 312 ? -3.166 34.906 2.922 1 98.56 312 ALA A O 1
ATOM 2357 N N . ALA A 1 313 ? -4.109 36.906 2.629 1 98.12 313 ALA A N 1
ATOM 2358 C CA . ALA A 1 313 ? -4.051 36.812 1.172 1 98.12 313 ALA A CA 1
ATOM 2359 C C . ALA A 1 313 ? -2.611 36.688 0.689 1 98.12 313 ALA A C 1
ATOM 2361 O O . ALA A 1 313 ? -2.316 35.844 -0.182 1 98.12 313 ALA A O 1
ATOM 2362 N N . LYS A 1 314 ? -1.78 37.5 1.232 1 97.75 314 LYS A N 1
ATOM 2363 C CA . LYS A 1 314 ? -0.362 37.438 0.889 1 97.75 314 LYS A CA 1
ATOM 2364 C C . LYS A 1 314 ? 0.238 36.062 1.264 1 97.75 314 LYS A C 1
ATOM 2366 O O . LYS A 1 314 ? 1.035 35.5 0.51 1 97.75 314 LYS A O 1
ATOM 2371 N N . ALA A 1 315 ? -0.112 35.594 2.404 1 98.06 315 ALA A N 1
ATOM 2372 C CA . ALA A 1 315 ? 0.367 34.281 2.832 1 98.06 315 ALA A CA 1
ATOM 2373 C C . ALA A 1 315 ? -0.02 33.188 1.824 1 98.06 315 ALA A C 1
ATOM 2375 O O . ALA A 1 315 ? 0.795 32.344 1.481 1 98.06 315 ALA A O 1
ATOM 2376 N N . HIS A 1 316 ? -1.297 33.219 1.34 1 98.19 316 HIS A N 1
ATOM 2377 C CA . HIS A 1 316 ? -1.766 32.25 0.355 1 98.19 316 HIS A CA 1
ATOM 2378 C C . HIS A 1 316 ? -0.982 32.375 -0.948 1 98.19 316 HIS A C 1
ATOM 2380 O O . HIS A 1 316 ? -0.648 31.359 -1.569 1 98.19 316 HIS A O 1
ATOM 2386 N N . GLN A 1 317 ? -0.642 33.562 -1.366 1 97.19 317 GLN A N 1
ATOM 2387 C CA . GLN A 1 317 ? 0.15 33.781 -2.572 1 97.19 317 GLN A CA 1
ATOM 2388 C C . GLN A 1 317 ? 1.536 33.156 -2.439 1 97.19 317 GLN A C 1
ATOM 2390 O O . GLN A 1 317 ? 2.035 32.531 -3.381 1 97.19 317 GLN A O 1
ATOM 2395 N N . LEU A 1 318 ? 2.076 33.344 -1.292 1 96.12 318 LEU A N 1
ATOM 2396 C CA . LEU A 1 318 ? 3.412 32.812 -1.048 1 96.12 318 LEU A CA 1
ATOM 2397 C C . LEU A 1 318 ? 3.41 31.281 -1.094 1 96.12 318 LEU A C 1
ATOM 2399 O O . LEU A 1 318 ? 4.293 30.672 -1.702 1 96.12 318 LEU A O 1
ATOM 2403 N N . ILE A 1 319 ? 2.414 30.641 -0.467 1 95.38 319 ILE A N 1
ATOM 2404 C CA . ILE A 1 319 ? 2.283 29.188 -0.482 1 95.38 319 ILE A CA 1
ATOM 2405 C C . ILE A 1 319 ? 2.16 28.688 -1.922 1 95.38 319 ILE A C 1
ATOM 2407 O O . ILE A 1 319 ? 2.797 27.703 -2.305 1 95.38 319 ILE A O 1
ATOM 2411 N N . GLU A 1 320 ? 1.417 29.328 -2.73 1 94.62 320 GLU A N 1
ATOM 2412 C CA . GLU A 1 320 ? 1.098 28.891 -4.086 1 94.62 320 GLU A CA 1
ATOM 2413 C C . GLU A 1 320 ? 2.281 29.109 -5.027 1 94.62 320 GLU A C 1
ATOM 2415 O O . GLU A 1 320 ? 2.332 28.516 -6.109 1 94.62 320 GLU A O 1
ATOM 2420 N N . SER A 1 321 ? 3.209 29.906 -4.574 1 88.12 321 SER A N 1
ATOM 2421 C CA . SER A 1 321 ? 4.391 30.125 -5.402 1 88.12 321 SER A CA 1
ATOM 2422 C C . SER A 1 321 ? 5.305 28.906 -5.391 1 88.12 321 SER A C 1
ATOM 2424 O O . SER A 1 321 ? 6.164 28.75 -6.262 1 88.12 321 SER A O 1
ATOM 2426 N N . GLY A 1 322 ? 5.141 27.906 -4.457 1 82.69 322 GLY A N 1
ATOM 2427 C CA . GLY A 1 322 ? 5.801 26.609 -4.41 1 82.69 322 GLY A CA 1
ATOM 2428 C C . GLY A 1 322 ? 7.246 26.688 -3.963 1 82.69 322 GLY A C 1
ATOM 2429 O O . GLY A 1 322 ? 7.973 25.703 -4 1 82.69 322 GLY A O 1
ATOM 2430 N N . SER A 1 323 ? 7.855 27.75 -3.473 1 76.88 323 SER A N 1
ATOM 2431 C CA . SER A 1 323 ? 9.289 27.875 -3.219 1 76.88 323 SER A CA 1
ATOM 2432 C C . SER A 1 323 ? 9.562 28.156 -1.745 1 76.88 323 SER A C 1
ATOM 2434 O O . SER A 1 323 ? 10.688 28.516 -1.376 1 76.88 323 SER A O 1
ATOM 2436 N N . THR A 1 324 ? 8.602 27.797 -0.955 1 85.62 324 THR A N 1
ATOM 2437 C CA . THR A 1 324 ? 8.789 28.172 0.441 1 85.62 324 THR A CA 1
ATOM 2438 C C . THR A 1 324 ? 9.641 27.141 1.177 1 85.62 324 THR A C 1
ATOM 2440 O O . THR A 1 324 ? 9.531 25.953 0.912 1 85.62 324 THR A O 1
ATOM 2443 N N . THR A 1 325 ? 10.516 27.609 1.985 1 95.88 325 THR A N 1
ATOM 2444 C CA . THR A 1 325 ? 11.281 26.781 2.92 1 95.88 325 THR A CA 1
ATOM 2445 C C . THR A 1 325 ? 10.594 26.75 4.285 1 95.88 325 THR A C 1
ATOM 2447 O O . THR A 1 325 ? 10.422 27.781 4.93 1 95.88 325 THR A O 1
ATOM 2450 N N . GLY A 1 326 ? 10.211 25.578 4.695 1 97.62 326 GLY A N 1
ATOM 2451 C CA . GLY A 1 326 ? 9.508 25.453 5.961 1 97.62 326 GLY A CA 1
ATOM 2452 C C . GLY A 1 326 ? 8.078 25.969 5.898 1 97.62 326 GLY A C 1
ATOM 2453 O O . GLY A 1 326 ? 7.312 25.562 5.016 1 97.62 326 GLY A O 1
ATOM 2454 N N . LYS A 1 327 ? 7.715 26.797 6.879 1 98.56 327 LYS A N 1
ATOM 2455 C CA . LYS A 1 327 ? 6.305 27.125 7.078 1 98.56 327 LYS A CA 1
ATOM 2456 C C . LYS A 1 327 ? 6.078 28.641 7.055 1 98.56 327 LYS A C 1
ATOM 2458 O O . LYS A 1 327 ? 7.008 29.406 7.281 1 98.56 327 LYS A O 1
ATOM 2463 N N . ILE A 1 328 ? 4.859 28.984 6.719 1 98.5 328 ILE A N 1
ATOM 2464 C CA . ILE A 1 328 ? 4.367 30.359 6.809 1 98.5 328 ILE A CA 1
ATOM 2465 C C . ILE A 1 328 ? 3.277 30.438 7.879 1 98.5 328 ILE A C 1
ATOM 2467 O O . ILE A 1 328 ? 2.447 29.547 8 1 98.5 328 ILE A O 1
ATOM 2471 N N . VAL A 1 329 ? 3.311 31.531 8.633 1 98.81 329 VAL A N 1
ATOM 2472 C CA . VAL A 1 329 ? 2.402 31.656 9.766 1 98.81 329 VAL A CA 1
ATOM 2473 C C . VAL A 1 329 ? 1.763 33.031 9.773 1 98.81 329 VAL A C 1
ATOM 2475 O O . VAL A 1 329 ? 2.373 34 9.32 1 98.81 329 VAL A O 1
ATOM 2478 N N . LEU A 1 330 ? 0.505 33.094 10.18 1 98.94 330 LEU A N 1
ATOM 2479 C CA . LEU A 1 330 ? -0.175 34.344 10.5 1 98.94 330 LEU A CA 1
ATOM 2480 C C . LEU A 1 330 ? -0.111 34.625 11.992 1 98.94 330 LEU A C 1
ATOM 2482 O O . LEU A 1 330 ? -0.563 33.812 12.805 1 98.94 330 LEU A O 1
ATOM 2486 N N . VAL A 1 331 ? 0.409 35.719 12.352 1 98.81 331 VAL A N 1
ATOM 2487 C CA . VAL A 1 331 ? 0.456 36.156 13.75 1 98.81 331 VAL A CA 1
ATOM 2488 C C . VAL A 1 331 ? -0.785 36.969 14.078 1 98.81 331 VAL A C 1
ATOM 2490 O O . VAL A 1 331 ? -1.213 37.812 13.289 1 98.81 331 VAL A O 1
ATOM 2493 N N . ILE A 1 332 ? -1.297 36.719 15.32 1 98.56 332 ILE A N 1
ATOM 2494 C CA . ILE A 1 332 ? -2.582 37.281 15.703 1 98.56 332 ILE A CA 1
ATOM 2495 C C . ILE A 1 332 ? -2.41 38.156 16.953 1 98.56 332 ILE A C 1
ATOM 2497 O O . ILE A 1 332 ? -1.783 37.75 17.922 1 98.56 332 ILE A O 1
ATOM 2501 N N . MET B 1 1 ? 12.297 -36.125 -25.719 1 94.06 1 MET B N 1
ATOM 2502 C CA . MET B 1 1 ? 11.117 -36.062 -24.844 1 94.06 1 MET B CA 1
ATOM 2503 C C . MET B 1 1 ? 9.969 -35.312 -25.531 1 94.06 1 MET B C 1
ATOM 2505 O O . MET B 1 1 ? 10.195 -34.531 -26.453 1 94.06 1 MET B O 1
ATOM 2509 N N . LYS B 1 2 ? 8.812 -35.656 -25.125 1 96.94 2 LYS B N 1
ATOM 2510 C CA . LYS B 1 2 ? 7.656 -34.906 -25.578 1 96.94 2 LYS B CA 1
ATOM 2511 C C . LYS B 1 2 ? 7.5 -33.594 -24.797 1 96.94 2 LYS B C 1
ATOM 2513 O O . LYS B 1 2 ? 7.703 -33.594 -23.578 1 96.94 2 LYS B O 1
ATOM 2518 N N . ALA B 1 3 ? 7.203 -32.562 -25.531 1 97.88 3 ALA B N 1
ATOM 2519 C CA . ALA B 1 3 ? 6.934 -31.25 -24.922 1 97.88 3 ALA B CA 1
ATOM 2520 C C . ALA B 1 3 ? 6.008 -30.422 -25.797 1 97.88 3 ALA B C 1
ATOM 2522 O O . ALA B 1 3 ? 5.91 -30.656 -27.016 1 97.88 3 ALA B O 1
ATOM 2523 N N . VAL B 1 4 ? 5.289 -29.547 -25.219 1 98.44 4 VAL B N 1
ATOM 2524 C CA . VAL B 1 4 ? 4.48 -28.594 -25.969 1 98.44 4 VAL B CA 1
ATOM 2525 C C . VAL B 1 4 ? 5.301 -27.344 -26.25 1 98.44 4 VAL B C 1
ATOM 2527 O O . VAL B 1 4 ? 5.684 -26.625 -25.328 1 98.44 4 VAL B O 1
ATOM 2530 N N . LEU B 1 5 ? 5.512 -27.047 -27.484 1 97.19 5 LEU B N 1
ATOM 2531 C CA . LEU B 1 5 ? 6.305 -25.891 -27.891 1 97.19 5 LEU B CA 1
ATOM 2532 C C . LEU B 1 5 ? 5.406 -24.75 -28.344 1 97.19 5 LEU B C 1
ATOM 2534 O O . LEU B 1 5 ? 4.422 -24.969 -29.047 1 97.19 5 LEU B O 1
ATOM 2538 N N . MET B 1 6 ? 5.66 -23.609 -27.797 1 97.19 6 MET B N 1
ATOM 2539 C CA . MET B 1 6 ? 5.145 -22.359 -28.359 1 97.19 6 MET B CA 1
ATOM 2540 C C . MET B 1 6 ? 6.07 -21.828 -29.453 1 97.19 6 MET B C 1
ATOM 2542 O O . MET B 1 6 ? 7.18 -21.391 -29.156 1 97.19 6 MET B O 1
ATOM 2546 N N . THR B 1 7 ? 5.648 -21.781 -30.641 1 91.69 7 THR B N 1
ATOM 2547 C CA . THR B 1 7 ? 6.535 -21.484 -31.75 1 91.69 7 THR B CA 1
ATOM 2548 C C . THR B 1 7 ? 6.488 -20 -32.125 1 91.69 7 THR B C 1
ATOM 2550 O O . THR B 1 7 ? 7.438 -19.469 -32.688 1 91.69 7 THR B O 1
ATOM 2553 N N . ALA B 1 8 ? 5.438 -19.359 -31.828 1 94.44 8 ALA B N 1
ATOM 2554 C CA . ALA B 1 8 ? 5.227 -17.922 -32 1 94.44 8 ALA B CA 1
ATOM 2555 C C . ALA B 1 8 ? 4.086 -17.422 -31.109 1 94.44 8 ALA B C 1
ATOM 2557 O O . ALA B 1 8 ? 3.25 -18.203 -30.672 1 94.44 8 ALA B O 1
ATOM 2558 N N . PRO B 1 9 ? 4.188 -16.141 -30.781 1 96.38 9 PRO B N 1
ATOM 2559 C CA . PRO B 1 9 ? 2.996 -15.602 -30.125 1 96.38 9 PRO B CA 1
ATOM 2560 C C . PRO B 1 9 ? 1.736 -15.734 -30.969 1 96.38 9 PRO B C 1
ATOM 2562 O O . PRO B 1 9 ? 1.8 -15.617 -32.188 1 96.38 9 PRO B O 1
ATOM 2565 N N . GLY B 1 10 ? 0.59 -16.047 -30.375 1 96.94 10 GLY B N 1
ATOM 2566 C CA . GLY B 1 10 ? -0.635 -16.156 -31.156 1 96.94 10 GLY B CA 1
ATOM 2567 C C . GLY B 1 10 ? -1.74 -16.891 -30.406 1 96.94 10 GLY B C 1
ATOM 2568 O O . GLY B 1 10 ? -1.776 -16.875 -29.172 1 96.94 10 GLY B O 1
ATOM 2569 N N . ASN B 1 11 ? -2.715 -17.406 -31.188 1 96.56 11 ASN B N 1
ATOM 2570 C CA . ASN B 1 11 ? -3.828 -18.172 -30.641 1 96.56 11 ASN B CA 1
ATOM 2571 C C . ASN B 1 11 ? -3.371 -19.531 -30.125 1 96.56 11 ASN B C 1
ATOM 2573 O O . ASN B 1 11 ? -2.232 -19.938 -30.375 1 96.56 11 ASN B O 1
ATOM 2577 N N . PRO B 1 12 ? -4.184 -20.25 -29.406 1 96.62 12 PRO B N 1
ATOM 2578 C CA . PRO B 1 12 ? -3.775 -21.5 -28.75 1 96.62 12 PRO B CA 1
ATOM 2579 C C . PRO B 1 12 ? -3.195 -22.516 -29.734 1 96.62 12 PRO B C 1
ATOM 2581 O O . PRO B 1 12 ? -2.408 -23.375 -29.328 1 96.62 12 PRO B O 1
ATOM 2584 N N . GLU B 1 13 ? -3.447 -22.422 -30.938 1 94.56 13 GLU B N 1
ATOM 2585 C CA . GLU B 1 13 ? -3.002 -23.375 -31.953 1 94.56 13 GLU B CA 1
ATOM 2586 C C . GLU B 1 13 ? -1.486 -23.328 -32.125 1 94.56 13 GLU B C 1
ATOM 2588 O O . GLU B 1 13 ? -0.896 -24.25 -32.688 1 94.56 13 GLU B O 1
ATOM 2593 N N . VAL B 1 14 ? -0.876 -22.281 -31.656 1 96.69 14 VAL B N 1
ATOM 2594 C CA . VAL B 1 14 ? 0.573 -22.172 -31.781 1 96.69 14 VAL B CA 1
ATOM 2595 C C . VAL B 1 14 ? 1.256 -23.172 -30.844 1 96.69 14 VAL B C 1
ATOM 2597 O O . VAL B 1 14 ? 2.461 -23.406 -30.969 1 96.69 14 VAL B O 1
ATOM 2600 N N . LEU B 1 15 ? 0.537 -23.688 -29.891 1 97.75 15 LEU B N 1
ATOM 2601 C CA . LEU B 1 15 ? 1.046 -24.719 -29 1 97.75 15 LEU B CA 1
ATOM 2602 C C . LEU B 1 15 ? 1.03 -26.078 -29.688 1 97.75 15 LEU B C 1
ATOM 2604 O O . LEU B 1 15 ? -0.036 -26.594 -30.031 1 97.75 15 LEU B O 1
ATOM 2608 N N . GLN B 1 16 ? 2.24 -26.672 -29.812 1 96.81 16 GLN B N 1
ATOM 2609 C CA . GLN B 1 16 ? 2.34 -27.922 -30.562 1 96.81 16 GLN B CA 1
ATOM 2610 C C . GLN B 1 16 ? 3.158 -28.953 -29.797 1 96.81 16 GLN B C 1
ATOM 2612 O O . GLN B 1 16 ? 4.262 -28.656 -29.328 1 96.81 16 GLN B O 1
ATOM 2617 N N . LEU B 1 17 ? 2.609 -30.125 -29.656 1 97.5 17 LEU B N 1
ATOM 2618 C CA . LEU B 1 17 ? 3.363 -31.234 -29.094 1 97.5 17 LEU B CA 1
ATOM 2619 C C . LEU B 1 17 ? 4.453 -31.703 -30.062 1 97.5 17 LEU B C 1
ATOM 2621 O O . LEU B 1 17 ? 4.18 -31.984 -31.219 1 97.5 17 LEU B O 1
ATOM 2625 N N . GLN B 1 18 ? 5.633 -31.719 -29.578 1 96.69 18 GLN B N 1
ATOM 2626 C CA . GLN B 1 18 ? 6.77 -32.125 -30.406 1 96.69 18 GLN B CA 1
ATOM 2627 C C . GLN B 1 18 ? 7.773 -32.938 -29.594 1 96.69 18 GLN B C 1
ATOM 2629 O O . GLN B 1 18 ? 7.723 -32.938 -28.359 1 96.69 18 GLN B O 1
ATOM 2634 N N . ASP B 1 19 ? 8.586 -33.656 -30.344 1 96.25 19 ASP B N 1
ATOM 2635 C CA . ASP B 1 19 ? 9.742 -34.281 -29.719 1 96.25 19 ASP B CA 1
ATOM 2636 C C . ASP B 1 19 ? 10.93 -33.344 -29.656 1 96.25 19 ASP B C 1
ATOM 2638 O O . ASP B 1 19 ? 11.32 -32.75 -30.672 1 96.25 19 ASP B O 1
ATOM 2642 N N . VAL B 1 20 ? 11.406 -33.125 -28.453 1 92.44 20 VAL B N 1
ATOM 2643 C CA . VAL B 1 20 ? 12.578 -32.25 -28.281 1 92.44 20 VAL B CA 1
ATOM 2644 C C . VAL B 1 20 ? 13.641 -33 -27.469 1 92.44 20 VAL B C 1
ATOM 2646 O O . VAL B 1 20 ? 13.391 -34.094 -26.969 1 92.44 20 VAL B O 1
ATOM 2649 N N . ALA B 1 21 ? 14.812 -32.438 -27.453 1 87.75 21 ALA B N 1
ATOM 2650 C CA . ALA B 1 21 ? 15.898 -33.031 -26.688 1 87.75 21 ALA B CA 1
ATOM 2651 C C . ALA B 1 21 ? 15.586 -33 -25.188 1 87.75 21 ALA B C 1
ATOM 2653 O O . ALA B 1 21 ? 15.039 -32.031 -24.672 1 87.75 21 ALA B O 1
ATOM 2654 N N . ASN B 1 22 ? 15.859 -34.094 -24.547 1 85.31 22 ASN B N 1
ATOM 2655 C CA . ASN B 1 22 ? 15.727 -34.125 -23.094 1 85.31 22 ASN B CA 1
ATOM 2656 C C . ASN B 1 22 ? 16.734 -33.188 -22.422 1 85.31 22 ASN B C 1
ATOM 2658 O O . ASN B 1 22 ? 17.844 -33 -22.906 1 85.31 22 ASN B O 1
ATOM 2662 N N . PRO B 1 23 ? 16.203 -32.406 -21.484 1 72.19 23 PRO B N 1
ATOM 2663 C CA . PRO B 1 23 ? 17.188 -31.609 -20.75 1 72.19 23 PRO B CA 1
ATOM 2664 C C . PRO B 1 23 ? 18.328 -32.469 -20.203 1 72.19 23 PRO B C 1
ATOM 2666 O O . PRO B 1 23 ? 18.109 -33.594 -19.781 1 72.19 23 PRO B O 1
ATOM 2669 N N . SER B 1 24 ? 19.406 -32.438 -21.016 1 61.62 24 SER B N 1
ATOM 2670 C CA . SER B 1 24 ? 20.547 -33.344 -20.828 1 61.62 24 SER B CA 1
ATOM 2671 C C . SER B 1 24 ? 20.891 -33.5 -19.359 1 61.62 24 SER B C 1
ATOM 2673 O O . SER B 1 24 ? 20.562 -32.656 -18.531 1 61.62 24 SER B O 1
ATOM 2675 N N . VAL B 1 25 ? 21.297 -34.781 -18.984 1 57.66 25 VAL B N 1
ATOM 2676 C CA . VAL B 1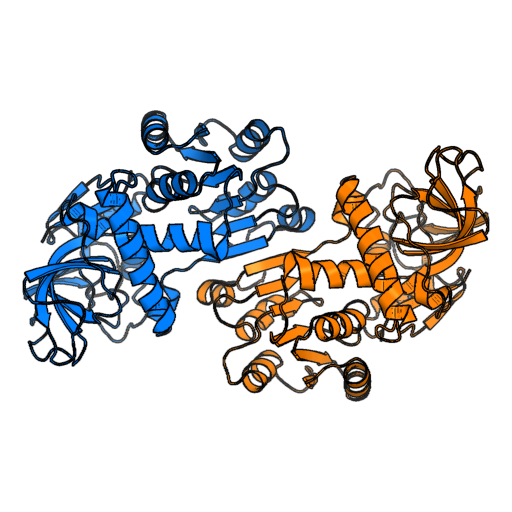 25 ? 21.859 -35.281 -17.719 1 57.66 25 VAL B CA 1
ATOM 2677 C C . VAL B 1 25 ? 22.969 -34.312 -17.266 1 57.66 25 VAL B C 1
ATOM 2679 O O . VAL B 1 25 ? 23.484 -34.438 -16.156 1 57.66 25 VAL B O 1
ATOM 2682 N N . SER B 1 26 ? 23.484 -33.469 -18.031 1 63.25 26 SER B N 1
ATOM 2683 C CA . SER B 1 26 ? 24.453 -32.625 -17.344 1 63.25 26 SER B CA 1
ATOM 2684 C C . SER B 1 26 ? 23.781 -31.625 -16.438 1 63.25 26 SER B C 1
ATOM 2686 O O . SER B 1 26 ? 23.656 -30.453 -16.781 1 63.25 26 SER B O 1
ATOM 2688 N N . VAL B 1 27 ? 23.156 -32.125 -15.539 1 81.44 27 VAL B N 1
ATOM 2689 C CA . VAL B 1 27 ? 22.406 -31.422 -14.5 1 81.44 27 VAL B CA 1
ATOM 2690 C C . VAL B 1 27 ? 23.359 -30.547 -13.688 1 81.44 27 VAL B C 1
ATOM 2692 O O . VAL B 1 27 ? 24.484 -30.969 -13.367 1 81.44 27 VAL B O 1
ATOM 2695 N N . GLY B 1 28 ? 23.047 -29.328 -13.617 1 88.75 28 GLY B N 1
ATOM 2696 C CA . GLY B 1 28 ? 23.844 -28.438 -12.797 1 88.75 28 GLY B CA 1
ATOM 2697 C C . GLY B 1 28 ? 24.109 -28.984 -11.406 1 88.75 28 GLY B C 1
ATOM 2698 O O . GLY B 1 28 ? 23.406 -29.875 -10.938 1 88.75 28 GLY B O 1
ATOM 2699 N N . GLU B 1 29 ? 25.078 -28.5 -10.695 1 93.25 29 GLU B N 1
ATOM 2700 C CA . GLU B 1 29 ? 25.547 -28.984 -9.406 1 93.25 29 GLU B CA 1
ATOM 2701 C C . GLU B 1 29 ? 24.406 -29.047 -8.391 1 93.25 29 GLU B C 1
ATOM 2703 O O . GLU B 1 29 ? 24.328 -29.984 -7.602 1 93.25 29 GLU B O 1
ATOM 2708 N N . THR B 1 30 ? 23.484 -28.094 -8.414 1 96.06 30 THR B N 1
ATOM 2709 C CA . THR B 1 30 ? 22.422 -28.047 -7.41 1 96.06 30 THR B CA 1
ATOM 2710 C C . THR B 1 30 ? 21.062 -28.312 -8.047 1 96.06 30 THR B C 1
ATOM 2712 O O . THR B 1 30 ? 20.016 -27.984 -7.465 1 96.06 30 THR B O 1
ATOM 2715 N N . GLU B 1 31 ? 21.016 -28.938 -9.203 1 96.69 31 GLU B N 1
ATOM 2716 C CA . GLU B 1 31 ? 19.781 -29.078 -9.969 1 96.69 31 GLU B CA 1
ATOM 2717 C C . GLU B 1 31 ? 19.234 -30.5 -9.852 1 96.69 31 GLU B C 1
ATOM 2719 O O . GLU B 1 31 ? 19.984 -31.453 -9.656 1 96.69 31 GLU B O 1
ATOM 2724 N N . LEU B 1 32 ? 17.953 -30.562 -9.922 1 97.5 32 LEU B N 1
ATOM 2725 C CA . LEU B 1 32 ? 17.203 -31.812 -10.078 1 97.5 32 LEU B CA 1
ATOM 2726 C C . LEU B 1 32 ? 16.719 -31.969 -11.516 1 97.5 32 LEU B C 1
ATOM 2728 O O . LEU B 1 32 ? 16.297 -31.016 -12.148 1 97.5 32 LEU B O 1
ATOM 2732 N N . VAL B 1 33 ? 16.828 -33.156 -12.016 1 97 33 VAL B N 1
ATOM 2733 C CA . VAL B 1 33 ? 16.031 -33.562 -13.18 1 97 33 VAL B CA 1
ATOM 2734 C C . VAL B 1 33 ? 14.734 -34.188 -12.711 1 97 33 VAL B C 1
ATOM 2736 O O . VAL B 1 33 ? 14.758 -35.156 -11.953 1 97 33 VAL B O 1
ATOM 2739 N N . VAL B 1 34 ? 13.703 -33.656 -13.117 1 97.88 34 VAL B N 1
ATOM 2740 C CA . VAL B 1 34 ? 12.406 -34.156 -12.672 1 97.88 34 VAL B CA 1
ATOM 2741 C C . VAL B 1 34 ? 11.648 -34.75 -13.844 1 97.88 34 VAL B C 1
ATOM 2743 O O . VAL B 1 34 ? 11.492 -34.125 -14.891 1 97.88 34 VAL B O 1
ATOM 2746 N N . ARG B 1 35 ? 11.25 -35.969 -13.695 1 98.12 35 ARG B N 1
ATOM 2747 C CA . ARG B 1 35 ? 10.258 -36.562 -14.594 1 98.12 35 ARG B CA 1
ATOM 2748 C C . ARG B 1 35 ? 8.852 -36.094 -14.234 1 98.12 35 ARG B C 1
ATOM 2750 O O . ARG B 1 35 ? 8.258 -36.562 -13.266 1 98.12 35 ARG B O 1
ATOM 2757 N N . LEU B 1 36 ? 8.414 -35.188 -15.039 1 98.69 36 LEU B N 1
ATOM 2758 C CA . LEU B 1 36 ? 7.148 -34.531 -14.742 1 98.69 36 LEU B CA 1
ATOM 2759 C C . LEU B 1 36 ? 5.98 -35.5 -14.914 1 98.69 36 LEU B C 1
ATOM 2761 O O . LEU B 1 36 ? 5.969 -36.281 -15.852 1 98.69 36 LEU B O 1
ATOM 2765 N N . ARG B 1 37 ? 5.039 -35.406 -14.016 1 98.88 37 ARG B N 1
ATOM 2766 C CA . ARG B 1 37 ? 3.807 -36.156 -14.102 1 98.88 37 ARG B CA 1
ATOM 2767 C C . ARG B 1 37 ? 2.613 -35.281 -14.406 1 98.88 37 ARG B C 1
ATOM 2769 O O . ARG B 1 37 ? 1.604 -35.75 -14.945 1 98.88 37 ARG B O 1
ATOM 2776 N N . ALA B 1 38 ? 2.697 -34.062 -14.094 1 98.94 38 ALA B N 1
ATOM 2777 C CA . ALA B 1 38 ? 1.64 -33.094 -14.367 1 98.94 38 ALA B CA 1
ATOM 2778 C C . ALA B 1 38 ? 2.184 -31.656 -14.352 1 98.94 38 ALA B C 1
ATOM 2780 O O . ALA B 1 38 ? 3.254 -31.391 -13.797 1 98.94 38 ALA B O 1
ATOM 2781 N N . ALA B 1 39 ? 1.497 -30.734 -15 1 98.94 39 ALA B N 1
ATOM 2782 C CA . ALA B 1 39 ? 1.798 -29.297 -15.047 1 98.94 39 ALA B CA 1
ATOM 2783 C C . ALA B 1 39 ? 0.531 -28.469 -14.867 1 98.94 39 ALA B C 1
ATOM 2785 O O . ALA B 1 39 ? -0.493 -28.734 -15.5 1 98.94 39 ALA B O 1
ATOM 2786 N N . GLY B 1 40 ? 0.575 -27.531 -13.953 1 98.81 40 GLY B N 1
ATOM 2787 C CA . GLY B 1 40 ? -0.549 -26.609 -13.805 1 98.81 40 GLY B CA 1
ATOM 2788 C C . GLY B 1 40 ? -0.629 -25.578 -14.914 1 98.81 40 GLY B C 1
ATOM 2789 O O . GLY B 1 40 ? 0.397 -25.156 -15.445 1 98.81 40 GLY B O 1
ATOM 2790 N N . VAL B 1 41 ? -1.839 -25.203 -15.289 1 98.62 41 VAL B N 1
ATOM 2791 C CA . VAL B 1 41 ? -2.053 -24.156 -16.281 1 98.62 41 VAL B CA 1
ATOM 2792 C C . VAL B 1 41 ? -2.564 -22.891 -15.602 1 98.62 41 VAL B C 1
ATOM 2794 O O . VAL B 1 41 ? -3.484 -22.953 -14.781 1 98.62 41 VAL B O 1
ATOM 2797 N N . ASN B 1 42 ? -1.948 -21.781 -15.891 1 98.06 42 ASN B N 1
ATOM 2798 C CA . ASN B 1 42 ? -2.273 -20.5 -15.25 1 98.06 42 ASN B CA 1
ATOM 2799 C C . ASN B 1 42 ? -2.525 -19.406 -16.281 1 98.06 42 ASN B C 1
ATOM 2801 O O . ASN B 1 42 ? -2.076 -19.516 -17.422 1 98.06 42 ASN B O 1
ATOM 2805 N N . PRO B 1 43 ? -3.207 -18.328 -15.891 1 97 43 PRO B N 1
ATOM 2806 C CA . PRO B 1 43 ? -3.461 -17.219 -16.797 1 97 43 PRO B CA 1
ATOM 2807 C C . PRO B 1 43 ? -2.178 -16.625 -17.391 1 97 43 PRO B C 1
ATOM 2809 O O . PRO B 1 43 ? -2.17 -16.172 -18.531 1 97 43 PRO B O 1
ATOM 2812 N N . ILE B 1 44 ? -1.08 -16.641 -16.656 1 97.19 44 ILE B N 1
ATOM 2813 C CA . ILE B 1 44 ? 0.182 -16.094 -17.141 1 97.19 44 ILE B CA 1
ATOM 2814 C C . ILE B 1 44 ? 0.64 -16.875 -18.375 1 97.19 44 ILE B C 1
ATOM 2816 O O . ILE B 1 44 ? 1.224 -16.297 -19.297 1 97.19 44 ILE B O 1
ATOM 2820 N N . ASP B 1 45 ? 0.349 -18.141 -18.438 1 98.06 45 ASP B N 1
ATOM 2821 C CA . ASP B 1 45 ? 0.718 -18.953 -19.594 1 98.06 45 ASP B CA 1
ATOM 2822 C C . ASP B 1 45 ? 0.02 -18.453 -20.859 1 98.06 45 ASP B C 1
ATOM 2824 O O . ASP B 1 45 ? 0.647 -18.328 -21.906 1 98.06 45 ASP B O 1
ATOM 2828 N N . THR B 1 46 ? -1.293 -18.172 -20.703 1 97.88 46 THR B N 1
ATOM 2829 C CA . THR B 1 46 ? -2.062 -17.703 -21.844 1 97.88 46 THR B CA 1
ATOM 2830 C C . THR B 1 46 ? -1.61 -16.312 -22.281 1 97.88 46 THR B C 1
ATOM 2832 O O . THR B 1 46 ? -1.578 -16.016 -23.469 1 97.88 46 THR B O 1
ATOM 2835 N N . LYS B 1 47 ? -1.251 -15.508 -21.328 1 96.88 47 LYS B N 1
ATOM 2836 C CA . LYS B 1 47 ? -0.773 -14.164 -21.656 1 96.88 47 LYS B CA 1
ATOM 2837 C C . LYS B 1 47 ? 0.544 -14.219 -22.422 1 96.88 47 LYS B C 1
ATOM 2839 O O . LYS B 1 47 ? 0.722 -13.5 -23.406 1 96.88 47 LYS B O 1
ATOM 2844 N N . LEU B 1 48 ? 1.429 -15.031 -21.953 1 97.38 48 LEU B N 1
ATOM 2845 C CA . LEU B 1 48 ? 2.709 -15.188 -22.641 1 97.38 48 LEU B CA 1
ATOM 2846 C C . LEU B 1 48 ? 2.51 -15.742 -24.047 1 97.38 48 LEU B C 1
ATOM 2848 O O . LEU B 1 48 ? 3.127 -15.266 -25 1 97.38 48 LEU B O 1
ATOM 2852 N N . ARG B 1 49 ? 1.672 -16.672 -24.109 1 97.81 49 ARG B N 1
ATOM 2853 C CA . ARG B 1 49 ? 1.394 -17.25 -25.422 1 97.81 49 ARG B CA 1
ATOM 2854 C C . ARG B 1 49 ? 0.862 -16.203 -26.391 1 97.81 49 ARG B C 1
ATOM 2856 O O . ARG B 1 49 ? 1.293 -16.125 -27.547 1 97.81 49 ARG B O 1
ATOM 2863 N N . LYS B 1 50 ? -0.026 -15.359 -25.922 1 97.56 50 LYS B N 1
ATOM 2864 C CA . LYS B 1 50 ? -0.671 -14.359 -26.766 1 97.56 50 LYS B CA 1
ATOM 2865 C C . LYS B 1 50 ? 0.299 -13.234 -27.125 1 97.56 50 LYS B C 1
ATOM 2867 O O . LYS B 1 50 ? 0.369 -12.812 -28.281 1 97.56 50 LYS B O 1
ATOM 2872 N N . ARG B 1 51 ? 1.114 -12.82 -26.109 1 96 51 ARG B N 1
ATOM 2873 C CA . ARG B 1 51 ? 1.85 -11.57 -26.25 1 96 51 ARG B CA 1
ATOM 2874 C C . ARG B 1 51 ? 3.326 -11.828 -26.531 1 96 51 ARG B C 1
ATOM 2876 O O . ARG B 1 51 ? 4.051 -10.93 -26.969 1 96 51 ARG B O 1
ATOM 2883 N N . GLY B 1 52 ? 3.732 -12.969 -26.25 1 95.31 52 GLY B N 1
ATOM 2884 C CA . GLY B 1 52 ? 5.156 -13.266 -26.266 1 95.31 52 GLY B CA 1
ATOM 2885 C C . GLY B 1 52 ? 5.75 -13.391 -24.875 1 95.31 52 GLY B C 1
ATOM 2886 O O . GLY B 1 52 ? 5.219 -12.844 -23.922 1 95.31 52 GLY B O 1
ATOM 2887 N N . THR B 1 53 ? 6.848 -14.164 -24.859 1 94.06 53 THR B N 1
ATOM 2888 C CA . THR B 1 53 ? 7.516 -14.352 -23.578 1 94.06 53 THR B CA 1
ATOM 2889 C C . THR B 1 53 ? 8.344 -13.117 -23.203 1 94.06 53 THR B C 1
ATOM 2891 O O . THR B 1 53 ? 8.391 -12.148 -23.969 1 94.06 53 THR B O 1
ATOM 2894 N N . PHE B 1 54 ? 8.969 -13.133 -22.078 1 89.12 54 PHE B N 1
ATOM 2895 C CA . PHE B 1 54 ? 9.836 -12.047 -21.641 1 89.12 54 PHE B CA 1
ATOM 2896 C C . PHE B 1 54 ? 11.172 -12.102 -22.375 1 89.12 54 PHE B C 1
ATOM 2898 O O . PHE B 1 54 ? 11.992 -11.188 -22.25 1 89.12 54 PHE B O 1
ATOM 2905 N N . TYR B 1 55 ? 11.344 -13.188 -23.172 1 91.44 55 TYR B N 1
ATOM 2906 C CA . TYR B 1 55 ? 12.586 -13.453 -23.891 1 91.44 55 TYR B CA 1
ATOM 2907 C C . TYR B 1 55 ? 12.305 -13.844 -25.328 1 91.44 55 TYR B C 1
ATOM 2909 O O . TYR B 1 55 ? 12.531 -14.992 -25.734 1 91.44 55 TYR B O 1
ATOM 2917 N N . PRO B 1 56 ? 12.023 -12.898 -26.125 1 87.94 56 PRO B N 1
ATOM 2918 C CA . PRO B 1 56 ? 11.57 -13.203 -27.484 1 87.94 56 PRO B CA 1
ATOM 2919 C C . PRO B 1 56 ? 12.656 -13.859 -28.344 1 87.94 56 PRO B C 1
ATOM 2921 O O . PRO B 1 56 ? 12.352 -14.57 -29.297 1 87.94 56 PRO B O 1
ATOM 2924 N N . ASP B 1 57 ? 13.836 -13.711 -27.953 1 90.75 57 ASP B N 1
ATOM 2925 C CA . ASP B 1 57 ? 14.945 -14.25 -28.75 1 90.75 57 ASP B CA 1
ATOM 2926 C C . ASP B 1 57 ? 15.18 -15.727 -28.422 1 90.75 57 ASP B C 1
ATOM 2928 O O . ASP B 1 57 ? 15.961 -16.391 -29.094 1 90.75 57 ASP B O 1
ATOM 2932 N N . GLN B 1 58 ? 14.43 -16.266 -27.453 1 90.12 58 GLN B N 1
ATOM 2933 C CA . GLN B 1 58 ? 14.578 -17.656 -27.031 1 90.12 58 GLN B CA 1
ATOM 2934 C C . GLN B 1 58 ? 13.359 -18.484 -27.422 1 90.12 58 GLN B C 1
ATOM 2936 O O . GLN B 1 58 ? 12.633 -18.969 -26.547 1 90.12 58 GLN B O 1
ATOM 2941 N N . MET B 1 59 ? 13.109 -18.594 -28.719 1 91.44 59 MET B N 1
ATOM 2942 C CA . MET B 1 59 ? 11.992 -19.359 -29.266 1 91.44 59 MET B CA 1
ATOM 2943 C C . MET B 1 59 ? 12.484 -20.531 -30.094 1 91.44 59 MET B C 1
ATOM 2945 O O . MET B 1 59 ? 13.578 -20.484 -30.656 1 91.44 59 MET B O 1
ATOM 2949 N N . PRO B 1 60 ? 11.766 -21.594 -30.125 1 94.38 60 PRO B N 1
ATOM 2950 C CA . PRO B 1 60 ? 10.477 -21.828 -29.484 1 94.38 60 PRO B CA 1
ATOM 2951 C C . PRO B 1 60 ? 10.602 -22 -27.969 1 94.38 60 PRO B C 1
ATOM 2953 O O . PRO B 1 60 ? 11.688 -22.297 -27.453 1 94.38 60 PRO B O 1
ATOM 2956 N N . ALA B 1 61 ? 9.492 -21.766 -27.266 1 96.12 61 ALA B N 1
ATOM 2957 C CA . ALA B 1 61 ? 9.5 -21.828 -25.797 1 96.12 61 ALA B CA 1
ATOM 2958 C C . ALA B 1 61 ? 8.578 -22.938 -25.297 1 96.12 61 ALA B C 1
ATOM 2960 O O . ALA B 1 61 ? 7.594 -23.281 -25.969 1 96.12 61 ALA B O 1
ATOM 2961 N N . ILE B 1 62 ? 8.961 -23.531 -24.203 1 97.5 62 ILE B N 1
ATOM 2962 C CA . ILE B 1 62 ? 8.07 -24.391 -23.438 1 97.5 62 ILE B CA 1
ATOM 2963 C C . ILE B 1 62 ? 7.496 -23.609 -22.25 1 97.5 62 ILE B C 1
ATOM 2965 O O . ILE B 1 62 ? 8.242 -23.172 -21.375 1 97.5 62 ILE B O 1
ATOM 2969 N N . LEU B 1 63 ? 6.172 -23.469 -22.219 1 98.31 63 LEU B N 1
ATOM 2970 C CA . LEU B 1 63 ? 5.512 -22.656 -21.188 1 98.31 63 LEU B CA 1
ATOM 2971 C C . LEU B 1 63 ? 5.168 -23.516 -19.969 1 98.31 63 LEU B C 1
ATOM 2973 O O . LEU B 1 63 ? 5.547 -24.688 -19.906 1 98.31 63 LEU B O 1
ATOM 2977 N N . GLY B 1 64 ? 4.547 -22.859 -19 1 98.5 64 GLY B N 1
ATOM 2978 C CA . GLY B 1 64 ? 4.098 -23.531 -17.797 1 98.5 64 GLY B CA 1
ATOM 2979 C C . GLY B 1 64 ? 5.035 -23.344 -16.625 1 98.5 64 GLY B C 1
ATOM 2980 O O . GLY B 1 64 ? 6.117 -23.938 -16.578 1 98.5 64 GLY B O 1
ATOM 2981 N N . CYS B 1 65 ? 4.566 -22.734 -15.539 1 98.31 65 CYS B N 1
ATOM 2982 C CA . CYS B 1 65 ? 5.43 -22.406 -14.414 1 98.31 65 CYS B CA 1
ATOM 2983 C C . CYS B 1 65 ? 5.32 -23.469 -13.32 1 98.31 65 CYS B C 1
ATOM 2985 O O . CYS B 1 65 ? 6.203 -23.578 -12.469 1 98.31 65 CYS B O 1
ATOM 2987 N N . ASP B 1 66 ? 4.266 -24.234 -13.367 1 98.81 66 ASP B N 1
ATOM 2988 C CA . ASP B 1 66 ? 3.986 -25.188 -12.297 1 98.81 66 ASP B CA 1
ATOM 2989 C C . ASP B 1 66 ? 4.285 -26.625 -12.734 1 98.81 66 ASP B C 1
ATOM 2991 O O . ASP B 1 66 ? 3.867 -27.047 -13.812 1 98.81 66 ASP B O 1
ATOM 2995 N N . GLY B 1 67 ? 4.973 -27.328 -11.875 1 98.81 67 GLY B N 1
ATOM 2996 C CA . GLY B 1 67 ? 5.238 -28.734 -12.172 1 98.81 67 GLY B CA 1
ATOM 2997 C C . GLY B 1 67 ? 5.227 -29.609 -10.938 1 98.81 67 GLY B C 1
ATOM 2998 O O . GLY B 1 67 ? 5.445 -29.141 -9.828 1 98.81 67 GLY B O 1
ATOM 2999 N N . ALA B 1 68 ? 4.926 -30.844 -11.109 1 98.94 68 ALA B N 1
ATOM 3000 C CA . ALA B 1 68 ? 5.055 -31.906 -10.117 1 98.94 68 ALA B CA 1
ATOM 3001 C C . ALA B 1 68 ? 5.516 -33.219 -10.773 1 98.94 68 ALA B C 1
ATOM 3003 O O . ALA B 1 68 ? 5.078 -33.531 -11.875 1 98.94 68 ALA B O 1
ATOM 3004 N N . GLY B 1 69 ? 6.379 -33.875 -10.102 1 98.88 69 GLY B N 1
ATOM 3005 C CA . GLY B 1 69 ? 6.91 -35.125 -10.656 1 98.88 69 GLY B CA 1
ATOM 3006 C C . GLY B 1 69 ? 7.867 -35.812 -9.719 1 98.88 69 GLY B C 1
ATOM 3007 O O . GLY B 1 69 ? 7.801 -35.656 -8.5 1 98.88 69 GLY B O 1
ATOM 3008 N N . ILE B 1 70 ? 8.633 -36.656 -10.359 1 98.75 70 ILE B N 1
ATOM 3009 C CA . ILE B 1 70 ? 9.555 -37.5 -9.609 1 98.75 70 ILE B CA 1
ATOM 3010 C C . ILE B 1 70 ? 10.992 -37.156 -9.977 1 98.75 70 ILE B C 1
ATOM 3012 O O . ILE B 1 70 ? 11.328 -37.031 -11.164 1 98.75 70 ILE B O 1
ATOM 3016 N N . VAL B 1 71 ? 11.828 -37.031 -8.961 1 98.25 71 VAL B N 1
ATOM 3017 C CA . VAL B 1 71 ? 13.242 -36.75 -9.203 1 98.25 71 VAL B CA 1
ATOM 3018 C C . VAL B 1 71 ? 13.891 -37.969 -9.898 1 98.25 71 VAL B C 1
ATOM 3020 O O . VAL B 1 71 ? 13.875 -39.062 -9.359 1 98.25 71 VAL B O 1
ATOM 3023 N N . GLU B 1 72 ? 14.406 -37.688 -11.008 1 96.31 72 GLU B N 1
ATOM 3024 C CA . GLU B 1 72 ? 15.016 -38.75 -11.82 1 96.31 72 GLU B CA 1
ATOM 3025 C C . GLU B 1 72 ? 16.531 -38.75 -11.672 1 96.31 72 GLU B C 1
ATOM 3027 O O . GLU B 1 72 ? 17.172 -39.781 -11.75 1 96.31 72 GLU B O 1
ATOM 3032 N N . ALA B 1 73 ? 17.109 -37.594 -11.5 1 95.81 73 ALA B N 1
ATOM 3033 C CA . ALA B 1 73 ? 18.547 -37.406 -11.312 1 95.81 73 ALA B CA 1
ATOM 3034 C C . ALA B 1 73 ? 18.828 -36.156 -10.492 1 95.81 73 ALA B C 1
ATOM 3036 O O . ALA B 1 73 ? 17.984 -35.25 -10.414 1 95.81 73 ALA B O 1
ATOM 3037 N N . VAL B 1 74 ? 20.016 -36.156 -9.859 1 96.12 74 VAL B N 1
ATOM 3038 C CA . VAL B 1 74 ? 20.391 -35 -9.047 1 96.12 74 VAL B CA 1
ATOM 3039 C C . VAL B 1 74 ? 21.844 -34.625 -9.336 1 96.12 74 VAL B C 1
ATOM 3041 O O . VAL B 1 74 ? 22.672 -35.5 -9.641 1 96.12 74 VAL B O 1
ATOM 3044 N N . GLY B 1 75 ? 22.062 -33.344 -9.297 1 95.56 75 GLY B N 1
ATOM 3045 C CA . GLY B 1 75 ? 23.453 -32.875 -9.352 1 95.56 75 GLY B CA 1
ATOM 3046 C C . GLY B 1 75 ? 24.266 -33.312 -8.156 1 95.56 75 GLY B C 1
ATOM 3047 O O . GLY B 1 75 ? 23.719 -33.656 -7.113 1 95.56 75 GLY B O 1
ATOM 3048 N N . THR B 1 76 ? 25.578 -33.156 -8.281 1 95.25 76 THR B N 1
ATOM 3049 C CA . THR B 1 76 ? 26.516 -33.688 -7.281 1 95.25 76 THR B CA 1
ATOM 3050 C C . THR B 1 76 ? 26.406 -32.875 -5.988 1 95.25 76 THR B C 1
ATOM 3052 O O . THR B 1 76 ? 26.781 -33.375 -4.918 1 95.25 76 THR B O 1
ATOM 3055 N N . GLY B 1 77 ? 25.891 -31.703 -6.051 1 96.56 77 GLY B N 1
ATOM 3056 C CA . GLY B 1 77 ? 25.844 -30.844 -4.875 1 96.56 77 GLY B CA 1
ATOM 3057 C C . GLY B 1 77 ? 24.484 -30.828 -4.203 1 96.56 77 GLY B C 1
ATOM 3058 O O . GLY B 1 77 ? 24.281 -30.125 -3.217 1 96.56 77 GLY B O 1
ATOM 3059 N N . VAL B 1 78 ? 23.547 -31.547 -4.77 1 97.69 78 VAL B N 1
ATOM 3060 C CA . VAL B 1 78 ? 22.188 -31.578 -4.234 1 97.69 78 VAL B CA 1
ATOM 3061 C C . VAL B 1 78 ? 22.188 -32.25 -2.859 1 97.69 78 VAL B C 1
ATOM 3063 O O . VAL B 1 78 ? 22.812 -33.281 -2.672 1 97.69 78 VAL B O 1
ATOM 3066 N N . LYS B 1 79 ? 21.453 -31.656 -1.865 1 97.81 79 LYS B N 1
ATOM 3067 C CA . LYS B 1 79 ? 21.453 -32.156 -0.494 1 97.81 79 LYS B CA 1
ATOM 3068 C C . LYS B 1 79 ? 20.031 -32.438 -0.005 1 97.81 79 LYS B C 1
ATOM 3070 O O . LYS B 1 79 ? 19.812 -33.281 0.859 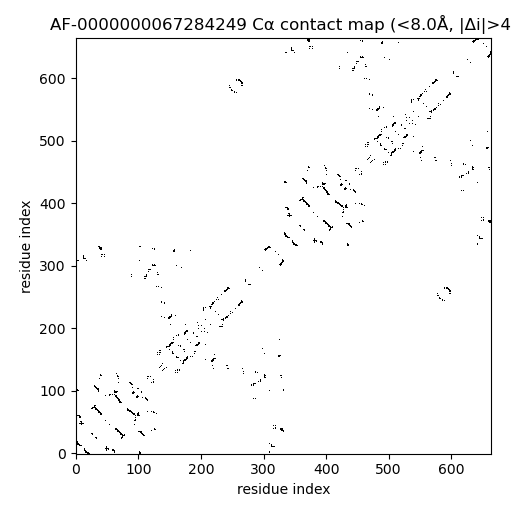1 97.81 79 LYS B O 1
ATOM 3075 N N . LYS B 1 80 ? 19.062 -31.812 -0.563 1 97.81 80 LYS B N 1
ATOM 3076 C CA . LYS B 1 80 ? 17.719 -31.797 -0.003 1 97.81 80 LYS B CA 1
ATOM 3077 C C . LYS B 1 80 ? 16.859 -32.906 -0.573 1 97.81 80 LYS B C 1
ATOM 3079 O O . LYS B 1 80 ? 15.859 -33.312 0.026 1 97.81 80 LYS B O 1
ATOM 3084 N N . PHE B 1 81 ? 17.281 -33.438 -1.767 1 98.56 81 PHE B N 1
ATOM 3085 C CA . PHE B 1 81 ? 16.453 -34.406 -2.471 1 98.56 81 PHE B CA 1
ATOM 3086 C C . PHE B 1 81 ? 17.297 -35.594 -2.955 1 98.56 81 PHE B C 1
ATOM 3088 O O . PHE B 1 81 ? 18.516 -35.5 -3.031 1 98.56 81 PHE B O 1
ATOM 3095 N N . ARG B 1 82 ? 16.594 -36.656 -3.256 1 98.12 82 ARG B N 1
ATOM 3096 C CA . ARG B 1 82 ? 17.203 -37.812 -3.867 1 98.12 82 ARG B CA 1
ATOM 3097 C C . ARG B 1 82 ? 16.328 -38.375 -4.984 1 98.12 82 ARG B C 1
ATOM 3099 O O . ARG B 1 82 ? 15.148 -38.062 -5.074 1 98.12 82 ARG B O 1
ATOM 3106 N N . VAL B 1 83 ? 16.938 -39.188 -5.758 1 97.69 83 VAL B N 1
ATOM 3107 C CA . VAL B 1 83 ? 16.219 -39.844 -6.832 1 97.69 83 VAL B CA 1
ATOM 3108 C C . VAL B 1 83 ? 15.031 -40.625 -6.258 1 97.69 83 VAL B C 1
ATOM 3110 O O . VAL B 1 83 ? 15.156 -41.312 -5.242 1 97.69 83 VAL B O 1
ATOM 3113 N N . GLY B 1 84 ? 13.883 -40.406 -6.828 1 98.56 84 GLY B N 1
ATOM 3114 C CA . GLY B 1 84 ? 12.672 -41.062 -6.367 1 98.56 84 GLY B CA 1
ATOM 3115 C C . GLY B 1 84 ? 11.758 -40.156 -5.57 1 98.56 84 GLY B C 1
ATOM 3116 O O . GLY B 1 84 ? 10.57 -40.469 -5.398 1 98.56 84 GLY B O 1
ATOM 3117 N N . ASP B 1 85 ? 12.305 -39.094 -5.066 1 98.81 85 ASP B N 1
ATOM 3118 C CA . ASP B 1 85 ? 11.477 -38.125 -4.32 1 98.81 85 ASP B CA 1
ATOM 3119 C C . ASP B 1 85 ? 10.406 -37.531 -5.215 1 98.81 85 ASP B C 1
ATOM 3121 O O . ASP B 1 85 ? 10.664 -37.219 -6.383 1 98.81 85 ASP B O 1
ATOM 3125 N N . GLU B 1 86 ? 9.18 -37.344 -4.688 1 98.94 86 GLU B N 1
ATOM 3126 C CA . GLU B 1 86 ? 8.109 -36.594 -5.363 1 98.94 86 GLU B CA 1
ATOM 3127 C C . GLU B 1 86 ? 8.156 -35.125 -5.004 1 98.94 86 GLU B C 1
ATOM 3129 O O . GLU B 1 86 ? 8.172 -34.75 -3.826 1 98.94 86 GLU B O 1
ATOM 3134 N N . VAL B 1 87 ? 8.234 -34.25 -6.027 1 98.94 87 VAL B N 1
ATOM 3135 C CA . VAL B 1 87 ? 8.438 -32.812 -5.785 1 98.94 87 VAL B CA 1
ATOM 3136 C C . VAL B 1 87 ? 7.406 -32 -6.566 1 98.94 87 VAL B C 1
ATOM 3138 O O . VAL B 1 87 ? 6.785 -32.531 -7.504 1 98.94 87 VAL B O 1
ATOM 3141 N N . TYR B 1 88 ? 7.078 -30.828 -6.148 1 98.94 88 TYR B N 1
ATOM 3142 C CA . TYR B 1 88 ? 6.32 -29.828 -6.887 1 98.94 88 TYR B CA 1
ATOM 3143 C C . TYR B 1 88 ? 6.938 -28.453 -6.723 1 98.94 88 TYR B C 1
ATOM 3145 O O . TYR B 1 88 ? 7.668 -28.203 -5.758 1 98.94 88 TYR B O 1
ATOM 3153 N N . PHE B 1 89 ? 6.805 -27.578 -7.66 1 98.94 89 PHE B N 1
ATOM 3154 C CA . PHE B 1 89 ? 7.516 -26.312 -7.699 1 98.94 89 PHE B CA 1
ATOM 3155 C C . PHE B 1 89 ? 6.883 -25.359 -8.719 1 98.94 89 PHE B C 1
ATOM 3157 O O . PHE B 1 89 ? 6.102 -25.797 -9.57 1 98.94 89 PHE B O 1
ATOM 3164 N N . CYS B 1 90 ? 7.094 -24.109 -8.562 1 98.88 90 CYS B N 1
ATOM 3165 C CA . CYS B 1 90 ? 6.879 -23.062 -9.562 1 98.88 90 CYS B CA 1
ATOM 3166 C C . CYS B 1 90 ? 8.211 -22.547 -10.102 1 98.88 90 CYS B C 1
ATOM 3168 O O . CYS B 1 90 ? 8.906 -21.797 -9.43 1 98.88 90 CYS B O 1
ATOM 3170 N N . ASN B 1 91 ? 8.539 -22.938 -11.266 1 98.44 91 ASN B N 1
ATOM 3171 C CA . ASN B 1 91 ? 9.82 -22.578 -11.859 1 98.44 91 ASN B CA 1
ATOM 3172 C C . ASN B 1 91 ? 9.797 -22.734 -13.375 1 98.44 91 ASN B C 1
ATOM 3174 O O . ASN B 1 91 ? 9.25 -23.719 -13.891 1 98.44 91 ASN B O 1
ATOM 3178 N N . GLY B 1 92 ? 10.406 -21.766 -14.055 1 96.94 92 GLY B N 1
ATOM 3179 C CA . GLY B 1 92 ? 10.508 -21.828 -15.5 1 96.94 92 GLY B CA 1
ATOM 3180 C C . GLY B 1 92 ? 9.234 -21.406 -16.203 1 96.94 92 GLY B C 1
ATOM 3181 O O . GLY B 1 92 ? 8.289 -20.953 -15.57 1 96.94 92 GLY B O 1
ATOM 3182 N N . GLY B 1 93 ? 9.266 -21.5 -17.547 1 97.25 93 GLY B N 1
ATOM 3183 C CA . GLY B 1 93 ? 8.062 -21.344 -18.344 1 97.25 93 GLY B CA 1
ATOM 3184 C C . GLY B 1 93 ? 7.773 -19.891 -18.719 1 97.25 93 GLY B C 1
ATOM 3185 O O . GLY B 1 93 ? 6.727 -19.594 -19.281 1 97.25 93 GLY B O 1
ATOM 3186 N N . LEU B 1 94 ? 8.727 -19.016 -18.391 1 96.38 94 LEU B N 1
ATOM 3187 C CA . LEU B 1 94 ? 8.508 -17.609 -18.688 1 96.38 94 LEU B CA 1
ATOM 3188 C C . LEU B 1 94 ? 9.289 -17.188 -19.922 1 96.38 94 LEU B C 1
ATOM 3190 O O . LEU B 1 94 ? 9.25 -16.016 -20.312 1 96.38 94 LEU B O 1
ATOM 3194 N N . GLY B 1 95 ? 10.031 -18.109 -20.484 1 93.19 95 GLY B N 1
ATOM 3195 C CA . GLY B 1 95 ? 10.742 -17.828 -21.719 1 93.19 95 GLY B CA 1
ATOM 3196 C C . GLY B 1 95 ? 12.234 -18.094 -21.625 1 93.19 95 GLY B C 1
ATOM 3197 O O . GLY B 1 95 ? 12.883 -18.406 -22.625 1 93.19 95 GLY B O 1
ATOM 3198 N N . ALA B 1 96 ? 12.805 -18.016 -20.516 1 92.69 96 ALA B N 1
ATOM 3199 C CA . ALA B 1 96 ? 14.227 -18.266 -20.328 1 92.69 96 ALA B CA 1
ATOM 3200 C C . ALA B 1 96 ? 14.469 -19.734 -19.938 1 92.69 96 ALA B C 1
ATOM 3202 O O . ALA B 1 96 ? 14.828 -20.547 -20.797 1 92.69 96 ALA B O 1
ATOM 3203 N N . HIS B 1 97 ? 14.188 -20.047 -18.734 1 93.06 97 HIS B N 1
ATOM 3204 C CA . HIS B 1 97 ? 14.258 -21.453 -18.312 1 93.06 97 HIS B CA 1
ATOM 3205 C C . HIS B 1 97 ? 13.062 -22.234 -18.844 1 93.06 97 HIS B C 1
ATOM 3207 O O . HIS B 1 97 ? 11.938 -21.75 -18.844 1 93.06 97 HIS B O 1
ATOM 3213 N N . GLN B 1 98 ? 13.32 -23.406 -19.281 1 94.44 98 GLN B N 1
ATOM 3214 C CA . GLN B 1 98 ? 12.281 -24.281 -19.828 1 94.44 98 GLN B CA 1
ATOM 3215 C C . GLN B 1 98 ? 11.125 -24.438 -18.844 1 94.44 98 GLN B C 1
ATOM 3217 O O . GLN B 1 98 ? 11.344 -24.609 -17.641 1 94.44 98 GLN B O 1
ATOM 3222 N N . GLY B 1 99 ? 9.852 -24.438 -19.438 1 97.5 99 GLY B N 1
ATOM 3223 C CA . GLY B 1 99 ? 8.68 -24.656 -18.609 1 97.5 99 GLY B CA 1
ATOM 3224 C C . GLY B 1 99 ? 8.352 -26.141 -18.422 1 97.5 99 GLY B C 1
ATOM 3225 O O . GLY B 1 99 ? 9.188 -27 -18.688 1 97.5 99 GLY B O 1
ATOM 3226 N N . ASN B 1 100 ? 7.113 -26.359 -17.938 1 98.56 100 ASN B N 1
ATOM 3227 C CA . ASN B 1 100 ? 6.797 -27.688 -17.406 1 98.56 100 ASN B CA 1
ATOM 3228 C C . ASN B 1 100 ? 5.789 -28.406 -18.297 1 98.56 100 ASN B C 1
ATOM 3230 O O . ASN B 1 100 ? 5.312 -29.5 -17.953 1 98.56 100 ASN B O 1
ATOM 3234 N N . TYR B 1 101 ? 5.441 -27.781 -19.438 1 98.69 101 TYR B N 1
ATOM 3235 C CA . TYR B 1 101 ? 4.668 -28.516 -20.438 1 98.69 101 TYR B CA 1
ATOM 3236 C C . TYR B 1 101 ? 5.543 -29.516 -21.172 1 98.69 101 TYR B C 1
ATOM 3238 O O . TYR B 1 101 ? 5.691 -29.438 -22.391 1 98.69 101 TYR B O 1
ATOM 3246 N N . ALA B 1 102 ? 6.098 -30.484 -20.453 1 98.31 102 ALA B N 1
ATOM 3247 C CA . ALA B 1 102 ? 7.078 -31.422 -20.969 1 98.31 102 ALA B CA 1
ATOM 3248 C C . ALA B 1 102 ? 7.172 -32.688 -20.094 1 98.31 102 ALA B C 1
ATOM 3250 O O . ALA B 1 102 ? 6.625 -32.719 -19 1 98.31 102 ALA B O 1
ATOM 3251 N N . GLU B 1 103 ? 7.871 -33.656 -20.625 1 98.19 103 GLU B N 1
ATOM 3252 C CA . GLU B 1 103 ? 8.023 -34.875 -19.875 1 98.19 103 GLU B CA 1
ATOM 3253 C C . GLU B 1 103 ? 9.086 -34.75 -18.781 1 98.19 103 GLU B C 1
ATOM 3255 O O . GLU B 1 103 ? 9.016 -35.406 -17.75 1 98.19 103 GLU B O 1
ATOM 3260 N N . TYR B 1 104 ? 10.117 -33.875 -19.078 1 97.12 104 TYR B N 1
ATOM 3261 C CA . TYR B 1 104 ? 11.195 -33.656 -18.109 1 97.12 104 TYR B CA 1
ATOM 3262 C C . TYR B 1 104 ? 11.5 -32.156 -17.984 1 97.12 104 TYR B C 1
ATOM 3264 O O . TYR B 1 104 ? 11.273 -31.391 -18.922 1 97.12 104 TYR B O 1
ATOM 3272 N N . THR B 1 105 ? 12 -31.781 -16.906 1 96.81 105 THR B N 1
ATOM 3273 C CA . THR B 1 105 ? 12.531 -30.438 -16.672 1 96.81 105 THR B CA 1
ATOM 3274 C C . THR B 1 105 ? 13.648 -30.469 -15.633 1 96.81 105 THR B C 1
ATOM 3276 O O . THR B 1 105 ? 13.984 -31.531 -15.109 1 96.81 105 THR B O 1
ATOM 3279 N N . THR B 1 106 ? 14.312 -29.359 -15.477 1 96.62 106 THR B N 1
ATOM 3280 C CA . THR B 1 106 ? 15.273 -29.172 -14.391 1 96.62 106 THR B CA 1
ATOM 3281 C C . THR B 1 106 ? 14.812 -28.078 -13.438 1 96.62 106 THR B C 1
ATOM 3283 O O . THR B 1 106 ? 14.102 -27.156 -13.844 1 96.62 106 THR B O 1
ATOM 3286 N N . VAL B 1 107 ? 15.156 -28.203 -12.203 1 97.5 107 VAL B N 1
ATOM 3287 C CA . VAL B 1 107 ? 14.867 -27.172 -11.211 1 97.5 107 VAL B CA 1
ATOM 3288 C C . VAL B 1 107 ? 15.938 -27.188 -10.117 1 97.5 107 VAL B C 1
ATOM 3290 O O . VAL B 1 107 ? 16.406 -28.266 -9.719 1 97.5 107 VAL B O 1
ATOM 3293 N N . ASP B 1 108 ? 16.406 -25.984 -9.742 1 97.62 108 ASP B N 1
ATOM 3294 C CA . ASP B 1 108 ? 17.312 -25.922 -8.602 1 97.62 108 ASP B CA 1
ATOM 3295 C C . ASP B 1 108 ? 16.656 -26.484 -7.34 1 97.62 108 ASP B C 1
ATOM 3297 O O . ASP B 1 108 ? 15.484 -26.203 -7.07 1 97.62 108 ASP B O 1
ATOM 3301 N N . GLU B 1 109 ? 17.375 -27.25 -6.559 1 98.31 109 GLU B N 1
ATOM 3302 C CA . GLU B 1 109 ? 16.797 -27.875 -5.371 1 98.31 109 GLU B CA 1
ATOM 3303 C C . GLU B 1 109 ? 16.234 -26.812 -4.418 1 98.31 109 GLU B C 1
ATOM 3305 O O . GLU B 1 109 ? 15.336 -27.109 -3.621 1 98.31 109 GLU B O 1
ATOM 3310 N N . ARG B 1 110 ? 16.766 -25.625 -4.426 1 97.94 110 ARG B N 1
ATOM 3311 C CA . ARG B 1 110 ? 16.359 -24.547 -3.533 1 97.94 110 ARG B CA 1
ATOM 3312 C C . ARG B 1 110 ? 14.969 -24.031 -3.898 1 97.94 110 ARG B C 1
ATOM 3314 O O . ARG B 1 110 ? 14.328 -23.328 -3.105 1 97.94 110 ARG B O 1
ATOM 3321 N N . PHE B 1 111 ? 14.406 -24.375 -5.105 1 98.69 111 PHE B N 1
ATOM 3322 C CA . PHE B 1 111 ? 13.148 -23.812 -5.586 1 98.69 111 PHE B CA 1
ATOM 3323 C C . PHE B 1 111 ? 12.055 -24.875 -5.605 1 98.69 111 PHE B C 1
ATOM 3325 O O . PHE B 1 111 ? 10.961 -24.641 -6.117 1 98.69 111 PHE B O 1
ATOM 3332 N N . ALA B 1 112 ? 12.344 -26.016 -5.066 1 98.81 112 ALA B N 1
ATOM 3333 C CA . ALA B 1 112 ? 11.391 -27.125 -5.059 1 98.81 112 ALA B CA 1
ATOM 3334 C C . ALA B 1 112 ? 11.031 -27.531 -3.629 1 98.81 112 ALA B C 1
ATOM 3336 O O . ALA B 1 112 ? 11.773 -27.219 -2.689 1 98.81 112 ALA B O 1
ATOM 3337 N N . ALA B 1 113 ? 9.914 -28.109 -3.48 1 98.94 113 ALA B N 1
ATOM 3338 C CA . ALA B 1 113 ? 9.469 -28.719 -2.229 1 98.94 113 ALA B CA 1
ATOM 3339 C C . ALA B 1 113 ? 8.984 -30.141 -2.455 1 98.94 113 ALA B C 1
ATOM 3341 O O . ALA B 1 113 ? 8.617 -30.516 -3.572 1 98.94 113 ALA B O 1
ATOM 3342 N N . HIS B 1 114 ? 9.023 -30.906 -1.385 1 98.94 114 HIS B N 1
ATOM 3343 C CA . HIS B 1 114 ? 8.383 -32.219 -1.47 1 98.94 114 HIS B CA 1
ATOM 3344 C C . HIS B 1 114 ? 6.879 -32.062 -1.693 1 98.94 114 HIS B C 1
ATOM 3346 O O . HIS B 1 114 ? 6.227 -31.25 -1.058 1 98.94 114 HIS B O 1
ATOM 3352 N N . LYS B 1 115 ? 6.426 -32.812 -2.605 1 98.56 115 LYS B N 1
ATOM 3353 C CA . LYS B 1 115 ? 4.988 -32.875 -2.865 1 98.56 115 LYS B CA 1
ATOM 3354 C C . LYS B 1 115 ? 4.23 -33.375 -1.629 1 98.56 115 LYS B C 1
ATOM 3356 O O . LYS B 1 115 ? 4.691 -34.25 -0.922 1 98.56 115 LYS B O 1
ATOM 3361 N N . PRO B 1 116 ? 2.99 -32.75 -1.352 1 98.81 116 PRO B N 1
ATOM 3362 C CA . PRO B 1 116 ? 2.174 -33.375 -0.315 1 98.81 116 PRO B CA 1
ATOM 3363 C C . PRO B 1 116 ? 1.887 -34.844 -0.611 1 98.81 116 PRO B C 1
ATOM 3365 O O . PRO B 1 116 ? 1.597 -35.219 -1.756 1 98.81 116 PRO B O 1
ATOM 3368 N N . THR B 1 117 ? 1.888 -35.656 0.341 1 98.56 117 THR B N 1
ATOM 3369 C CA . THR B 1 117 ? 1.789 -37.094 0.144 1 98.56 117 THR B CA 1
ATOM 3370 C C . THR B 1 117 ? 0.337 -37.531 -0.073 1 98.56 117 THR B C 1
ATOM 3372 O O . THR B 1 117 ? 0.07 -38.594 -0.64 1 98.56 117 THR B O 1
ATOM 3375 N N . SER B 1 118 ? -0.56 -36.719 0.335 1 98.56 118 SER B N 1
ATOM 3376 C CA . SER B 1 118 ? -1.964 -37.094 0.381 1 98.56 118 SER B CA 1
ATOM 3377 C C . SER B 1 118 ? -2.674 -36.781 -0.927 1 98.56 118 SER B C 1
ATOM 3379 O O . SER B 1 118 ? -3.859 -37.062 -1.089 1 98.56 118 SER B O 1
ATOM 3381 N N . VAL B 1 119 ? -1.946 -36.156 -1.918 1 98.75 119 VAL B N 1
ATOM 3382 C CA . VAL B 1 119 ? -2.666 -35.688 -3.102 1 98.75 119 VAL B CA 1
ATOM 3383 C C . VAL B 1 119 ? -1.995 -36.25 -4.359 1 98.75 119 VAL B C 1
ATOM 3385 O O . VAL B 1 119 ? -0.853 -36.719 -4.309 1 98.75 119 VAL B O 1
ATOM 3388 N N . SER B 1 120 ? -2.725 -36.219 -5.48 1 98.81 120 SER B N 1
ATOM 3389 C CA . SER B 1 120 ? -2.223 -36.688 -6.77 1 98.81 120 SER B CA 1
ATOM 3390 C C . SER B 1 120 ? -1.201 -35.688 -7.344 1 98.81 120 SER B C 1
ATOM 3392 O O . SER B 1 120 ? -1.063 -34.594 -6.855 1 98.81 120 SER B O 1
ATOM 3394 N N . PHE B 1 121 ? -0.413 -36.156 -8.297 1 98.94 121 PHE B N 1
ATOM 3395 C CA . PHE B 1 121 ? 0.498 -35.25 -9.016 1 98.94 121 PHE B CA 1
ATOM 3396 C C . PHE B 1 121 ? -0.267 -34.125 -9.68 1 98.94 121 PHE B C 1
ATOM 3398 O O . PHE B 1 121 ? 0.234 -33 -9.773 1 98.94 121 PHE B O 1
ATOM 3405 N N . ALA B 1 122 ? -1.507 -34.406 -10.156 1 98.88 122 ALA B N 1
ATOM 3406 C CA . ALA B 1 122 ? -2.326 -33.375 -10.781 1 98.88 122 ALA B CA 1
ATOM 3407 C C . ALA B 1 122 ? -2.645 -32.25 -9.789 1 98.88 122 ALA B C 1
ATOM 3409 O O . ALA B 1 122 ? -2.449 -31.078 -10.086 1 98.88 122 ALA B O 1
ATOM 3410 N N . GLU B 1 123 ? -3.092 -32.625 -8.617 1 98.88 123 GLU B N 1
ATOM 3411 C CA . GLU B 1 123 ? -3.385 -31.641 -7.578 1 98.88 123 GLU B CA 1
ATOM 3412 C C . GLU B 1 123 ? -2.129 -30.875 -7.18 1 98.88 123 GLU B C 1
ATOM 3414 O O . GLU B 1 123 ? -2.164 -29.641 -7.035 1 98.88 123 GLU B O 1
ATOM 3419 N N . ALA B 1 124 ? -1.039 -31.578 -7.051 1 98.94 124 ALA B N 1
ATOM 3420 C CA . ALA B 1 124 ? 0.216 -30.953 -6.645 1 98.94 124 ALA B CA 1
ATOM 3421 C C . ALA B 1 124 ? 0.696 -29.953 -7.695 1 98.94 124 ALA B C 1
ATOM 3423 O O . ALA B 1 124 ? 1.153 -28.859 -7.359 1 98.94 124 ALA B O 1
ATOM 3424 N N . ALA B 1 125 ? 0.583 -30.312 -8.969 1 98.88 125 ALA B N 1
ATOM 3425 C CA . ALA B 1 125 ? 1.067 -29.469 -10.055 1 98.88 125 ALA B CA 1
ATOM 3426 C C . ALA B 1 125 ? 0.217 -28.203 -10.188 1 98.88 125 ALA B C 1
ATOM 3428 O O . ALA B 1 125 ? 0.691 -27.172 -10.672 1 98.88 125 ALA B O 1
ATOM 3429 N N . ALA B 1 126 ? -1.021 -28.312 -9.734 1 98.75 126 ALA B N 1
ATOM 3430 C CA . ALA B 1 126 ? -1.961 -27.203 -9.859 1 98.75 126 ALA B CA 1
ATOM 3431 C C . ALA B 1 126 ? -1.736 -26.172 -8.758 1 98.75 126 ALA B C 1
ATOM 3433 O O . ALA B 1 126 ? -2.262 -25.047 -8.828 1 98.75 126 ALA B O 1
ATOM 3434 N N . ALA B 1 127 ? -0.899 -26.391 -7.828 1 98.88 127 ALA B N 1
ATOM 3435 C CA . ALA B 1 127 ? -0.956 -25.719 -6.531 1 98.88 127 ALA B CA 1
ATOM 3436 C C . ALA B 1 127 ? 0.051 -24.562 -6.469 1 98.88 127 ALA B C 1
ATOM 3438 O O . ALA B 1 127 ? -0.248 -23.5 -5.926 1 98.88 127 ALA B O 1
ATOM 3439 N N . PRO B 1 128 ? 1.254 -24.688 -7.012 1 98.94 128 PRO B N 1
ATOM 3440 C CA . PRO B 1 128 ? 2.357 -23.828 -6.582 1 98.94 128 PRO B CA 1
ATOM 3441 C C . PRO B 1 128 ? 2.086 -22.344 -6.832 1 98.94 128 PRO B C 1
ATOM 3443 O O . PRO B 1 128 ? 2.119 -21.531 -5.898 1 98.94 128 PRO B O 1
ATOM 3446 N N . LEU B 1 129 ? 1.776 -21.953 -8.039 1 98.88 129 LEU B N 1
ATOM 3447 C CA . LEU B 1 129 ? 1.632 -20.547 -8.359 1 98.88 129 LEU B CA 1
ATOM 3448 C C . LEU B 1 129 ? 0.525 -19.906 -7.52 1 98.88 129 LEU B C 1
ATOM 3450 O O . LEU B 1 129 ? 0.714 -18.828 -6.941 1 98.88 129 LEU B O 1
ATOM 3454 N N . VAL B 1 130 ? -0.608 -20.562 -7.391 1 98.88 130 VAL B N 1
ATOM 3455 C CA . VAL B 1 130 ? -1.746 -19.938 -6.719 1 98.88 130 VAL B CA 1
ATOM 3456 C C . VAL B 1 130 ? -1.501 -19.906 -5.211 1 98.88 130 VAL B C 1
ATOM 3458 O O . VAL B 1 130 ? -1.903 -18.953 -4.535 1 98.88 130 VAL B O 1
ATOM 3461 N N . LEU B 1 131 ? -0.832 -20.906 -4.656 1 98.94 131 LEU B N 1
ATOM 3462 C CA . LEU B 1 131 ? -0.515 -20.906 -3.23 1 98.94 131 LEU B CA 1
ATOM 3463 C C . LEU B 1 131 ? 0.44 -19.766 -2.891 1 98.94 131 LEU B C 1
ATOM 3465 O O . LEU B 1 131 ? 0.217 -19.031 -1.926 1 98.94 131 LEU B O 1
ATOM 3469 N N . ILE B 1 132 ? 1.485 -19.641 -3.676 1 98.94 132 ILE B N 1
ATOM 3470 C CA . ILE B 1 132 ? 2.475 -18.594 -3.438 1 98.94 132 ILE B CA 1
ATOM 3471 C C . ILE B 1 132 ? 1.819 -17.219 -3.578 1 98.94 132 ILE B C 1
ATOM 3473 O O . ILE B 1 132 ? 2.031 -16.344 -2.744 1 98.94 132 ILE B O 1
ATOM 3477 N N . THR B 1 133 ? 0.987 -17.047 -4.617 1 98.94 133 THR B N 1
ATOM 3478 C CA . THR B 1 133 ? 0.281 -15.789 -4.852 1 98.94 133 THR B CA 1
ATOM 3479 C C . THR B 1 133 ? -0.59 -15.43 -3.652 1 98.94 133 THR B C 1
ATOM 3481 O O . THR B 1 133 ? -0.503 -14.312 -3.131 1 98.94 133 THR B O 1
ATOM 3484 N N . ALA B 1 134 ? -1.421 -16.344 -3.221 1 98.94 134 ALA B N 1
ATOM 3485 C CA . ALA B 1 134 ? -2.355 -16.078 -2.131 1 98.94 134 ALA B CA 1
ATOM 3486 C C . ALA B 1 134 ? -1.614 -15.836 -0.82 1 98.94 134 ALA B C 1
ATOM 3488 O O . ALA B 1 134 ? -1.977 -14.938 -0.053 1 98.94 134 ALA B O 1
ATOM 3489 N N . TRP B 1 135 ? -0.578 -16.656 -0.583 1 98.94 135 TRP B N 1
ATOM 3490 C CA . TRP B 1 135 ? 0.221 -16.516 0.63 1 98.94 135 TRP B CA 1
ATOM 3491 C C . TRP B 1 135 ? 0.867 -15.141 0.71 1 98.94 135 TRP B C 1
ATOM 3493 O O . TRP B 1 135 ? 0.723 -14.438 1.713 1 98.94 135 TRP B O 1
ATOM 3503 N N . GLU B 1 136 ? 1.555 -14.734 -0.327 1 98.88 136 GLU B N 1
ATOM 3504 C CA . GLU B 1 136 ? 2.217 -13.43 -0.337 1 98.88 136 GLU B CA 1
ATOM 3505 C C . GLU B 1 136 ? 1.202 -12.297 -0.255 1 98.88 136 GLU B C 1
ATOM 3507 O O . GLU B 1 136 ? 1.416 -11.32 0.461 1 98.88 136 GLU B O 1
ATOM 3512 N N . ALA B 1 137 ? 0.118 -12.43 -0.962 1 98.88 137 ALA B N 1
ATOM 3513 C CA . ALA B 1 137 ? -0.883 -11.367 -0.999 1 98.88 137 ALA B CA 1
ATOM 3514 C C . ALA B 1 137 ? -1.543 -11.188 0.365 1 98.88 137 ALA B C 1
ATOM 3516 O O . ALA B 1 137 ? -1.656 -10.062 0.864 1 98.88 137 ALA B O 1
ATOM 3517 N N . LEU B 1 138 ? -1.955 -12.297 1.011 1 98.94 138 LEU B N 1
ATOM 3518 C CA . LEU B 1 138 ? -2.736 -12.227 2.24 1 98.94 138 LEU B CA 1
ATOM 3519 C C . LEU B 1 138 ? -1.833 -11.984 3.445 1 98.94 138 LEU B C 1
ATOM 3521 O O . LEU B 1 138 ? -2.098 -11.102 4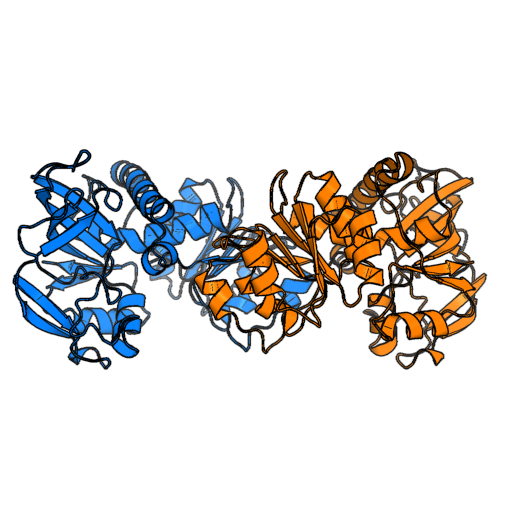.262 1 98.94 138 LEU B O 1
ATOM 3525 N N . TYR B 1 139 ? -0.728 -12.766 3.529 1 98.75 139 TYR B N 1
ATOM 3526 C CA . TYR B 1 139 ? 0.042 -12.812 4.766 1 98.75 139 TYR B CA 1
ATOM 3527 C C . TYR B 1 139 ? 1.158 -11.773 4.75 1 98.75 139 TYR B C 1
ATOM 3529 O O . TYR B 1 139 ? 1.53 -11.234 5.797 1 98.75 139 TYR B O 1
ATOM 3537 N N . GLU B 1 140 ? 1.72 -11.531 3.582 1 97.88 140 GLU B N 1
ATOM 3538 C CA . GLU B 1 140 ? 2.93 -10.711 3.555 1 97.88 140 GLU B CA 1
ATOM 3539 C C . GLU B 1 140 ? 2.635 -9.305 3.051 1 97.88 140 GLU B C 1
ATOM 3541 O O . GLU B 1 140 ? 2.842 -8.328 3.771 1 97.88 140 GLU B O 1
ATOM 3546 N N . ARG B 1 141 ? 1.997 -9.156 1.908 1 97.5 141 ARG B N 1
ATOM 3547 C CA . ARG B 1 141 ? 1.65 -7.828 1.422 1 97.5 141 ARG B CA 1
ATOM 3548 C C . ARG B 1 141 ? 0.478 -7.246 2.205 1 97.5 141 ARG B C 1
ATOM 3550 O O . ARG B 1 141 ? 0.498 -6.074 2.584 1 97.5 141 ARG B O 1
ATOM 3557 N N . GLY B 1 142 ? -0.541 -8.078 2.414 1 98.12 142 GLY B N 1
ATOM 3558 C CA . GLY B 1 142 ? -1.755 -7.648 3.09 1 98.12 142 GLY B CA 1
ATOM 3559 C C . GLY B 1 142 ? -1.638 -7.676 4.602 1 98.12 142 GLY B C 1
ATOM 3560 O O . GLY B 1 142 ? -2.395 -7 5.301 1 98.12 142 GLY B O 1
ATOM 3561 N N . ARG B 1 143 ? -0.745 -8.594 5.137 1 97.81 143 ARG B N 1
ATOM 3562 C CA . ARG B 1 143 ? -0.481 -8.727 6.562 1 97.81 143 ARG B CA 1
ATOM 3563 C C . ARG B 1 143 ? -1.757 -9.07 7.328 1 97.81 143 ARG B C 1
ATOM 3565 O O . ARG B 1 143 ? -2.049 -8.461 8.359 1 97.81 143 ARG B O 1
ATOM 3572 N N . LEU B 1 144 ? -2.508 -9.914 6.797 1 98.75 144 LEU B N 1
ATOM 3573 C CA . LEU B 1 144 ? -3.748 -10.383 7.402 1 98.75 144 LEU B CA 1
ATOM 3574 C C . LEU B 1 144 ? -3.498 -10.922 8.805 1 98.75 144 LEU B C 1
ATOM 3576 O O . LEU B 1 144 ? -2.527 -11.648 9.031 1 98.75 144 LEU B O 1
ATOM 3580 N N . GLU B 1 145 ? -4.34 -10.578 9.75 1 98.69 145 GLU B N 1
ATOM 3581 C CA . GLU B 1 145 ? -4.227 -11.016 11.133 1 98.69 145 GLU B CA 1
ATOM 3582 C C . GLU B 1 145 ? -5.465 -11.797 11.57 1 98.69 145 GLU B C 1
ATOM 3584 O O . GLU B 1 145 ? -6.535 -11.648 10.977 1 98.69 145 GLU B O 1
ATOM 3589 N N . PRO B 1 146 ? -5.234 -12.688 12.562 1 98.75 146 PRO B N 1
ATOM 3590 C CA . PRO B 1 146 ? -6.406 -13.406 13.086 1 98.75 146 PRO B CA 1
ATOM 3591 C C . PRO B 1 146 ? -7.523 -12.461 13.523 1 98.75 146 PRO B C 1
ATOM 3593 O O . PRO B 1 146 ? -7.25 -11.406 14.109 1 98.75 146 PRO B O 1
ATOM 3596 N N . GLY B 1 147 ? -8.742 -12.82 13.203 1 98.75 147 GLY B N 1
ATOM 3597 C CA . GLY B 1 147 ? -9.898 -12.039 13.617 1 98.75 147 GLY B CA 1
ATOM 3598 C C . GLY B 1 147 ? -10.305 -10.984 12.602 1 98.75 147 GLY B C 1
ATOM 3599 O O . GLY B 1 147 ? -11.414 -10.453 12.664 1 98.75 147 GLY B O 1
ATOM 3600 N N . GLU B 1 148 ? -9.484 -10.648 11.641 1 98.88 148 GLU B N 1
ATOM 3601 C CA . GLU B 1 148 ? -9.781 -9.625 10.633 1 98.88 148 GLU B CA 1
ATOM 3602 C C . GLU B 1 148 ? -10.773 -10.148 9.602 1 98.88 148 GLU B C 1
ATOM 3604 O O . GLU B 1 148 ? -10.953 -11.359 9.453 1 98.88 148 GLU B O 1
ATOM 3609 N N . LYS B 1 149 ? -11.461 -9.25 9.016 1 98.94 149 LYS B N 1
ATOM 3610 C CA . LYS B 1 149 ? -12.391 -9.539 7.93 1 98.94 149 LYS B CA 1
ATOM 3611 C C . LYS B 1 149 ? -11.758 -9.25 6.57 1 98.94 149 LYS B C 1
ATOM 3613 O O . LYS B 1 149 ? -11.156 -8.195 6.375 1 98.94 149 LYS B O 1
ATOM 3618 N N . VAL B 1 150 ? -11.875 -10.211 5.688 1 98.94 150 VAL B N 1
ATOM 3619 C CA . VAL B 1 150 ? -11.219 -10.07 4.387 1 98.94 150 VAL B CA 1
ATOM 3620 C C . VAL B 1 150 ? -12.227 -10.344 3.271 1 98.94 150 VAL B C 1
ATOM 3622 O O . VAL B 1 150 ? -13.062 -11.25 3.387 1 98.94 150 VAL B O 1
ATOM 3625 N N . LEU B 1 151 ? -12.266 -9.5 2.23 1 99 151 LEU B N 1
ATOM 3626 C CA . LEU B 1 151 ? -12.984 -9.734 0.984 1 99 151 LEU B CA 1
ATOM 3627 C C . LEU B 1 151 ? -12.062 -10.305 -0.084 1 99 151 LEU B C 1
ATOM 3629 O O . LEU B 1 151 ? -11.07 -9.672 -0.454 1 99 151 LEU B O 1
ATOM 3633 N N . ILE B 1 152 ? -12.312 -11.477 -0.532 1 98.94 152 ILE B N 1
ATOM 3634 C CA . ILE B 1 152 ? -11.547 -12.117 -1.593 1 98.94 152 ILE B CA 1
ATOM 3635 C C . ILE B 1 152 ? -12.398 -12.219 -2.855 1 98.94 152 ILE B C 1
ATOM 3637 O O . ILE B 1 152 ? -13.43 -12.898 -2.863 1 98.94 152 ILE B O 1
ATOM 3641 N N . HIS B 1 153 ? -11.977 -11.539 -3.906 1 98.81 153 HIS B N 1
ATOM 3642 C CA . HIS B 1 153 ? -12.742 -11.602 -5.148 1 98.81 153 HIS B CA 1
ATOM 3643 C C . HIS B 1 153 ? -12.516 -12.922 -5.871 1 98.81 153 HIS B C 1
ATOM 3645 O O . HIS B 1 153 ? -11.422 -13.492 -5.805 1 98.81 153 HIS B O 1
ATOM 3651 N N . ALA B 1 154 ? -13.578 -13.32 -6.637 1 98.25 154 ALA B N 1
ATOM 3652 C CA . ALA B 1 154 ? -13.523 -14.523 -7.465 1 98.25 154 ALA B CA 1
ATOM 3653 C C . ALA B 1 154 ? -13.078 -15.734 -6.648 1 98.25 154 ALA B C 1
ATOM 3655 O O . ALA B 1 154 ? -12.133 -16.438 -7.023 1 98.25 154 ALA B O 1
ATOM 3656 N N . GLY B 1 155 ? -13.836 -16.031 -5.578 1 98.62 155 GLY B N 1
ATOM 3657 C CA . GLY B 1 155 ? -13.445 -17.016 -4.598 1 98.62 155 GLY B CA 1
ATOM 3658 C C . GLY B 1 155 ? -13.352 -18.422 -5.172 1 98.62 155 GLY B C 1
ATOM 3659 O O . GLY B 1 155 ? -12.602 -19.266 -4.664 1 98.62 155 GLY B O 1
ATOM 3660 N N . ALA B 1 156 ? -14.07 -18.641 -6.242 1 98.44 156 ALA B N 1
ATOM 3661 C CA . ALA B 1 156 ? -14.109 -20 -6.801 1 98.44 156 ALA B CA 1
ATOM 3662 C C . ALA B 1 156 ? -13.008 -20.203 -7.832 1 98.44 156 ALA B C 1
ATOM 3664 O O . ALA B 1 156 ? -12.812 -21.297 -8.344 1 98.44 156 ALA B O 1
ATOM 3665 N N . GLY B 1 157 ? -12.297 -19.141 -8.109 1 97.88 157 GLY B N 1
ATOM 3666 C CA . GLY B 1 157 ? -11.258 -19.219 -9.125 1 97.88 157 GLY B CA 1
ATOM 3667 C C . GLY B 1 157 ? -9.984 -19.875 -8.617 1 97.88 157 GLY B C 1
ATOM 3668 O O . GLY B 1 157 ? -9.969 -20.453 -7.531 1 97.88 157 GLY B O 1
ATOM 3669 N N . GLY B 1 158 ? -8.93 -19.859 -9.492 1 97.81 158 GLY B N 1
ATOM 3670 C CA . GLY B 1 158 ? -7.668 -20.5 -9.164 1 97.81 158 GLY B CA 1
ATOM 3671 C C . GLY B 1 158 ? -7.039 -19.969 -7.895 1 97.81 158 GLY B C 1
ATOM 3672 O O . GLY B 1 158 ? -6.828 -20.703 -6.938 1 97.81 158 GLY B O 1
ATOM 3673 N N . VAL B 1 159 ? -6.809 -18.672 -7.848 1 98.62 159 VAL B N 1
ATOM 3674 C CA . VAL B 1 159 ? -6.188 -18.047 -6.684 1 98.62 159 VAL B CA 1
ATOM 3675 C C . VAL B 1 159 ? -7.203 -17.953 -5.547 1 98.62 159 VAL B C 1
ATOM 3677 O O . VAL B 1 159 ? -6.871 -18.219 -4.391 1 98.62 159 VAL B O 1
ATOM 3680 N N . GLY B 1 160 ? -8.453 -17.688 -5.848 1 98.75 160 GLY B N 1
ATOM 3681 C CA . GLY B 1 160 ? -9.492 -17.453 -4.855 1 98.75 160 GLY B CA 1
ATOM 3682 C C . GLY B 1 160 ? -9.75 -18.656 -3.967 1 98.75 160 GLY B C 1
ATOM 3683 O O . GLY B 1 160 ? -9.883 -18.516 -2.75 1 98.75 160 GLY B O 1
ATOM 3684 N N . HIS B 1 161 ? -9.805 -19.812 -4.582 1 98.81 161 HIS B N 1
ATOM 3685 C CA . HIS B 1 161 ? -10.219 -20.984 -3.805 1 98.81 161 HIS B CA 1
ATOM 3686 C C . HIS B 1 161 ? -9.172 -21.344 -2.758 1 98.81 161 HIS B C 1
ATOM 3688 O O . HIS B 1 161 ? -9.508 -21.844 -1.684 1 98.81 161 HIS B O 1
ATOM 3694 N N . VAL B 1 162 ? -7.887 -21.047 -3.031 1 98.88 162 VAL B N 1
ATOM 3695 C CA . VAL B 1 162 ? -6.891 -21.344 -2.01 1 98.88 162 VAL B CA 1
ATOM 3696 C C . VAL B 1 162 ? -6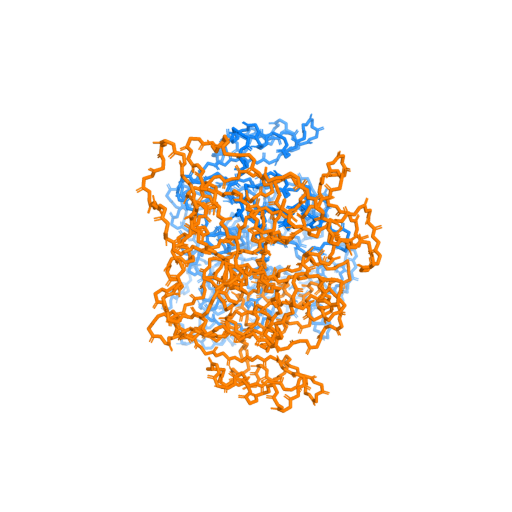.77 -20.172 -1.043 1 98.88 162 VAL B C 1
ATOM 3698 O O . VAL B 1 162 ? -6.469 -20.359 0.138 1 98.88 162 VAL B O 1
ATOM 3701 N N . ALA B 1 163 ? -7.027 -18.938 -1.524 1 98.94 163 ALA B N 1
ATOM 3702 C CA . ALA B 1 163 ? -6.957 -17.75 -0.687 1 98.94 163 ALA B CA 1
ATOM 3703 C C . ALA B 1 163 ? -7.969 -17.812 0.453 1 98.94 163 ALA B C 1
ATOM 3705 O O . ALA B 1 163 ? -7.66 -17.438 1.588 1 98.94 163 ALA B O 1
ATOM 3706 N N . ILE B 1 164 ? -9.188 -18.281 0.153 1 98.94 164 ILE B N 1
ATOM 3707 C CA . ILE B 1 164 ? -10.219 -18.422 1.177 1 98.94 164 ILE B CA 1
ATOM 3708 C C . ILE B 1 164 ? -9.711 -19.344 2.291 1 98.94 164 ILE B C 1
ATOM 3710 O O . ILE B 1 164 ? -9.797 -18.984 3.473 1 98.94 164 ILE B O 1
ATOM 3714 N N . GLN B 1 165 ? -9.156 -20.438 1.9 1 99 165 GLN B N 1
ATOM 3715 C CA . GLN B 1 165 ? -8.703 -21.422 2.869 1 99 165 GLN B CA 1
ATOM 3716 C C . GLN B 1 165 ? -7.523 -20.906 3.686 1 99 165 GLN B C 1
ATOM 3718 O O . GLN B 1 165 ? -7.469 -21.109 4.902 1 99 165 GLN B O 1
ATOM 3723 N N . LEU B 1 166 ? -6.562 -20.219 3.027 1 98.94 166 LEU B N 1
ATOM 3724 C CA . LEU B 1 166 ? -5.426 -19.656 3.738 1 98.94 166 LEU B CA 1
ATOM 3725 C C . LEU B 1 166 ? -5.879 -18.562 4.707 1 98.94 166 LEU B C 1
ATOM 3727 O O . LEU B 1 166 ? -5.344 -18.453 5.812 1 98.94 166 LEU B O 1
ATOM 3731 N N . ALA B 1 167 ? -6.84 -17.734 4.266 1 98.94 167 ALA B N 1
ATOM 3732 C CA . ALA B 1 167 ? -7.383 -16.719 5.164 1 98.94 167 ALA B CA 1
ATOM 3733 C C . ALA B 1 167 ? -8.016 -17.359 6.398 1 98.94 167 ALA B C 1
ATOM 3735 O O . ALA B 1 167 ? -7.809 -16.891 7.52 1 98.94 167 ALA B O 1
ATOM 3736 N N . LYS B 1 168 ? -8.742 -18.469 6.184 1 98.94 168 LYS B N 1
ATOM 3737 C CA . LYS B 1 168 ? -9.367 -19.172 7.293 1 98.94 168 LYS B CA 1
ATOM 3738 C C . LYS B 1 168 ? -8.328 -19.797 8.211 1 98.94 168 LYS B C 1
ATOM 3740 O O . LYS B 1 168 ? -8.469 -19.766 9.438 1 98.94 168 LYS B O 1
ATOM 3745 N N . LEU B 1 169 ? -7.305 -20.344 7.621 1 98.88 169 LEU B N 1
ATOM 3746 C CA . LEU B 1 169 ? -6.219 -20.938 8.398 1 98.88 169 LEU B CA 1
ATOM 3747 C C . LEU B 1 169 ? -5.555 -19.891 9.281 1 98.88 169 LEU B C 1
ATOM 3749 O O . LEU B 1 169 ? -5.078 -20.203 10.375 1 98.88 169 LEU B O 1
ATOM 3753 N N . LYS B 1 170 ? -5.555 -18.609 8.836 1 98.62 170 LYS B N 1
ATOM 3754 C CA . LYS B 1 170 ? -4.98 -17.516 9.602 1 98.62 170 LYS B CA 1
ATOM 3755 C C . LYS B 1 170 ? -5.93 -17.062 10.711 1 98.62 170 LYS B C 1
ATOM 3757 O O . LYS B 1 170 ? -5.543 -16.281 11.586 1 98.62 170 LYS B O 1
ATOM 3762 N N . GLY B 1 171 ? -7.176 -17.531 10.664 1 98.81 171 GLY B N 1
ATOM 3763 C CA . GLY B 1 171 ? -8.156 -17.156 11.664 1 98.81 171 GLY B CA 1
ATOM 3764 C C . GLY B 1 171 ? -8.984 -15.945 11.266 1 98.81 171 GLY B C 1
ATOM 3765 O O . GLY B 1 171 ? -9.57 -15.273 12.125 1 98.81 171 GLY B O 1
ATOM 3766 N N . ALA B 1 172 ? -9.055 -15.648 10 1 98.88 172 ALA B N 1
ATOM 3767 C CA . ALA B 1 172 ? -9.797 -14.484 9.508 1 98.88 172 ALA B CA 1
ATOM 3768 C C . ALA B 1 172 ? -11.227 -14.867 9.148 1 98.88 172 ALA B C 1
ATOM 3770 O O . ALA B 1 172 ? -11.562 -16.047 9.055 1 98.88 172 ALA B O 1
ATOM 3771 N N . ASN B 1 173 ? -12.109 -13.883 9.055 1 98.88 173 ASN B N 1
ATOM 3772 C CA . ASN B 1 173 ? -13.453 -14.023 8.492 1 98.88 173 ASN B CA 1
ATOM 3773 C C . ASN B 1 173 ? -13.484 -13.633 7.02 1 98.88 173 ASN B C 1
ATOM 3775 O O . ASN B 1 173 ? -12.945 -12.586 6.633 1 98.88 173 ASN B O 1
ATOM 3779 N N . VAL B 1 174 ? -14.133 -14.461 6.242 1 98.94 174 VAL B N 1
ATOM 3780 C CA . VAL B 1 174 ? -13.953 -14.305 4.801 1 98.94 174 VAL B CA 1
ATOM 3781 C C . VAL B 1 174 ? -15.305 -14.07 4.133 1 98.94 174 VAL B C 1
ATOM 3783 O O . VAL B 1 174 ? -16.219 -14.891 4.262 1 98.94 174 VAL B O 1
ATOM 3786 N N . CYS B 1 175 ? -15.469 -12.984 3.441 1 98.94 175 CYS B N 1
ATOM 3787 C CA . CYS B 1 175 ? -16.484 -12.859 2.402 1 98.94 175 CYS B CA 1
ATOM 3788 C C . CYS B 1 175 ? -15.852 -12.898 1.016 1 98.94 175 CYS B C 1
ATOM 3790 O O . CYS B 1 175 ? -14.672 -12.586 0.855 1 98.94 175 CYS B O 1
ATOM 3792 N N . THR B 1 176 ? -16.594 -13.383 0.048 1 98.94 176 THR B N 1
ATOM 3793 C CA . THR B 1 176 ? -16.047 -13.578 -1.288 1 98.94 176 THR B CA 1
ATOM 3794 C C . THR B 1 176 ? -17.125 -13.383 -2.352 1 98.94 176 THR B C 1
ATOM 3796 O O . THR B 1 176 ? -18.312 -13.516 -2.066 1 98.94 176 THR B O 1
ATOM 3799 N N . THR B 1 177 ? -16.688 -12.969 -3.529 1 98.88 177 THR B N 1
ATOM 3800 C CA . THR B 1 177 ? -17.625 -12.828 -4.637 1 98.88 177 THR B CA 1
ATOM 3801 C C . THR B 1 177 ? -17.625 -14.07 -5.516 1 98.88 177 THR B C 1
ATOM 3803 O O . THR B 1 177 ? -16.578 -14.672 -5.746 1 98.88 177 THR B O 1
ATOM 3806 N N . VAL B 1 178 ? -18.766 -14.5 -5.938 1 98.5 178 VAL B N 1
ATOM 3807 C CA . VAL B 1 178 ? -18.969 -15.625 -6.844 1 98.5 178 VAL B CA 1
ATOM 3808 C C . VAL B 1 178 ? -20.062 -15.297 -7.848 1 98.5 178 VAL B C 1
ATOM 3810 O O . VAL B 1 178 ? -20.875 -14.391 -7.617 1 98.5 178 VAL B O 1
ATOM 3813 N N . SER B 1 179 ? -20.109 -16.047 -8.93 1 97.44 179 SER B N 1
ATOM 3814 C CA . SER B 1 179 ? -20.984 -15.672 -10.031 1 97.44 179 SER B CA 1
ATOM 3815 C C . SER B 1 179 ? -22.266 -16.516 -10.023 1 97.44 179 SER B C 1
ATOM 3817 O O . SER B 1 179 ? -23.219 -16.219 -10.742 1 97.44 179 SER B O 1
ATOM 3819 N N . SER B 1 180 ? -22.312 -17.609 -9.242 1 97.5 180 SER B N 1
ATOM 3820 C CA . SER B 1 180 ? -23.453 -18.516 -9.258 1 97.5 180 SER B CA 1
ATOM 3821 C C . SER B 1 180 ? -23.672 -19.172 -7.895 1 97.5 180 SER B C 1
ATOM 3823 O O . SER B 1 180 ? -22.781 -19.109 -7.035 1 97.5 180 SER B O 1
ATOM 3825 N N . GLN B 1 181 ? -24.875 -19.766 -7.75 1 98.06 181 GLN B N 1
ATOM 3826 C CA . GLN B 1 181 ? -25.172 -20.453 -6.5 1 98.06 181 GLN B CA 1
ATOM 3827 C C . GLN B 1 181 ? -24.297 -21.688 -6.32 1 98.06 181 GLN B C 1
ATOM 3829 O O . GLN B 1 181 ? -23.875 -22 -5.203 1 98.06 181 GLN B O 1
ATOM 3834 N N . GLU B 1 182 ? -24.031 -22.328 -7.426 1 98 182 GLU B N 1
ATOM 3835 C CA . GLU B 1 182 ? -23.141 -23.484 -7.375 1 98 182 GLU B CA 1
ATOM 3836 C C . GLU B 1 182 ? -21.766 -23.109 -6.824 1 98 182 GLU B C 1
ATOM 3838 O O . GLU B 1 182 ? -21.219 -23.797 -5.973 1 98 182 GLU B O 1
ATOM 3843 N N . LYS B 1 183 ? -21.266 -22.016 -7.254 1 98.31 183 LYS B N 1
ATOM 3844 C CA . LYS B 1 183 ? -19.969 -21.547 -6.785 1 98.31 183 LYS B CA 1
ATOM 3845 C C . LYS B 1 183 ? -20.047 -21.047 -5.344 1 98.31 183 LYS B C 1
ATOM 3847 O O . LYS B 1 183 ? -19.094 -21.172 -4.582 1 98.31 183 LYS B O 1
ATOM 3852 N N . ALA B 1 184 ? -21.203 -20.484 -4.98 1 98.69 184 ALA B N 1
ATOM 3853 C CA . ALA B 1 184 ? -21.406 -20.094 -3.588 1 98.69 184 ALA B CA 1
ATOM 3854 C C . ALA B 1 184 ? -21.297 -21.297 -2.656 1 98.69 184 ALA B C 1
ATOM 3856 O O . ALA B 1 184 ? -20.641 -21.234 -1.612 1 98.69 184 ALA B O 1
ATOM 3857 N N . ASP B 1 185 ? -21.922 -22.359 -3.078 1 98.69 185 ASP B N 1
ATOM 3858 C CA . ASP B 1 185 ? -21.875 -23.578 -2.287 1 98.69 185 ASP B CA 1
ATOM 3859 C C . ASP B 1 185 ? -20.453 -24.125 -2.209 1 98.69 185 ASP B C 1
ATOM 3861 O O . ASP B 1 185 ? -20.016 -24.562 -1.146 1 98.69 185 ASP B O 1
ATOM 3865 N N . PHE B 1 186 ? -19.766 -24.031 -3.295 1 98.62 186 PHE B N 1
ATOM 3866 C CA . PHE B 1 186 ? -18.375 -24.5 -3.375 1 98.62 186 PHE B CA 1
ATOM 3867 C C . PHE B 1 186 ? -17.484 -23.734 -2.404 1 98.62 186 PHE B C 1
ATOM 3869 O O . PHE B 1 186 ? -16.766 -24.344 -1.617 1 98.62 186 PHE B O 1
ATOM 3876 N N . VAL B 1 187 ? -17.578 -22.438 -2.365 1 98.88 187 VAL B N 1
ATOM 3877 C CA . VAL B 1 187 ? -16.672 -21.641 -1.552 1 98.88 187 VAL B CA 1
ATOM 3878 C C . VAL B 1 187 ? -17.047 -21.766 -0.078 1 98.88 187 VAL B C 1
ATOM 3880 O O . VAL B 1 187 ? -16.188 -21.625 0.802 1 98.88 187 VAL B O 1
ATOM 3883 N N . LYS B 1 188 ? -18.312 -22 0.254 1 98.88 188 LYS B N 1
ATOM 3884 C CA . LYS B 1 188 ? -18.703 -22.266 1.635 1 98.88 188 LYS B CA 1
ATOM 3885 C C . LYS B 1 188 ? -18 -23.516 2.17 1 98.88 188 LYS B C 1
ATOM 3887 O O . LYS B 1 188 ? -17.594 -23.547 3.33 1 98.88 188 LYS B O 1
ATOM 3892 N N . GLN B 1 189 ? -17.875 -24.453 1.258 1 98.56 189 GLN B N 1
ATOM 3893 C CA . GLN B 1 189 ? -17.172 -25.672 1.643 1 98.56 189 GLN B CA 1
ATOM 3894 C C . GLN B 1 189 ? -15.695 -25.406 1.896 1 98.56 189 GLN B C 1
ATOM 3896 O O . GLN B 1 189 ? -15.047 -26.141 2.643 1 98.56 189 GLN B O 1
ATOM 3901 N N . LEU B 1 190 ? -15.227 -24.359 1.298 1 98.75 190 LEU B N 1
ATOM 3902 C CA . LEU B 1 190 ? -13.828 -24 1.477 1 98.75 190 LEU B CA 1
ATOM 3903 C C . LEU B 1 190 ? -13.641 -23.172 2.742 1 98.75 190 LEU B C 1
ATOM 3905 O O . LEU B 1 190 ? -12.508 -22.906 3.154 1 98.75 190 LEU B O 1
ATOM 3909 N N . GLY B 1 191 ? -14.703 -22.672 3.34 1 98.75 191 GLY B N 1
ATOM 3910 C CA . GLY B 1 191 ? -14.633 -21.969 4.605 1 98.75 191 GLY B CA 1
ATOM 3911 C C . GLY B 1 191 ? -15.125 -20.531 4.512 1 98.75 191 GLY B C 1
ATOM 3912 O O . GLY B 1 191 ? -15.18 -19.828 5.52 1 98.75 191 GLY B O 1
ATOM 3913 N N . ALA B 1 192 ? -15.555 -20.094 3.375 1 98.88 192 ALA B N 1
ATOM 3914 C CA . ALA B 1 192 ? -16.062 -18.734 3.252 1 98.88 192 ALA B CA 1
ATOM 3915 C C . ALA B 1 192 ? -17.25 -18.5 4.172 1 98.88 192 ALA B C 1
ATOM 3917 O O . ALA B 1 192 ? -18.172 -19.328 4.23 1 98.88 192 ALA B O 1
ATOM 3918 N N . ASP B 1 193 ? -17.234 -17.406 4.867 1 98.88 193 ASP B N 1
ATOM 3919 C CA . ASP B 1 193 ? -18.312 -17.078 5.801 1 98.88 193 ASP B CA 1
ATOM 3920 C C . ASP B 1 193 ? -19.5 -16.453 5.074 1 98.88 193 ASP B C 1
ATOM 3922 O O . ASP B 1 193 ? -20.656 -16.641 5.473 1 98.88 193 ASP B O 1
ATOM 3926 N N . TYR B 1 194 ? -19.203 -15.703 4.035 1 98.88 194 TYR B N 1
ATOM 3927 C CA . TYR B 1 194 ? -20.25 -14.945 3.371 1 98.88 194 TYR B CA 1
ATOM 3928 C C . TYR B 1 194 ? -19.984 -14.844 1.874 1 98.88 194 TYR B C 1
ATOM 3930 O O . TYR B 1 194 ? -19.359 -13.891 1.412 1 98.88 194 TYR B O 1
ATOM 3938 N N . PRO B 1 195 ? -20.578 -15.773 1.071 1 98.88 195 PRO B N 1
ATOM 3939 C CA . PRO B 1 195 ? -20.484 -15.633 -0.385 1 98.88 195 PRO B CA 1
ATOM 3940 C C . PRO B 1 195 ? -21.422 -14.555 -0.932 1 98.88 195 PRO B C 1
ATOM 3942 O O . PRO B 1 195 ? -22.578 -14.461 -0.519 1 98.88 195 PRO B O 1
ATOM 3945 N N . ILE B 1 196 ? -20.891 -13.703 -1.779 1 98.88 196 ILE B N 1
ATOM 3946 C CA . ILE B 1 196 ? -21.656 -12.625 -2.406 1 98.88 196 ILE B CA 1
ATOM 3947 C C . ILE B 1 196 ? -21.859 -12.93 -3.889 1 98.88 196 ILE B C 1
ATOM 3949 O O . ILE B 1 196 ? -20.891 -13.008 -4.652 1 98.88 196 ILE B O 1
ATOM 3953 N N . LEU B 1 197 ? -23.094 -13.148 -4.301 1 98.75 197 LEU B N 1
ATOM 3954 C CA . LEU B 1 197 ? -23.422 -13.281 -5.719 1 98.75 197 LEU B CA 1
ATOM 3955 C C . LEU B 1 197 ? -23.391 -11.922 -6.41 1 98.75 197 LEU B C 1
ATOM 3957 O O . LEU B 1 197 ? -24.422 -11.25 -6.504 1 98.75 197 LEU B O 1
ATOM 3961 N N . TYR B 1 198 ? -22.281 -11.586 -7.012 1 97.69 198 TYR B N 1
ATOM 3962 C CA . TYR B 1 198 ? -22 -10.211 -7.402 1 97.69 198 TYR B CA 1
ATOM 3963 C C . TYR B 1 198 ? -22.844 -9.805 -8.602 1 97.69 198 TYR B C 1
ATOM 3965 O O . TYR B 1 198 ? -22.969 -8.617 -8.914 1 97.69 198 TYR B O 1
ATOM 3973 N N . LYS B 1 199 ? -23.438 -10.773 -9.344 1 97.06 199 LYS B N 1
ATOM 3974 C CA . LYS B 1 199 ? -24.297 -10.469 -10.477 1 97.06 199 LYS B CA 1
ATOM 3975 C C . LYS B 1 199 ? -25.672 -9.977 -10.008 1 97.06 199 LYS B C 1
ATOM 3977 O O . LYS B 1 199 ? -26.391 -9.328 -10.766 1 97.06 199 LYS B O 1
ATOM 3982 N N . GLN B 1 200 ? -25.938 -10.25 -8.766 1 97.06 200 GLN B N 1
ATOM 3983 C CA . GLN B 1 200 ? -27.266 -9.953 -8.234 1 97.06 200 GLN B CA 1
ATOM 3984 C C . GLN B 1 200 ? -27.203 -8.844 -7.184 1 97.06 200 GLN B C 1
ATOM 3986 O O . GLN B 1 200 ? -28.219 -8.258 -6.832 1 97.06 200 GLN B O 1
ATOM 3991 N N . THR B 1 201 ? -26.047 -8.742 -6.695 1 96.62 201 THR B N 1
ATOM 3992 C CA . THR B 1 201 ? -25.891 -7.832 -5.566 1 96.62 201 THR B CA 1
ATOM 3993 C C . THR B 1 201 ? -24.641 -6.973 -5.723 1 96.62 201 THR B C 1
ATOM 3995 O O . THR B 1 201 ? -23.625 -7.441 -6.23 1 96.62 201 THR B O 1
ATOM 3998 N N . ASP B 1 202 ? -24.734 -5.645 -5.297 1 98.31 202 ASP B N 1
ATOM 3999 C CA . ASP B 1 202 ? -23.547 -4.812 -5.199 1 98.31 202 ASP B CA 1
ATOM 4000 C C . ASP B 1 202 ? -22.594 -5.348 -4.137 1 98.31 202 ASP B C 1
ATOM 4002 O O . ASP B 1 202 ? -22.891 -5.297 -2.943 1 98.31 202 ASP B O 1
ATOM 4006 N N . PHE B 1 203 ? -21.484 -5.828 -4.555 1 98.75 203 PHE B N 1
ATOM 4007 C CA . PHE B 1 203 ? -20.609 -6.543 -3.627 1 98.75 203 PHE B CA 1
ATOM 4008 C C . PHE B 1 203 ? -20.062 -5.598 -2.566 1 98.75 203 PHE B C 1
ATOM 4010 O O . PHE B 1 203 ? -19.781 -6.016 -1.438 1 98.75 203 PHE B O 1
ATOM 4017 N N . ALA B 1 204 ? -19.797 -4.336 -2.922 1 98.81 204 ALA B N 1
ATOM 4018 C CA . ALA B 1 204 ? -19.266 -3.385 -1.947 1 98.81 204 ALA B CA 1
ATOM 4019 C C . ALA B 1 204 ? -20.266 -3.143 -0.819 1 98.81 204 ALA B C 1
ATOM 4021 O O . ALA B 1 204 ? -19.891 -3.158 0.358 1 98.81 204 ALA B O 1
ATOM 4022 N N . GLN B 1 205 ? -21.516 -2.906 -1.18 1 98.62 205 GLN B N 1
ATOM 4023 C CA . GLN B 1 205 ? -22.547 -2.719 -0.18 1 98.62 205 GLN B CA 1
ATOM 4024 C C . GLN B 1 205 ? -22.734 -3.973 0.671 1 98.62 205 GLN B C 1
ATOM 4026 O O . GLN B 1 205 ? -22.906 -3.883 1.888 1 98.62 205 GLN B O 1
ATOM 4031 N N . ALA B 1 206 ? -22.719 -5.145 -0.018 1 98.81 206 ALA B N 1
ATOM 4032 C CA . ALA B 1 206 ? -22.844 -6.406 0.707 1 98.81 206 ALA B CA 1
ATOM 4033 C C . ALA B 1 206 ? -21.734 -6.559 1.742 1 98.81 206 ALA B C 1
ATOM 4035 O O . ALA B 1 206 ? -21.984 -6.973 2.877 1 98.81 206 ALA B O 1
ATOM 4036 N N . ALA B 1 207 ? -20.5 -6.238 1.368 1 98.81 207 ALA B N 1
ATOM 4037 C CA . ALA B 1 207 ? -19.375 -6.309 2.293 1 98.81 207 ALA B CA 1
ATOM 4038 C C . ALA B 1 207 ? -19.547 -5.332 3.451 1 98.81 207 ALA B C 1
ATOM 4040 O O . ALA B 1 207 ? -19.25 -5.664 4.602 1 98.81 207 ALA B O 1
ATOM 4041 N N . LEU B 1 208 ? -19.984 -4.094 3.15 1 98.75 208 LEU B N 1
ATOM 4042 C CA . LEU B 1 208 ? -20.234 -3.098 4.188 1 98.75 208 LEU B CA 1
ATOM 4043 C C . LEU B 1 208 ? -21.297 -3.594 5.164 1 98.75 208 LEU B C 1
ATOM 4045 O O . LEU B 1 208 ? -21.125 -3.477 6.383 1 98.75 208 LEU B O 1
ATOM 4049 N N . ASP B 1 209 ? -22.375 -4.176 4.617 1 98.56 209 ASP B N 1
ATOM 4050 C CA . ASP B 1 209 ? -23.438 -4.711 5.465 1 98.56 209 ASP B CA 1
ATOM 4051 C C . ASP B 1 209 ? -22.906 -5.836 6.355 1 98.56 209 ASP B C 1
ATOM 4053 O O . ASP B 1 209 ? -23.203 -5.879 7.551 1 98.56 209 ASP B O 1
ATOM 4057 N N . TRP B 1 210 ? -22.109 -6.684 5.75 1 98.62 210 TRP B N 1
ATOM 4058 C CA . TRP B 1 210 ? -21.562 -7.832 6.461 1 98.62 210 TRP B CA 1
ATOM 4059 C C . TRP B 1 210 ? -20.641 -7.383 7.594 1 98.62 210 TRP B C 1
ATOM 4061 O O . TRP B 1 210 ? -20.5 -8.078 8.602 1 98.62 210 TRP B O 1
ATOM 4071 N N . THR B 1 211 ? -20.078 -6.191 7.492 1 98.62 211 THR B N 1
ATOM 4072 C CA . THR B 1 211 ? -19.094 -5.703 8.461 1 98.62 211 THR B CA 1
ATOM 4073 C C . THR B 1 211 ? -19.703 -4.625 9.352 1 98.62 211 THR B C 1
ATOM 4075 O O . THR B 1 211 ? -18.984 -3.871 10 1 98.62 211 THR B O 1
ATOM 4078 N N . GLY B 1 212 ? -21 -4.461 9.336 1 97.94 212 GLY B N 1
ATOM 4079 C CA . GLY B 1 212 ? -21.672 -3.461 10.156 1 97.94 212 GLY B CA 1
ATOM 4080 C C . GLY B 1 212 ? -21.375 -2.039 9.711 1 97.94 212 GLY B C 1
ATOM 4081 O O . GLY B 1 212 ? -21.359 -1.119 10.531 1 97.94 212 GLY B O 1
ATOM 4082 N N . GLY B 1 213 ? -21.031 -1.915 8.469 1 97.88 213 GLY B N 1
ATOM 4083 C CA . GLY B 1 213 ? -20.828 -0.594 7.898 1 97.88 213 GLY B CA 1
ATOM 4084 C C . GLY B 1 213 ? -19.391 -0.137 7.949 1 97.88 213 GLY B C 1
ATOM 4085 O O . GLY B 1 213 ? -19.031 0.895 7.375 1 97.88 213 GLY B O 1
ATOM 4086 N N . GLU B 1 214 ? -18.469 -0.811 8.492 1 97.31 214 GLU B N 1
ATOM 4087 C CA . GLU B 1 214 ? -17.094 -0.395 8.695 1 97.31 214 GLU B CA 1
ATOM 4088 C C . GLU B 1 214 ? -16.234 -0.686 7.465 1 97.31 214 GLU B C 1
ATOM 4090 O O . GLU B 1 214 ? -15.328 0.083 7.133 1 97.31 214 GLU B O 1
ATOM 4095 N N . GLY B 1 215 ? -16.516 -1.842 6.789 1 98.75 215 GLY B N 1
ATOM 4096 C CA . GLY B 1 215 ? -15.68 -2.352 5.715 1 98.75 215 GLY B CA 1
ATOM 4097 C C . GLY B 1 215 ? -14.711 -3.426 6.172 1 98.75 215 GLY B C 1
ATOM 4098 O O . GLY B 1 215 ? -14.5 -3.607 7.371 1 98.75 215 GLY B O 1
ATOM 4099 N N . VAL B 1 216 ? -14.188 -4.098 5.215 1 98.94 216 VAL B N 1
ATOM 4100 C CA . VAL B 1 216 ? -13.25 -5.172 5.535 1 98.94 216 VAL B CA 1
ATOM 4101 C C . VAL B 1 216 ? -11.883 -4.586 5.879 1 98.94 216 VAL B C 1
ATOM 4103 O O . VAL B 1 216 ? -11.555 -3.477 5.453 1 98.94 216 VAL B O 1
ATOM 4106 N N . ASP B 1 217 ? -11.086 -5.367 6.656 1 98.94 217 ASP B N 1
ATOM 4107 C CA . ASP B 1 217 ? -9.719 -4.98 6.988 1 98.94 217 ASP B CA 1
ATOM 4108 C C . ASP B 1 217 ? -8.805 -5.094 5.77 1 98.94 217 ASP B C 1
ATOM 4110 O O . ASP B 1 217 ? -7.902 -4.273 5.586 1 98.94 217 ASP B O 1
ATOM 4114 N N . LEU B 1 218 ? -9.07 -6.094 4.98 1 98.94 218 LEU B N 1
ATOM 4115 C CA . LEU B 1 218 ? -8.258 -6.395 3.807 1 98.94 218 LEU B CA 1
ATOM 4116 C C . LEU B 1 218 ? -9.133 -6.855 2.645 1 98.94 218 LEU B C 1
ATOM 4118 O O . LEU B 1 218 ? -10.062 -7.648 2.836 1 98.94 218 LEU B O 1
ATOM 4122 N N . ALA B 1 219 ? -8.922 -6.285 1.489 1 99 219 ALA B N 1
ATOM 4123 C CA . ALA B 1 219 ? -9.484 -6.824 0.253 1 99 219 ALA B CA 1
ATOM 4124 C C . ALA B 1 219 ? -8.391 -7.418 -0.631 1 99 219 ALA B C 1
ATOM 4126 O O . ALA B 1 219 ? -7.301 -6.855 -0.745 1 99 219 ALA B O 1
ATOM 4127 N N . PHE B 1 220 ? -8.68 -8.562 -1.142 1 98.94 220 PHE B N 1
ATOM 4128 C CA . PHE B 1 220 ? -7.789 -9.234 -2.08 1 98.94 220 PHE B CA 1
ATOM 4129 C C . PHE B 1 220 ? -8.414 -9.305 -3.469 1 98.94 220 PHE B C 1
ATOM 4131 O O . PHE B 1 220 ? -9.328 -10.102 -3.707 1 98.94 220 PHE B O 1
ATOM 4138 N N . ASP B 1 221 ? -7.863 -8.477 -4.395 1 98.88 221 ASP B N 1
ATOM 4139 C CA . ASP B 1 221 ? -8.398 -8.32 -5.742 1 98.88 221 ASP B CA 1
ATOM 4140 C C . ASP B 1 221 ? -7.668 -9.227 -6.73 1 98.88 221 ASP B C 1
ATOM 4142 O O . ASP B 1 221 ? -6.488 -9.016 -7.023 1 98.88 221 ASP B O 1
ATOM 4146 N N . THR B 1 222 ? -8.391 -10.211 -7.27 1 98 222 THR B N 1
ATOM 4147 C CA . THR B 1 222 ? -7.84 -11.125 -8.258 1 98 222 THR B CA 1
ATOM 4148 C C . THR B 1 222 ? -8.469 -10.883 -9.633 1 98 222 THR B C 1
ATOM 4150 O O . THR B 1 222 ? -8.281 -11.672 -10.555 1 98 222 THR B O 1
ATOM 4153 N N . VAL B 1 223 ? -9.25 -9.844 -9.766 1 96.94 223 VAL B N 1
ATOM 4154 C CA . VAL B 1 223 ? -10.031 -9.617 -10.977 1 96.94 223 VAL B CA 1
ATOM 4155 C C . VAL B 1 223 ? -9.477 -8.414 -11.734 1 96.94 223 VAL B C 1
ATOM 4157 O O . VAL B 1 223 ? -9.289 -8.477 -12.953 1 96.94 223 VAL B O 1
ATOM 4160 N N . GLY B 1 224 ? -9.172 -7.332 -11.055 1 96.88 224 GLY B N 1
ATOM 4161 C CA . GLY B 1 224 ? -8.633 -6.129 -11.68 1 96.88 224 GLY B CA 1
ATOM 4162 C C . GLY B 1 224 ? -9.695 -5.301 -12.383 1 96.88 224 GLY B C 1
ATOM 4163 O O . GLY B 1 224 ? -10.875 -5.387 -12.055 1 96.88 224 GLY B O 1
ATOM 4164 N N . GLY B 1 225 ? -9.211 -4.402 -13.289 1 95.75 225 GLY B N 1
ATOM 4165 C CA . GLY B 1 225 ? -10.125 -3.527 -14.008 1 95.75 225 GLY B CA 1
ATOM 4166 C C . GLY B 1 225 ? -10.945 -2.641 -13.086 1 95.75 225 GLY B C 1
ATOM 4167 O O . GLY B 1 225 ? -10.422 -2.1 -12.109 1 95.75 225 GLY B O 1
ATOM 4168 N N . GLU B 1 226 ? -12.25 -2.512 -13.383 1 96.75 226 GLU B N 1
ATOM 4169 C CA . GLU B 1 226 ? -13.125 -1.636 -12.602 1 96.75 226 GLU B CA 1
ATOM 4170 C C . GLU B 1 226 ? -13.391 -2.213 -11.219 1 96.75 226 GLU B C 1
ATOM 4172 O O . GLU B 1 226 ? -13.641 -1.47 -10.266 1 96.75 226 GLU B O 1
ATOM 4177 N N . THR B 1 227 ? -13.312 -3.559 -11.18 1 98 227 THR B N 1
ATOM 4178 C CA . THR B 1 227 ? -13.547 -4.195 -9.891 1 98 227 THR B CA 1
ATOM 4179 C C . THR B 1 227 ? -12.578 -3.664 -8.844 1 98 227 THR B C 1
ATOM 4181 O O . THR B 1 227 ? -12.945 -3.492 -7.676 1 98 227 THR B O 1
ATOM 4184 N N . PHE B 1 228 ? -11.414 -3.34 -9.25 1 98.62 228 PHE B N 1
ATOM 4185 C CA . PHE B 1 228 ? -10.375 -2.867 -8.344 1 98.62 228 PHE B CA 1
ATOM 4186 C C . PHE B 1 228 ? -10.82 -1.595 -7.629 1 98.62 228 PHE B C 1
ATOM 4188 O O . PHE B 1 228 ? -10.938 -1.573 -6.402 1 98.62 228 PHE B O 1
ATOM 4195 N N . HIS B 1 229 ? -11.125 -0.532 -8.32 1 98.06 229 HIS B N 1
ATOM 4196 C CA . HIS B 1 229 ? -11.461 0.706 -7.629 1 98.06 229 HIS B CA 1
ATOM 4197 C C . HIS B 1 229 ? -12.875 0.647 -7.055 1 98.06 229 HIS B C 1
ATOM 4199 O O . HIS B 1 229 ? -13.195 1.376 -6.113 1 98.06 229 HIS B O 1
ATOM 4205 N N . LYS B 1 230 ? -13.766 -0.228 -7.59 1 98.56 230 LYS B N 1
ATOM 4206 C CA . LYS B 1 230 ? -15.086 -0.426 -6.996 1 98.56 230 LYS B CA 1
ATOM 4207 C C . LYS B 1 230 ? -14.984 -1.133 -5.648 1 98.56 230 LYS B C 1
ATOM 4209 O O . LYS B 1 230 ? -15.945 -1.162 -4.883 1 98.56 230 LYS B O 1
ATOM 4214 N N . THR B 1 231 ? -13.797 -1.701 -5.379 1 98.88 231 THR B N 1
ATOM 4215 C CA . THR B 1 231 ? -13.57 -2.402 -4.121 1 98.88 231 THR B CA 1
ATOM 4216 C C . THR B 1 231 ? -13.219 -1.418 -3.008 1 98.88 231 THR B C 1
ATOM 4218 O O . THR B 1 231 ? -13.352 -1.739 -1.824 1 98.88 231 THR B O 1
ATOM 4221 N N . PHE B 1 232 ? -12.789 -0.228 -3.32 1 98.88 232 PHE B N 1
ATOM 4222 C CA . PHE B 1 232 ? -12.258 0.723 -2.348 1 98.88 232 PHE B CA 1
ATOM 4223 C C . PHE B 1 232 ? -13.297 1.038 -1.279 1 98.88 232 PHE B C 1
ATOM 4225 O O . PHE B 1 232 ? -12.992 1.03 -0.085 1 98.88 232 PHE B O 1
ATOM 4232 N N . PRO B 1 233 ? -14.586 1.224 -1.638 1 98.75 233 PRO B N 1
ATOM 4233 C CA . PRO B 1 233 ? -15.578 1.557 -0.617 1 98.75 233 PRO B CA 1
ATOM 4234 C C . PRO B 1 233 ? -15.836 0.407 0.355 1 98.75 233 PRO B C 1
ATOM 4236 O O . PRO B 1 233 ? -16.422 0.615 1.422 1 98.75 233 PRO B O 1
ATOM 4239 N N . ALA B 1 234 ? -15.453 -0.815 -0.014 1 98.94 234 ALA B N 1
ATOM 4240 C CA . ALA B 1 234 ? -15.703 -1.994 0.811 1 98.94 234 ALA B CA 1
ATOM 4241 C C . ALA B 1 234 ? -14.617 -2.164 1.868 1 98.94 234 ALA B C 1
ATOM 4243 O O . ALA B 1 234 ? -14.734 -3.002 2.764 1 98.94 234 ALA B O 1
ATOM 4244 N N . VAL B 1 235 ? -13.555 -1.39 1.763 1 98.94 235 VAL B N 1
ATOM 4245 C CA . VAL B 1 235 ? -12.422 -1.492 2.68 1 98.94 235 VAL B CA 1
ATOM 4246 C C . VAL B 1 235 ? -12.539 -0.419 3.762 1 98.94 235 VAL B C 1
ATOM 4248 O O . VAL B 1 235 ? -12.859 0.735 3.467 1 98.94 235 VAL B O 1
ATOM 4251 N N . ARG B 1 236 ? -12.305 -0.756 4.996 1 98.75 236 ARG B N 1
ATOM 4252 C CA . ARG B 1 236 ? -12.422 0.203 6.09 1 98.75 236 ARG B CA 1
ATOM 4253 C C . ARG B 1 236 ? -11.391 1.322 5.945 1 98.75 236 ARG B C 1
ATOM 4255 O O . ARG B 1 236 ? -10.375 1.157 5.262 1 98.75 236 ARG B O 1
ATOM 4262 N N . ILE B 1 237 ? -11.648 2.443 6.574 1 98.5 237 ILE B N 1
ATOM 4263 C CA . ILE B 1 237 ? -10.672 3.529 6.621 1 98.5 237 ILE B CA 1
ATOM 4264 C C . ILE B 1 237 ? -9.359 3.021 7.203 1 98.5 237 ILE B C 1
ATOM 4266 O O . ILE B 1 237 ? -9.359 2.295 8.203 1 98.5 237 ILE B O 1
ATOM 4270 N N . TYR B 1 238 ? -8.234 3.312 6.555 1 98.38 238 TYR B N 1
ATOM 4271 C CA . TYR B 1 238 ? -6.883 2.902 6.922 1 98.38 238 TYR B CA 1
ATOM 4272 C C . TYR B 1 238 ? -6.672 1.418 6.652 1 98.38 238 TYR B C 1
ATOM 4274 O O . TYR B 1 238 ? -5.734 0.814 7.176 1 98.38 238 TYR B O 1
ATOM 4282 N N . GLY B 1 239 ? -7.59 0.786 5.91 1 98.69 239 GLY B N 1
ATOM 4283 C CA . GLY B 1 239 ? -7.449 -0.625 5.586 1 98.69 239 GLY B CA 1
ATOM 4284 C C . GLY B 1 239 ? -6.52 -0.882 4.418 1 98.69 239 GLY B C 1
ATOM 4285 O O . GLY B 1 239 ? -5.855 0.037 3.934 1 98.69 239 GLY B O 1
ATOM 4286 N N . ASP B 1 240 ? -6.469 -2.146 4.02 1 98.81 240 ASP B N 1
ATOM 4287 C CA . ASP B 1 240 ? -5.527 -2.588 2.994 1 98.81 240 ASP B CA 1
ATOM 4288 C C . ASP B 1 240 ? -6.262 -3.262 1.835 1 98.81 240 ASP B C 1
ATOM 4290 O O . ASP B 1 240 ? -7.277 -3.93 2.039 1 98.81 240 ASP B O 1
ATOM 4294 N N . ILE B 1 241 ? -5.762 -3.061 0.675 1 98.94 241 ILE B N 1
ATOM 4295 C CA . ILE B 1 241 ? -6.18 -3.811 -0.505 1 98.94 241 ILE B CA 1
ATOM 4296 C C . ILE B 1 241 ? -4.949 -4.309 -1.26 1 98.94 241 ILE B C 1
ATOM 4298 O O . ILE B 1 241 ? -3.965 -3.582 -1.409 1 98.94 241 ILE B O 1
ATOM 4302 N N . VAL B 1 242 ? -4.906 -5.559 -1.624 1 98.94 242 VAL B N 1
ATOM 4303 C CA . VAL B 1 242 ? -3.859 -6.148 -2.451 1 98.94 242 VAL B CA 1
ATOM 4304 C C . VAL B 1 242 ? -4.441 -6.582 -3.793 1 98.94 242 VAL B C 1
ATOM 4306 O O . VAL B 1 242 ? -5.5 -7.215 -3.842 1 98.94 242 VAL B O 1
ATOM 4309 N N . THR B 1 243 ? -3.838 -6.195 -4.863 1 98.88 243 THR B N 1
ATOM 4310 C CA . THR B 1 243 ? -4.258 -6.645 -6.184 1 98.88 243 THR B CA 1
ATOM 4311 C C . THR B 1 243 ? -3.125 -7.379 -6.895 1 98.88 243 THR B C 1
ATOM 4313 O O . THR B 1 243 ? -1.955 -7.02 -6.742 1 98.88 243 THR B O 1
ATOM 4316 N N . ILE B 1 244 ? -3.471 -8.391 -7.637 1 98.56 244 ILE B N 1
ATOM 4317 C CA . ILE B 1 244 ? -2.471 -9.133 -8.398 1 98.56 244 ILE B CA 1
ATOM 4318 C C . ILE B 1 244 ? -2.484 -8.672 -9.859 1 98.56 244 ILE B C 1
ATOM 4320 O O . ILE B 1 244 ? -1.872 -9.305 -10.719 1 98.56 244 ILE B O 1
ATOM 4324 N N . LEU B 1 245 ? -3.234 -7.598 -10.148 1 97.69 245 LEU B N 1
ATOM 4325 C CA . LEU B 1 245 ? -3.285 -6.984 -11.477 1 97.69 245 LEU B CA 1
ATOM 4326 C C . LEU B 1 245 ? -2.711 -5.574 -11.438 1 97.69 245 LEU B C 1
ATOM 4328 O O . LEU B 1 245 ? -2.576 -4.977 -10.367 1 97.69 245 LEU B O 1
ATOM 4332 N N . GLU B 1 246 ? -2.34 -5.105 -12.562 1 96.62 246 GLU B N 1
ATOM 4333 C CA . GLU B 1 246 ? -1.899 -3.721 -12.695 1 96.62 246 GLU B CA 1
ATOM 4334 C C . GLU B 1 246 ? -3.084 -2.76 -12.664 1 96.62 246 GLU B C 1
ATOM 4336 O O . GLU B 1 246 ? -4.074 -2.965 -13.375 1 96.62 246 GLU B O 1
ATOM 4341 N N . PRO B 1 247 ? -3 -1.708 -11.797 1 96.94 247 PRO B N 1
ATOM 4342 C CA . PRO B 1 247 ? -4.078 -0.718 -11.852 1 96.94 247 PRO B CA 1
ATOM 4343 C C . PRO B 1 247 ? -4.262 -0.12 -13.242 1 96.94 247 PRO B C 1
ATOM 4345 O O . PRO B 1 247 ? -3.277 0.193 -13.922 1 96.94 247 PRO B O 1
ATOM 4348 N N . ASP B 1 248 ? -5.504 0.026 -13.617 1 92.81 248 ASP B N 1
ATOM 4349 C CA . ASP B 1 248 ? -5.855 0.57 -14.922 1 92.81 248 ASP B CA 1
ATOM 4350 C C . ASP B 1 248 ? -5.746 2.092 -14.938 1 92.81 248 ASP B C 1
ATOM 4352 O O . ASP B 1 248 ? -5.848 2.734 -13.883 1 92.81 248 ASP B O 1
ATOM 4356 N N . ALA B 1 249 ? -5.613 2.666 -16.125 1 90.31 249 ALA B N 1
ATOM 4357 C CA . ALA B 1 249 ? -5.527 4.117 -16.281 1 90.31 249 ALA B CA 1
ATOM 4358 C C . ALA B 1 249 ? -6.809 4.793 -15.812 1 90.31 249 ALA B C 1
ATOM 4360 O O . ALA B 1 249 ? -6.789 5.953 -15.398 1 90.31 249 ALA B O 1
ATOM 4361 N N . ASN B 1 250 ? -7.883 4.031 -15.812 1 93.56 250 ASN B N 1
ATOM 4362 C CA . ASN B 1 250 ? -9.18 4.602 -15.461 1 93.56 250 ASN B CA 1
ATOM 4363 C C . ASN B 1 250 ? -9.484 4.426 -13.977 1 93.56 250 ASN B C 1
ATOM 4365 O O . ASN B 1 250 ? -10.578 4.766 -13.516 1 93.56 250 ASN B O 1
ATOM 4369 N N . THR B 1 251 ? -8.531 3.904 -13.234 1 97.44 251 THR B N 1
ATOM 4370 C CA . THR B 1 251 ? -8.75 3.709 -11.805 1 97.44 251 THR B CA 1
ATOM 4371 C C . THR B 1 251 ? -9.086 5.035 -11.125 1 97.44 251 THR B C 1
ATOM 4373 O O . THR B 1 251 ? -8.383 6.031 -11.312 1 97.44 251 THR B O 1
ATOM 4376 N N . VAL B 1 252 ? -10.188 5.066 -10.422 1 97.31 252 VAL B N 1
ATOM 4377 C CA . VAL B 1 252 ? -10.602 6.242 -9.664 1 97.31 252 VAL B CA 1
ATOM 4378 C C . VAL B 1 252 ? -10.086 6.152 -8.234 1 97.31 252 VAL B C 1
ATOM 4380 O O . VAL B 1 252 ? -10.57 5.344 -7.438 1 97.31 252 VAL B O 1
ATOM 4383 N N . TRP B 1 253 ? -9.227 7.012 -7.852 1 98.12 253 TRP B N 1
ATOM 4384 C CA . TRP B 1 253 ? -8.438 6.855 -6.633 1 98.12 253 TRP B CA 1
ATOM 4385 C C . TRP B 1 253 ? -9.055 7.645 -5.48 1 98.12 253 TRP B C 1
ATOM 4387 O O . TRP B 1 253 ? -8.641 7.5 -4.332 1 98.12 253 TRP B O 1
ATOM 4397 N N . LYS B 1 254 ? -10.047 8.461 -5.695 1 97 254 LYS B N 1
ATOM 4398 C CA . LYS B 1 254 ? -10.57 9.422 -4.73 1 97 254 LYS B CA 1
ATOM 4399 C C . LYS B 1 254 ? -10.992 8.734 -3.438 1 97 254 LYS B C 1
ATOM 4401 O O . LYS B 1 254 ? -10.633 9.172 -2.344 1 97 254 LYS B O 1
ATOM 4406 N N . ILE B 1 255 ? -11.75 7.656 -3.545 1 98.12 255 ILE B N 1
ATOM 4407 C CA . ILE B 1 255 ? -12.242 6.957 -2.361 1 98.12 255 ILE B CA 1
ATOM 4408 C C . ILE B 1 255 ? -11.062 6.344 -1.604 1 98.12 255 ILE B C 1
ATOM 4410 O O . ILE B 1 255 ? -11 6.422 -0.375 1 98.12 255 ILE B O 1
ATOM 4414 N N . ALA B 1 256 ? -10.125 5.711 -2.334 1 98.69 256 ALA B N 1
ATOM 4415 C CA . ALA B 1 256 ? -8.945 5.148 -1.689 1 98.69 256 ALA B CA 1
ATOM 4416 C C . ALA B 1 256 ? -8.172 6.219 -0.926 1 98.69 256 ALA B C 1
ATOM 4418 O O . ALA B 1 256 ? -7.738 5.992 0.206 1 98.69 256 ALA B O 1
ATOM 4419 N N . ARG B 1 257 ? -8.023 7.371 -1.538 1 98.06 257 ARG B N 1
ATOM 4420 C CA . ARG B 1 257 ? -7.316 8.492 -0.919 1 98.06 257 ARG B CA 1
ATOM 4421 C C . ARG B 1 257 ? -8.047 8.977 0.328 1 98.06 257 ARG B C 1
ATOM 4423 O O . ARG B 1 257 ? -7.441 9.141 1.388 1 98.06 257 ARG B O 1
ATOM 4430 N N . ASN B 1 258 ? -9.336 9.18 0.201 1 97.62 258 ASN B N 1
ATOM 4431 C CA . ASN B 1 258 ? -10.133 9.711 1.301 1 97.62 258 ASN B CA 1
ATOM 4432 C C . ASN B 1 258 ? -10.156 8.75 2.486 1 97.62 258 ASN B C 1
ATOM 4434 O O . ASN B 1 258 ? -10.398 9.164 3.623 1 97.62 258 ASN B O 1
ATOM 4438 N N . ARG B 1 259 ? -9.875 7.484 2.221 1 98.31 259 ARG B N 1
ATOM 4439 C CA . ARG B 1 259 ? -9.938 6.469 3.266 1 98.31 259 ARG B CA 1
ATOM 4440 C C . ARG B 1 259 ? -8.547 6.074 3.736 1 98.31 259 ARG B C 1
ATOM 4442 O O . ARG B 1 259 ? -8.391 5.172 4.562 1 98.31 259 ARG B O 1
ATOM 4449 N N . ASN B 1 260 ? -7.512 6.699 3.16 1 98.62 260 ASN B N 1
ATOM 4450 C CA . ASN B 1 260 ? -6.125 6.406 3.502 1 98.62 260 ASN B CA 1
ATOM 4451 C C . ASN B 1 260 ? -5.801 4.926 3.314 1 98.62 260 ASN B C 1
ATOM 4453 O O . ASN B 1 260 ? -5.203 4.301 4.191 1 98.62 260 ASN B O 1
ATOM 4457 N N . LEU B 1 261 ? -6.223 4.371 2.195 1 98.75 261 LEU B N 1
ATOM 4458 C CA . LEU B 1 261 ? -5.977 2.951 1.974 1 98.75 261 LEU B CA 1
ATOM 4459 C C . LEU B 1 261 ? -4.504 2.695 1.66 1 98.75 261 LEU B C 1
ATOM 4461 O O . LEU B 1 261 ? -3.795 3.6 1.211 1 98.75 261 LEU B O 1
ATOM 4465 N N . ARG B 1 262 ? -4.043 1.521 1.97 1 98.75 262 ARG B N 1
ATOM 4466 C CA . ARG B 1 262 ? -2.762 0.997 1.506 1 98.75 262 ARG B CA 1
ATOM 4467 C C . ARG B 1 262 ? -2.959 -0.031 0.397 1 98.75 262 ARG B C 1
ATOM 4469 O O . ARG B 1 262 ? -3.721 -0.987 0.559 1 98.75 262 ARG B O 1
ATOM 4476 N N . ILE B 1 263 ? -2.281 0.219 -0.694 1 98.81 263 ILE B N 1
ATOM 4477 C CA . ILE B 1 263 ? -2.414 -0.628 -1.874 1 98.81 263 ILE B CA 1
ATOM 4478 C C . ILE B 1 263 ? -1.173 -1.505 -2.021 1 98.81 263 ILE B C 1
ATOM 4480 O O . ILE B 1 263 ? -0.072 -1 -2.256 1 98.81 263 ILE B O 1
ATOM 4484 N N . GLY B 1 264 ? -1.377 -2.787 -1.872 1 98.75 264 GLY B N 1
ATOM 4485 C CA . GLY B 1 264 ? -0.31 -3.732 -2.16 1 98.75 264 GLY B CA 1
ATOM 4486 C C . GLY B 1 264 ? -0.382 -4.305 -3.562 1 98.75 264 GLY B C 1
ATOM 4487 O O . GLY B 1 264 ? -1.453 -4.707 -4.02 1 98.75 264 GLY B O 1
ATOM 4488 N N . LEU B 1 265 ? 0.73 -4.238 -4.238 1 98.75 265 LEU B N 1
ATOM 4489 C CA . LEU B 1 265 ? 0.855 -4.922 -5.52 1 98.75 265 LEU B CA 1
ATOM 4490 C C . LEU B 1 265 ? 1.578 -6.254 -5.359 1 98.75 265 LEU B C 1
ATOM 4492 O O . LEU B 1 265 ? 2.592 -6.336 -4.66 1 98.75 265 LEU B O 1
ATOM 4496 N N . GLU B 1 266 ? 1.004 -7.293 -5.961 1 98.62 266 GLU B N 1
ATOM 4497 C CA . GLU B 1 266 ? 1.592 -8.617 -5.816 1 98.62 266 GLU B CA 1
ATOM 4498 C C . GLU B 1 266 ? 1.793 -9.289 -7.176 1 98.62 266 GLU B C 1
ATOM 4500 O O . GLU B 1 266 ? 0.826 -9.539 -7.898 1 98.62 266 GLU B O 1
ATOM 4505 N N . LEU B 1 267 ? 2.973 -9.484 -7.527 1 98.38 267 LEU B N 1
ATOM 4506 C CA . LEU B 1 267 ? 3.428 -10.297 -8.656 1 98.38 267 LEU B CA 1
ATOM 4507 C C . LEU B 1 267 ? 4.418 -11.359 -8.195 1 98.38 267 LEU B C 1
ATOM 4509 O O . LEU B 1 267 ? 5.625 -11.109 -8.148 1 98.38 267 LEU B O 1
ATOM 4513 N N . MET B 1 268 ? 3.922 -12.508 -7.891 1 98.25 268 MET B N 1
ATOM 4514 C CA . MET B 1 268 ? 4.742 -13.555 -7.277 1 98.25 268 MET B CA 1
ATOM 4515 C C . MET B 1 268 ? 5.848 -14 -8.227 1 98.25 268 MET B C 1
ATOM 4517 O O . MET B 1 268 ? 6.793 -14.68 -7.812 1 98.25 268 MET B O 1
ATOM 4521 N N . LEU B 1 269 ? 5.836 -13.617 -9.516 1 97.56 269 LEU B N 1
ATOM 4522 C CA . LEU B 1 269 ? 6.809 -14.039 -10.523 1 97.56 269 LEU B CA 1
ATOM 4523 C C . LEU B 1 269 ? 8.07 -13.188 -10.445 1 97.56 269 LEU B C 1
ATOM 4525 O O . LEU B 1 269 ? 9.094 -13.523 -11.047 1 97.56 269 LEU B O 1
ATOM 4529 N N . THR B 1 270 ? 7.977 -12.094 -9.688 1 97.94 270 THR B N 1
ATOM 4530 C CA . THR B 1 270 ? 9.047 -11.102 -9.656 1 97.94 270 THR B CA 1
ATOM 4531 C C . THR B 1 270 ? 10.367 -11.758 -9.25 1 97.94 270 THR B C 1
ATOM 4533 O O . THR B 1 270 ? 11.398 -11.531 -9.898 1 97.94 270 THR B O 1
ATOM 4536 N N . PRO B 1 271 ? 10.414 -12.602 -8.305 1 98.06 271 PRO B N 1
ATOM 4537 C CA . PRO B 1 271 ? 11.688 -13.203 -7.91 1 98.06 271 PRO B CA 1
ATOM 4538 C C . PRO B 1 271 ? 12.336 -14 -9.039 1 98.06 271 PRO B C 1
ATOM 4540 O O . PRO B 1 271 ? 13.555 -13.922 -9.242 1 98.06 271 PRO B O 1
ATOM 4543 N N . MET B 1 272 ? 11.523 -14.75 -9.766 1 97.12 272 MET B N 1
ATOM 4544 C CA . MET B 1 272 ? 12.047 -15.531 -10.883 1 97.12 272 MET B CA 1
ATOM 4545 C C . MET B 1 272 ? 12.516 -14.617 -12.016 1 97.12 272 MET B C 1
ATOM 4547 O O . MET B 1 272 ? 13.594 -14.812 -12.578 1 97.12 272 MET B O 1
ATOM 4551 N N . LEU B 1 273 ? 11.758 -13.586 -12.32 1 95.88 273 LEU B N 1
ATOM 4552 C CA . LEU B 1 273 ? 12.047 -12.664 -13.414 1 95.88 273 LEU B CA 1
ATOM 4553 C C . LEU B 1 273 ? 13.289 -11.844 -13.125 1 95.88 273 LEU B C 1
ATOM 4555 O O . LEU B 1 273 ? 14.047 -11.5 -14.039 1 95.88 273 LEU B O 1
ATOM 4559 N N . GLN B 1 274 ? 13.492 -11.602 -11.82 1 95.31 274 GLN B N 1
ATOM 4560 C CA . GLN B 1 274 ? 14.578 -10.695 -11.453 1 95.31 274 GLN B CA 1
ATOM 4561 C C . GLN B 1 274 ? 15.75 -11.469 -10.859 1 95.31 274 GLN B C 1
ATOM 4563 O O . GLN B 1 274 ? 16.75 -10.867 -10.445 1 95.31 274 GLN B O 1
ATOM 4568 N N . GLY B 1 275 ? 15.641 -12.75 -10.789 1 95.75 275 GLY B N 1
ATOM 4569 C CA . GLY B 1 275 ? 16.719 -13.586 -10.289 1 95.75 275 GLY B CA 1
ATOM 4570 C C . GLY B 1 275 ? 17.016 -13.359 -8.82 1 95.75 275 GLY B C 1
ATOM 4571 O O . GLY B 1 275 ? 18.188 -13.297 -8.422 1 95.75 275 GLY B O 1
ATOM 4572 N N . ILE B 1 276 ? 15.977 -13.195 -8.055 1 97.62 276 ILE B N 1
ATOM 4573 C CA . ILE B 1 276 ? 16.156 -12.992 -6.621 1 97.62 276 ILE B CA 1
ATOM 4574 C C . ILE B 1 276 ? 16.141 -14.344 -5.902 1 97.62 276 ILE B C 1
ATOM 4576 O O . ILE B 1 276 ? 15.086 -14.859 -5.547 1 97.62 276 ILE B O 1
ATOM 4580 N N . LEU B 1 277 ? 17.297 -14.844 -5.562 1 97.62 277 LEU B N 1
ATOM 4581 C CA . LEU B 1 277 ? 17.5 -16.203 -5.074 1 97.62 277 LEU B CA 1
ATOM 4582 C C . LEU B 1 277 ? 16.75 -16.422 -3.758 1 97.62 277 LEU B C 1
ATOM 4584 O O . LEU B 1 277 ? 16 -17.391 -3.619 1 97.62 277 LEU B O 1
ATOM 4588 N N . GLU B 1 278 ? 16.922 -15.469 -2.818 1 97.75 278 GLU B N 1
ATOM 4589 C CA . GLU B 1 278 ? 16.328 -15.625 -1.49 1 97.75 278 GLU B CA 1
ATOM 4590 C C . GLU B 1 278 ? 14.805 -15.648 -1.561 1 97.75 278 GLU B C 1
ATOM 4592 O O . GLU B 1 278 ? 14.156 -16.391 -0.816 1 97.75 278 GLU B O 1
ATOM 4597 N N . ALA B 1 279 ? 14.273 -14.852 -2.461 1 98 279 ALA B N 1
ATOM 4598 C CA . ALA B 1 279 ? 12.82 -14.805 -2.611 1 98 279 ALA B CA 1
ATOM 4599 C C . ALA B 1 279 ? 12.297 -16.062 -3.277 1 98 279 ALA B C 1
ATOM 4601 O O . ALA B 1 279 ? 11.195 -16.531 -2.963 1 98 279 ALA B O 1
ATOM 4602 N N . GLN B 1 280 ? 13.008 -16.641 -4.207 1 98.31 280 GLN B N 1
ATOM 4603 C CA . GLN B 1 280 ? 12.617 -17.906 -4.816 1 98.31 280 GLN B CA 1
ATOM 4604 C C . GLN B 1 280 ? 12.695 -19.062 -3.811 1 98.31 280 GLN B C 1
ATOM 4606 O O . GLN B 1 280 ? 11.859 -19.969 -3.828 1 98.31 280 GLN B O 1
ATOM 4611 N N . GLN B 1 281 ? 13.727 -19.016 -2.982 1 98.69 281 GLN B N 1
ATOM 4612 C CA . GLN B 1 281 ? 13.812 -20 -1.906 1 98.69 281 GLN B CA 1
ATOM 4613 C C . GLN B 1 281 ? 12.617 -19.875 -0.959 1 98.69 281 GLN B C 1
ATOM 4615 O O . GLN B 1 281 ? 12.078 -20.891 -0.499 1 98.69 281 GLN B O 1
ATOM 4620 N N . HIS B 1 282 ? 12.25 -18.656 -0.68 1 98.75 282 HIS B N 1
ATOM 4621 C CA . HIS B 1 282 ? 11.078 -18.406 0.16 1 98.75 282 HIS B CA 1
ATOM 4622 C C . HIS B 1 282 ? 9.828 -19.016 -0.441 1 98.75 282 HIS B C 1
ATOM 4624 O O . HIS B 1 282 ? 8.977 -19.531 0.287 1 98.75 282 HIS B O 1
ATOM 4630 N N . HIS B 1 283 ? 9.703 -19.031 -1.759 1 98.81 283 HIS B N 1
ATOM 4631 C CA . HIS B 1 283 ? 8.578 -19.672 -2.422 1 98.81 283 HIS B CA 1
ATOM 4632 C C . HIS B 1 283 ? 8.539 -21.172 -2.107 1 98.81 283 HIS B C 1
ATOM 4634 O O . HIS B 1 283 ? 7.473 -21.734 -1.856 1 98.81 283 HIS B O 1
ATOM 4640 N N . ALA B 1 284 ? 9.695 -21.781 -2.121 1 98.88 284 ALA B N 1
ATOM 4641 C CA . ALA B 1 284 ? 9.766 -23.188 -1.783 1 98.88 284 ALA B CA 1
ATOM 4642 C C . ALA B 1 284 ? 9.375 -23.438 -0.329 1 98.88 284 ALA B C 1
ATOM 4644 O O . ALA B 1 284 ? 8.734 -24.438 -0.01 1 98.88 284 ALA B O 1
ATOM 4645 N N . ASP B 1 285 ? 9.75 -22.469 0.579 1 98.94 285 ASP B N 1
ATOM 4646 C CA . ASP B 1 285 ? 9.352 -22.562 1.979 1 98.94 285 ASP B CA 1
ATOM 4647 C C . ASP B 1 285 ? 7.836 -22.484 2.125 1 98.94 285 ASP B C 1
ATOM 4649 O O . ASP B 1 285 ? 7.246 -23.203 2.934 1 98.94 285 ASP B O 1
ATOM 4653 N N . ILE B 1 286 ? 7.242 -21.594 1.365 1 98.94 286 ILE B N 1
ATOM 4654 C CA . ILE B 1 286 ? 5.789 -21.469 1.366 1 98.94 286 ILE B CA 1
ATOM 4655 C C . ILE B 1 286 ? 5.16 -22.797 0.94 1 98.94 286 ILE B C 1
ATOM 4657 O O . ILE B 1 286 ? 4.234 -23.281 1.59 1 98.94 286 ILE B O 1
ATOM 4661 N N . LEU B 1 287 ? 5.684 -23.375 -0.141 1 98.94 287 LEU B N 1
ATOM 4662 C CA . LEU B 1 287 ? 5.141 -24.625 -0.659 1 98.94 287 LEU B CA 1
ATOM 4663 C C . LEU B 1 287 ? 5.305 -25.75 0.356 1 98.94 287 LEU B C 1
ATOM 4665 O O . LEU B 1 287 ? 4.41 -26.578 0.515 1 98.94 287 LEU B O 1
ATOM 4669 N N . ALA B 1 288 ? 6.422 -25.797 1.023 1 98.94 288 ALA B N 1
ATOM 4670 C CA . ALA B 1 288 ? 6.645 -26.812 2.047 1 98.94 288 ALA B CA 1
ATOM 4671 C C . ALA B 1 288 ? 5.633 -26.688 3.182 1 98.94 288 ALA B C 1
ATOM 4673 O O . ALA B 1 288 ? 5.098 -27.688 3.666 1 98.94 288 ALA B O 1
ATOM 4674 N N . GLU B 1 289 ? 5.387 -25.453 3.594 1 98.94 289 GLU B N 1
ATOM 4675 C CA . GLU B 1 289 ? 4.395 -25.234 4.641 1 98.94 289 GLU B CA 1
ATOM 4676 C C . GLU B 1 289 ? 2.996 -25.625 4.172 1 98.94 289 GLU B C 1
ATOM 4678 O O . GLU B 1 289 ? 2.238 -26.25 4.914 1 98.94 289 GLU B O 1
ATOM 4683 N N . CYS B 1 290 ? 2.676 -25.281 2.963 1 98.94 290 CYS B N 1
ATOM 4684 C CA . CYS B 1 290 ? 1.361 -25.609 2.42 1 98.94 290 CYS B CA 1
ATOM 4685 C C . CYS B 1 290 ? 1.19 -27.125 2.275 1 98.94 290 CYS B C 1
ATOM 4687 O O . CYS B 1 290 ? 0.087 -27.641 2.443 1 98.94 290 CYS B O 1
ATOM 4689 N N . ALA B 1 291 ? 2.262 -27.781 1.955 1 98.94 291 ALA B N 1
ATOM 4690 C CA . ALA B 1 291 ? 2.199 -29.234 1.863 1 98.94 291 ALA B CA 1
ATOM 4691 C C . ALA B 1 291 ? 1.752 -29.859 3.186 1 98.94 291 ALA B C 1
ATOM 4693 O O . ALA B 1 291 ? 0.97 -30.812 3.201 1 98.94 291 ALA B O 1
ATOM 4694 N N . LYS B 1 292 ? 2.219 -29.312 4.266 1 98.88 292 LYS B N 1
ATOM 4695 C CA . LYS B 1 292 ? 1.808 -29.781 5.586 1 98.88 292 LYS B CA 1
ATOM 4696 C C . LYS B 1 292 ? 0.313 -29.562 5.805 1 98.88 292 LYS B C 1
ATOM 4698 O O . LYS B 1 292 ? -0.376 -30.453 6.324 1 98.88 292 LYS B O 1
ATOM 4703 N N . TYR B 1 293 ? -0.158 -28.406 5.461 1 98.94 293 TYR B N 1
ATOM 4704 C CA . TYR B 1 293 ? -1.582 -28.125 5.59 1 98.94 293 TYR B CA 1
ATOM 4705 C C . TYR B 1 293 ? -2.41 -29.078 4.75 1 98.94 293 TYR B C 1
ATOM 4707 O O . TYR B 1 293 ? -3.465 -29.547 5.184 1 98.94 293 TYR B O 1
ATOM 4715 N N . ILE B 1 294 ? -1.934 -29.344 3.531 1 98.94 294 ILE B N 1
ATOM 4716 C CA . ILE B 1 294 ? -2.648 -30.234 2.617 1 98.94 294 ILE B CA 1
ATOM 4717 C C . ILE B 1 294 ? -2.688 -31.641 3.195 1 98.94 294 ILE B C 1
ATOM 4719 O O . ILE B 1 294 ? -3.748 -32.281 3.242 1 98.94 294 ILE B O 1
ATOM 4723 N N . ASP B 1 295 ? -1.59 -32.094 3.686 1 98.88 295 ASP B N 1
ATOM 4724 C CA . ASP B 1 295 ? -1.514 -33.438 4.242 1 98.88 295 ASP B CA 1
ATOM 4725 C C . ASP B 1 295 ? -2.367 -33.562 5.5 1 98.88 295 ASP B C 1
ATOM 4727 O O . ASP B 1 295 ? -2.883 -34.656 5.805 1 98.88 295 ASP B O 1
ATOM 4731 N N . ALA B 1 296 ? -2.584 -32.469 6.18 1 98.75 296 ALA B N 1
ATOM 4732 C CA . ALA B 1 296 ? -3.404 -32.438 7.391 1 98.75 296 ALA B CA 1
ATOM 4733 C C . ALA B 1 296 ? -4.883 -32.281 7.047 1 98.75 296 ALA B C 1
ATOM 4735 O O . ALA B 1 296 ? -5.734 -32.25 7.938 1 98.75 296 ALA B O 1
ATOM 4736 N N . GLY B 1 297 ? -5.215 -32.094 5.812 1 98.38 297 GLY B N 1
ATOM 4737 C CA . GLY B 1 297 ? -6.594 -31.953 5.371 1 98.38 297 GLY B CA 1
ATOM 4738 C C . GLY B 1 297 ? -7.141 -30.547 5.578 1 98.38 297 GLY B C 1
ATOM 4739 O O . GLY B 1 297 ? -8.359 -30.328 5.523 1 98.38 297 GLY B O 1
ATOM 4740 N N . LYS B 1 298 ? -6.262 -29.594 5.766 1 98.69 298 LYS B N 1
ATOM 4741 C CA . LYS B 1 298 ? -6.676 -28.234 6.113 1 98.69 298 LYS B CA 1
ATOM 4742 C C . LYS B 1 298 ? -6.645 -27.328 4.891 1 98.69 298 LYS B C 1
ATOM 4744 O O . LYS B 1 298 ? -7.117 -26.188 4.945 1 98.69 298 LYS B O 1
ATOM 4749 N N . LEU B 1 299 ? -6.09 -27.797 3.836 1 98.88 299 LEU B N 1
ATOM 4750 C CA . LEU B 1 299 ? -5.965 -27.062 2.582 1 98.88 299 LEU B CA 1
ATOM 4751 C C . LEU B 1 299 ? -6.16 -27.984 1.388 1 98.88 299 LEU B C 1
ATOM 4753 O O . LEU B 1 299 ? -5.473 -29 1.269 1 98.88 299 LEU B O 1
ATOM 4757 N N . LYS B 1 300 ? -7.074 -27.625 0.565 1 98.75 300 LYS B N 1
ATOM 4758 C CA . LYS B 1 300 ? -7.43 -28.469 -0.572 1 98.75 300 LYS B CA 1
ATOM 4759 C C . LYS B 1 300 ? -7.199 -27.734 -1.892 1 98.75 300 LYS B C 1
ATOM 4761 O O . LYS B 1 300 ? -7.453 -26.531 -1.994 1 98.75 300 LYS B O 1
ATOM 4766 N N . ILE B 1 301 ? -6.75 -28.453 -2.855 1 98.88 301 ILE B N 1
ATOM 4767 C CA . ILE B 1 301 ? -6.605 -27.953 -4.219 1 98.88 301 ILE B CA 1
ATOM 4768 C C . ILE B 1 301 ? -7.684 -28.578 -5.109 1 98.88 301 ILE B C 1
ATOM 4770 O O . ILE B 1 301 ? -7.773 -29.797 -5.23 1 98.88 301 ILE B O 1
ATOM 4774 N N . HIS B 1 302 ? -8.469 -27.719 -5.707 1 98.75 302 HIS B N 1
ATOM 4775 C CA . HIS B 1 302 ? -9.531 -28.203 -6.578 1 98.75 302 HIS B CA 1
ATOM 4776 C C . HIS B 1 302 ? -9.094 -28.172 -8.039 1 98.75 302 HIS B C 1
ATOM 4778 O O . HIS B 1 302 ? -8.867 -27.094 -8.609 1 98.75 302 HIS B O 1
ATOM 4784 N N . VAL B 1 303 ? -8.992 -29.312 -8.602 1 98.62 303 VAL B N 1
ATOM 4785 C CA . VAL B 1 303 ? -8.703 -29.453 -10.023 1 98.62 303 VAL B CA 1
ATOM 4786 C C . VAL B 1 303 ? -9.992 -29.766 -10.781 1 98.62 303 VAL B C 1
ATOM 4788 O O . VAL B 1 303 ? -10.547 -30.859 -10.633 1 98.62 303 VAL B O 1
ATOM 4791 N N . SER B 1 304 ? -10.406 -28.828 -11.594 1 97 304 SER B N 1
ATOM 4792 C CA . SER B 1 304 ? -11.68 -29 -12.273 1 97 304 SER B CA 1
ATOM 4793 C C . SER B 1 304 ? -11.516 -29.828 -13.547 1 97 304 SER B C 1
ATOM 4795 O O . SER B 1 304 ? -12.461 -30.484 -13.992 1 97 304 SER B O 1
ATOM 4797 N N . GLN B 1 305 ? -10.328 -29.719 -14.164 1 96.69 305 GLN B N 1
ATOM 4798 C CA . GLN B 1 305 ? -10.094 -30.438 -15.422 1 96.69 305 GLN B CA 1
ATOM 4799 C C . GLN B 1 305 ? -8.672 -30.969 -15.484 1 96.69 305 GLN B C 1
ATOM 4801 O O . GLN B 1 305 ? -7.719 -30.266 -15.141 1 96.69 305 GLN B O 1
ATOM 4806 N N . GLU B 1 306 ? -8.562 -32.219 -15.852 1 98.5 306 GLU B N 1
ATOM 4807 C CA . GLU B 1 306 ? -7.301 -32.844 -16.234 1 98.5 306 GLU B CA 1
ATOM 4808 C C . GLU B 1 306 ? -7.273 -33.156 -17.719 1 98.5 306 GLU B C 1
ATOM 4810 O O . GLU B 1 306 ? -8.188 -33.812 -18.234 1 98.5 306 GLU B O 1
ATOM 4815 N N . LEU B 1 307 ? -6.332 -32.656 -18.391 1 98.69 307 LEU B N 1
ATOM 4816 C CA . LEU B 1 307 ? -6.152 -32.906 -19.812 1 98.69 307 LEU B CA 1
ATOM 4817 C C . LEU B 1 307 ? -4.773 -33.5 -20.094 1 98.69 307 LEU B C 1
ATOM 4819 O O . LEU B 1 307 ? -3.814 -33.219 -19.375 1 98.69 307 LEU B O 1
ATOM 4823 N N . PRO B 1 308 ? -4.676 -34.312 -21.141 1 98.69 308 PRO B N 1
ATOM 4824 C CA . PRO B 1 308 ? -3.334 -34.75 -21.516 1 98.69 308 PRO B CA 1
ATOM 4825 C C . PRO B 1 308 ? -2.441 -33.625 -22.016 1 98.69 308 PRO B C 1
ATOM 4827 O O . PRO B 1 308 ? -2.941 -32.625 -22.516 1 98.69 308 PRO B O 1
ATOM 4830 N N . LEU B 1 309 ? -1.174 -33.812 -21.891 1 98.62 309 LEU B N 1
ATOM 4831 C CA . LEU B 1 309 ? -0.17 -32.844 -22.312 1 98.62 309 LEU B CA 1
ATOM 4832 C C . LEU B 1 309 ? -0.448 -32.344 -23.734 1 98.62 309 LEU B C 1
ATOM 4834 O O . LEU B 1 309 ? -0.311 -31.172 -24.031 1 98.62 309 LEU B O 1
ATOM 4838 N N . ALA B 1 310 ? -0.93 -33.219 -24.578 1 98.06 310 ALA B N 1
ATOM 4839 C CA . ALA B 1 310 ? -1.158 -32.938 -26 1 98.06 310 ALA B CA 1
ATOM 4840 C C . ALA B 1 310 ? -2.293 -31.922 -26.188 1 98.06 310 ALA B C 1
ATOM 4842 O O . ALA B 1 310 ? -2.447 -31.344 -27.266 1 98.06 310 ALA B O 1
ATOM 4843 N N . GLU B 1 311 ? -3.086 -31.703 -25.188 1 98.44 311 GLU B N 1
ATOM 4844 C CA . GLU B 1 311 ? -4.238 -30.812 -25.281 1 98.44 311 GLU B CA 1
ATOM 4845 C C . GLU B 1 311 ? -3.979 -29.5 -24.562 1 98.44 311 GLU B C 1
ATOM 4847 O O . GLU B 1 311 ? -4.895 -28.906 -23.984 1 98.44 311 GLU B O 1
ATOM 4852 N N . ALA B 1 312 ? -2.729 -29.094 -24.562 1 98.56 312 ALA B N 1
ATOM 4853 C CA . ALA B 1 312 ? -2.367 -27.812 -23.938 1 98.56 312 ALA B CA 1
ATOM 4854 C C . ALA B 1 312 ? -3.154 -26.672 -24.562 1 98.56 312 ALA B C 1
ATOM 4856 O O . ALA B 1 312 ? -3.557 -25.734 -23.859 1 98.56 312 ALA B O 1
ATOM 4857 N N . ALA B 1 313 ? -3.381 -26.703 -25.844 1 98.12 313 ALA B N 1
ATOM 4858 C CA . ALA B 1 313 ? -4.156 -25.672 -26.531 1 98.12 313 ALA B CA 1
ATOM 4859 C C . ALA B 1 313 ? -5.566 -25.578 -25.953 1 98.12 313 ALA B C 1
ATOM 4861 O O . ALA B 1 313 ? -6.066 -24.469 -25.688 1 98.12 313 ALA B O 1
ATOM 4862 N N . LYS B 1 314 ? -6.156 -26.688 -25.781 1 97.69 314 LYS B N 1
ATOM 4863 C CA . LYS B 1 314 ? -7.492 -26.734 -25.203 1 97.69 314 LYS B CA 1
ATOM 4864 C C . LYS B 1 314 ? -7.488 -26.188 -23.781 1 97.69 314 LYS B C 1
ATOM 4866 O O . LYS B 1 314 ? -8.406 -25.469 -23.391 1 97.69 314 LYS B O 1
ATOM 4871 N N . ALA B 1 315 ? -6.508 -26.547 -23.031 1 98.06 315 ALA B N 1
ATOM 4872 C CA . ALA B 1 315 ? -6.387 -26.031 -21.672 1 98.06 315 ALA B CA 1
ATOM 4873 C C . ALA B 1 315 ? -6.332 -24.5 -21.672 1 98.06 315 ALA B C 1
ATOM 4875 O O . ALA B 1 315 ? -6.988 -23.859 -20.844 1 98.06 315 ALA B O 1
ATOM 4876 N N . HIS B 1 316 ? -5.523 -23.891 -22.594 1 98.19 316 HIS B N 1
ATOM 4877 C CA . HIS B 1 316 ? -5.422 -22.438 -22.688 1 98.19 316 HIS B CA 1
ATOM 4878 C C . HIS B 1 316 ? -6.762 -21.812 -23.047 1 98.19 316 HIS B C 1
ATOM 4880 O O . HIS B 1 316 ? -7.125 -20.766 -22.516 1 98.19 316 HIS B O 1
ATOM 4886 N N . GLN B 1 317 ? -7.531 -22.453 -23.906 1 97.19 317 GLN B N 1
ATOM 4887 C CA . GLN B 1 317 ? -8.852 -21.969 -24.281 1 97.19 317 GLN B CA 1
ATOM 4888 C C . GLN B 1 317 ? -9.789 -21.938 -23.078 1 97.19 317 GLN B C 1
ATOM 4890 O O . GLN B 1 317 ? -10.547 -20.984 -22.906 1 97.19 317 GLN B O 1
ATOM 4895 N N . LEU B 1 318 ? -9.688 -22.953 -22.328 1 96.12 318 LEU B N 1
ATOM 4896 C CA . LEU B 1 318 ? -10.547 -23.047 -21.156 1 96.12 318 LEU B CA 1
ATOM 4897 C C . LEU B 1 318 ? -10.211 -21.953 -20.141 1 96.12 318 LEU B C 1
ATOM 4899 O O . LEU B 1 318 ? -11.117 -21.312 -19.594 1 96.12 318 LEU B O 1
ATOM 4903 N N . ILE B 1 319 ? -8.922 -21.703 -19.891 1 95.44 319 ILE B N 1
ATOM 4904 C CA . ILE B 1 319 ? -8.484 -20.656 -18.984 1 95.44 319 ILE B CA 1
ATOM 4905 C C . ILE B 1 319 ? -9.008 -19.297 -19.469 1 95.44 319 ILE B C 1
ATOM 4907 O O . ILE B 1 319 ? -9.508 -18.5 -18.672 1 95.44 319 ILE B O 1
ATOM 4911 N N . GLU B 1 320 ? -8.969 -19.031 -20.703 1 94.69 320 GLU B N 1
ATOM 4912 C CA . GLU B 1 320 ? -9.305 -17.734 -21.297 1 94.69 320 GLU B CA 1
ATOM 4913 C C . GLU B 1 320 ? -10.812 -17.516 -21.312 1 94.69 320 GLU B C 1
ATOM 4915 O O . GLU B 1 320 ? -11.281 -16.375 -21.469 1 94.69 320 GLU B O 1
ATOM 4920 N N . SER B 1 321 ? -11.531 -18.578 -21.141 1 88.19 321 SER B N 1
ATOM 4921 C CA . SER B 1 321 ? -12.984 -18.438 -21.109 1 88.19 321 SER B CA 1
ATOM 4922 C C . SER B 1 321 ? -13.453 -17.812 -19.797 1 88.19 321 SER B C 1
ATOM 4924 O O . SER B 1 321 ? -14.578 -17.312 -19.719 1 88.19 321 SER B O 1
ATOM 4926 N N . GLY B 1 322 ? -12.609 -17.719 -18.734 1 82.62 322 GLY B N 1
ATOM 4927 C CA . GLY B 1 322 ? -12.828 -17 -17.484 1 82.62 322 GLY B CA 1
ATOM 4928 C C . GLY B 1 322 ? -13.82 -17.688 -16.562 1 82.62 322 GLY B C 1
ATOM 4929 O O . GLY B 1 322 ? -14.219 -17.125 -15.547 1 82.62 322 GLY B O 1
ATOM 4930 N N . SER B 1 323 ? -14.305 -18.906 -16.703 1 77.25 323 SER B N 1
ATOM 4931 C CA . SER B 1 323 ? -15.391 -19.484 -15.93 1 77.25 323 SER B CA 1
ATOM 4932 C C . SER B 1 323 ? -14.938 -20.75 -15.203 1 77.25 323 SER B C 1
ATOM 4934 O O . SER B 1 323 ? -15.758 -21.5 -14.68 1 77.25 323 SER B O 1
ATOM 4936 N N . THR B 1 324 ? -13.656 -20.812 -15.031 1 85.81 324 THR B N 1
ATOM 4937 C CA . THR B 1 324 ? -13.18 -22.062 -14.461 1 85.81 324 THR B CA 1
ATOM 4938 C C . THR B 1 324 ? -13.281 -22.031 -12.938 1 85.81 324 THR B C 1
ATOM 4940 O O . THR B 1 324 ? -13.062 -21 -12.312 1 85.81 324 THR B O 1
ATOM 4943 N N . THR B 1 325 ? -13.703 -23.125 -12.375 1 96 325 THR B N 1
ATOM 4944 C CA . THR B 1 325 ? -13.672 -23.359 -10.938 1 96 325 THR B CA 1
ATOM 4945 C C . THR B 1 325 ? -12.398 -24.109 -10.539 1 96 325 THR B C 1
ATOM 4947 O O . THR B 1 325 ? -12.164 -25.234 -10.984 1 96 325 THR B O 1
ATOM 4950 N N . GLY B 1 326 ? -11.594 -23.469 -9.727 1 97.69 326 GLY B N 1
ATOM 4951 C CA . GLY B 1 326 ? -10.336 -24.078 -9.344 1 97.69 326 GLY B CA 1
ATOM 4952 C C . GLY B 1 326 ? -9.305 -24.062 -10.453 1 97.69 326 GLY B C 1
ATOM 4953 O O . GLY B 1 326 ? -9.039 -23.016 -11.055 1 97.69 326 GLY B O 1
ATOM 4954 N N . LYS B 1 327 ? -8.68 -25.219 -10.688 1 98.56 327 LYS B N 1
ATOM 4955 C CA . LYS B 1 327 ? -7.484 -25.266 -11.531 1 98.56 327 LYS B CA 1
ATOM 4956 C C . LYS B 1 327 ? -7.652 -26.25 -12.68 1 98.56 327 LYS B C 1
ATOM 4958 O O . LYS B 1 327 ? -8.484 -27.156 -12.609 1 98.56 327 LYS B O 1
ATOM 4963 N N . ILE B 1 328 ? -6.898 -25.984 -13.719 1 98.5 328 ILE B N 1
ATOM 4964 C CA . ILE B 1 328 ? -6.754 -26.891 -14.852 1 98.5 328 ILE B CA 1
ATOM 4965 C C . ILE B 1 328 ? -5.328 -27.438 -14.906 1 98.5 328 ILE B C 1
ATOM 4967 O O . ILE B 1 328 ? -4.371 -26.703 -14.656 1 98.5 328 ILE B O 1
ATOM 4971 N N . VAL B 1 329 ? -5.215 -28.719 -15.234 1 98.81 329 VAL B N 1
ATOM 4972 C CA . VAL B 1 329 ? -3.91 -29.359 -15.188 1 98.81 329 VAL B CA 1
ATOM 4973 C C . VAL B 1 329 ? -3.695 -30.188 -16.453 1 98.81 329 VAL B C 1
ATOM 4975 O O . VAL B 1 329 ? -4.652 -30.703 -17.031 1 98.81 329 VAL B O 1
ATOM 4978 N N . LEU B 1 330 ? -2.461 -30.203 -16.922 1 98.94 330 LEU B N 1
ATOM 4979 C CA . LEU B 1 330 ? -2.023 -31.141 -17.953 1 98.94 330 LEU B CA 1
ATOM 4980 C C . LEU B 1 330 ? -1.377 -32.375 -17.328 1 98.94 330 LEU B C 1
ATOM 4982 O O . LEU B 1 330 ? -0.405 -32.25 -16.578 1 98.94 330 LEU B O 1
ATOM 4986 N N . VAL B 1 331 ? -1.87 -33.5 -17.625 1 98.81 331 VAL B N 1
ATOM 4987 C CA . VAL B 1 331 ? -1.288 -34.75 -17.141 1 98.81 331 VAL B CA 1
ATOM 4988 C C . VAL B 1 331 ? -0.28 -35.281 -18.156 1 98.81 331 VAL B C 1
ATOM 4990 O O . VAL B 1 331 ? -0.526 -35.25 -19.359 1 98.81 331 VAL B O 1
ATOM 4993 N N . ILE B 1 332 ? 0.843 -35.812 -17.594 1 98.56 332 ILE B N 1
ATOM 4994 C CA . ILE B 1 332 ? 1.966 -36.188 -18.438 1 98.56 332 ILE B CA 1
ATOM 4995 C C . ILE B 1 332 ? 2.26 -37.688 -18.281 1 98.56 332 ILE B C 1
ATOM 4997 O O . ILE B 1 332 ? 2.34 -38.188 -17.156 1 98.56 332 ILE B O 1
#

InterPro domains:
  IPR002364 Quinone oxidoreductase/zeta-crystallin, conserved site [PS01162] (147-168)
  IPR011032 GroES-like superfamily [SSF50129] (1-152)
  IPR013154 Alcohol dehydrogenase-like, N-terminal [PF08240] (28-116)
  IPR020843 Enoylreductase domain [SM00829] (10-330)
  IPR036291 NAD(P)-binding domain superfamily [SSF51735] (119-244)

Solvent-accessible surface area (backbone atoms only — not comparable to full-atom values): 32095 Å² total; per-residue (Å²): 67,54,28,33,33,35,68,51,60,41,62,51,79,39,47,38,71,42,82,44,83,57,78,62,85,81,48,48,49,46,19,30,33,30,41,31,36,9,17,16,62,53,72,66,45,48,49,29,39,48,72,36,46,88,32,75,88,45,66,60,27,32,38,23,36,13,24,9,28,32,27,67,40,68,16,88,62,44,80,89,68,54,69,69,42,49,31,26,28,56,55,42,21,56,24,76,50,63,13,27,40,28,39,52,39,69,44,50,56,62,40,41,22,62,42,42,82,78,55,53,46,52,42,44,4,43,36,37,60,35,50,49,40,30,46,42,35,42,54,61,64,50,52,64,48,63,71,36,36,32,38,34,38,48,22,40,22,52,45,20,40,46,32,44,24,52,42,45,74,52,45,30,44,34,31,27,31,28,85,42,70,70,42,34,55,53,33,44,75,46,57,37,72,40,68,32,50,47,86,80,38,63,54,36,60,51,41,15,60,75,46,75,64,53,22,22,48,32,34,40,37,73,78,31,62,69,58,46,46,58,42,38,79,18,31,17,71,63,17,30,37,25,27,62,51,71,83,46,64,79,56,60,54,63,62,34,38,62,28,26,28,30,40,22,33,44,45,78,57,34,30,72,78,66,65,35,64,71,56,36,33,48,48,16,51,50,48,41,52,49,22,53,36,34,56,69,69,65,44,72,69,55,67,66,43,80,38,51,53,80,42,49,31,58,52,45,51,50,60,72,66,72,75,57,54,29,28,40,24,30,41,87,68,54,30,34,33,35,68,52,58,42,64,51,79,40,48,39,70,41,80,43,83,57,77,62,85,81,46,49,51,45,19,29,33,29,41,31,36,9,16,16,60,53,72,67,47,49,49,28,38,48,74,36,46,87,33,74,88,44,66,61,27,32,39,24,36,11,25,8,28,29,27,68,40,68,16,88,63,44,79,89,69,52,67,68,41,50,32,24,29,58,55,41,21,56,25,78,50,63,14,29,42,30,41,52,41,70,44,50,56,63,39,39,22,62,42,41,81,77,55,54,48,53,42,44,4,44,36,37,60,34,51,49,39,32,45,43,34,41,54,63,63,49,52,64,49,65,70,36,35,32,38,33,38,49,23,40,21,53,43,20,41,44,32,45,25,52,41,44,74,52,45,31,43,36,32,27,30,28,86,43,71,69,42,36,55,52,32,43,74,46,59,38,72,40,68,32,50,48,85,80,38,64,52,35,60,51,40,16,60,75,45,77,64,51,22,22,49,31,33,39,37,74,77,31,64,68,58,46,46,58,42,39,79,18,32,17,72,63,18,30,36,25,29,62,51,71,82,47,64,80,56,60,53,63,61,34,38,63,30,24,26,31,40,22,32,43,46,78,58,35,30,71,78,68,66,35,63,70,58,37,33,47,47,17,51,50,46,40,52,48,22,53,36,36,55,68,69,67,43,73,72,54,66,66,44,80,37,50,53,80,40,52,30,58,53,44,53,51,59,73,66,70,74,57,54,27,29,40,24,28,41,87

pLDDT: mean 97.06, std 4.59, range [57.66, 99.0]

Organism: NCBI:txid741277

Radius of gyration: 28.81 Å; Cα contacts (8 Å, |Δi|>4): 1760; chains: 2; bounding box: 54×83×64 Å

Secondary structure (DSSP, 8-state):
-EEEEE-SSSSGGGEEEEE-----S---TTEEEEEEEEEEE-HHHHHHHHH--S-TTS-SB---SEEEEEEEEE-TT--S--TT-EEEEE---SSSS--SSBSEEEEEGGGEEEPPTTS-HHHHHTSHHHHHHHHIIIIIIS---TT-EEEESSTTSHHHHHHHHHHHHTT-EEEEEESSHHHHHHHHHHT-SEEEETTTS-HHHHHHHHTTTS-EEEEEESS-HHHHHHTGGGEEEEEEEEESSPPPTT---HHHHHTT-EEEE--TTHHHHHT-HHHHHHHHHHHHHHHHHHHTTS----EEEEEEGGGHHHHHHHHHTS---SEEEEE-/-EEEEE-SSSSGGGEEEEE-----S---TTEEEEEEEEEEE-HHHHHHHHH--S-TTS-SB---SEEEEEEEEE-TT--S--TT-EEEEE---SSSS--SSBSEEEEEGGGEEEPPTTS-HHHHHTSHHHHHHHHIIIIIIS---TT-EEEESSTTSHHHHHHHHHHHHTT-EEEEEESSHHHHHHHHHHT-SEEEETTTS-HHHHHHHHTTTS-EEEEEESS-HHHHHHTGGGEEEEEEEEESSPPPTT---HHHHHTT-EEEE--TTHHHHHT-HHHHHHHHHHHHHHHHHHHTTS----EEEEEEGGGHHHHHHHHHTS---SEEEEE-

Nearest PDB structures (foldseek):
  2eih-assembly1_A  TM=9.084E-01  e=1.136E-35  Thermus thermophilus HB8
  3gaz-assembly1_B  TM=9.283E-01  e=1.604E-34  Novosphingobium aromaticivorans DSM 12444
  5k1s-assembly2_C  TM=8.566E-01  e=9.950E-32  Myxococcus xanthus DK 1622
  1wly-assembly1_A  TM=8.403E-01  e=1.163E-30  Burkholderia sp. WS
  3gms-assembly1_A  TM=8.754E-01  e=1.022E-28  Bacillus thuringiensis

=== Feature glossary ===
Legend for the data blocks above and below:

— What the protein is —

The amino-acid sequence is the protein's primary structure: the linear order of residues from the N-terminus to the C-terminus, written in one-letter code. Everything else here — the 3D coordinates, the secondary structure, the domain annotations — is ultimately a consequence of this string.

Functional annotations link the protein to curated databases. InterPro entries identify conserved domains and families by matching the sequence against member-database signatures (Pfam, PROSITE, CDD, …). Gene Ontology (GO) terms describe molecular function, biological process, and cellular component in a controlled vocabulary. CATH places the structure in a hierarchical fold classification (Class/Architecture/Topology/Homologous-superfamily). The organism is the source species.

— Where its atoms are —

Atomic coordinates in PDBx/mmCIF format — the same representation the Protein Data Bank distributes. Each line of the _atom_site loop places one backbone atom in Cartesian space (units: ångströms, origin: arbitrary).

The six renders are orthographic views along the three Cartesian axes in both directions. Representation (cartoon, sticks, or surface) and color scheme (sequence-rainbow or by-chain) vary across proteins so the training set covers all the common visualization conventions.

— Local backbone conformation —

Eight-state secondary structure (DSSP): H is the canonical α-helix, G the tighter 3₁₀-helix, I the wider π-helix; E/B are β-structure, T and S are turns and bends, and '-' is everything else. DSSP derives these from the pattern of main-chain N–H···O=C hydrogen bonds, not from the sequence.

Three-state secondary structure (P-SEA) collapses the eight DSSP classes into helix (a), strand (b), and coil (c). P-SEA assigns these from Cα geometry alone — distances and angles — without requiring backbone oxygens, so it works on any Cα trace.

φ (phi) and ψ (psi) are the two rotatable backbone dihedrals per residue: φ is the C(i-1)–N–Cα–C torsion, ψ is the N–Cα–C–N(i+1) torsion, both in degrees on (−180°, 180°]. α-helical residues cluster near (−60°, −45°); β-strand residues near (−120°, +130°). A Ramachandran plot is simply a scatter of (φ, ψ) for every residue.

— Global shape and packing —

The geometric summary reports three shape descriptors. Rg (radius of gyration) measures how spread out the Cα atoms are about their centre of mass; compact globular proteins have small Rg, elongated or unfolded ones large. Cα contacts (<8 Å, |i−j|>4) count long-range residue pairs in spatial proximity — high for tightly packed folds, near zero for rods or random coil. The bounding-box extents give the protein's footprint along x, y, z in Å.

SASA measures how much of the protein is reachable by solvent. It is computed by rolling a water-sized probe over the atomic surface and summing the exposed area (Å²). Per-residue SASA distinguishes core (buried, low SASA) from surface (exposed, high SASA) residues; total SASA is a whole-molecule size measure.

Plot images: a contact map (which residues are close in 3D, as an N×N binary image), a Ramachandran scatter (backbone torsion angles, revealing secondary-structure composition at a glance), and — for AlphaFold structures — a PAE heatmap (pairwise prediction confidence).

— Structural neighborhood —

A 3Di character summarizes, for each residue, the relative orientation of the Cα frame of its nearest spatial neighbor. Because it encodes fold topology rather than chemistry, 3Di alignments detect remote structural similarity that sequence alignment misses.

The Foldseek neighbor list gives the closest experimentally determined structures in the PDB, ranked by structural alignment. TM-score near 1 means near-identical fold; near 0.3 means only rough topology match. This is how one finds what a novel AlphaFold prediction most resembles in the solved-structure universe.

— Confidence and disorder —

For AlphaFold models, the B-factor field carries pLDDT — the model's own estimate of local accuracy on a 0–100 scale. Regions with pLDDT<50 should be treated as essentially unmodeled; they often correspond to intrinsically disordered segments.

Crystallographic B-factors measure how much each atom's electron density is smeared out, in Å². They rise in mobile loops and surface residues and fall in the buried interior. In AlphaFold models this column is repurposed to hold pLDDT instead.

Predicted Aligned Error (PAE) is an AlphaFold confidence matrix: entry (i, j) is the expected error in the position of residue j, in ångströms, when the prediction is superimposed on the true structure at residue i. Low PAE within a block of residues means that block is internally rigid and well-predicted; high PAE between two blocks means their relative placement is uncertain even if each block individually is confident.